Protein AF-0000000083318243 (afdb_homodimer)

Secondary structure (DSSP, 8-state):
--HHHHHHHHHHHHHT-HHHHHHHHTS-HHHHHHHHHHHHHHHTS-SEEEETTEEEE-HHHHHHHHHHHHHHHHHHHHHHHHHHHSTTTSEEEEEEE-HHHHHHTHHHHHHHHHHH-TTEEEEEEE--HHHHHHHHHTTS-SEEEEESSPS-TTEEEEEEEEEEEEEEE-TT-HHHHHHHH-TTT-B-GGGGTTSEEEEEPTT-HHHHHHHHHHHHTT---EEEEEES-HHHHHHHHHTTS-BEEEEHHHHTS---SSPPEEEEBPSSPPEEEEEEEEETTPPPPHHHHHHHHHHHHHHHHHHH-/--HHHHHHHHHHHHHS-HHHHHHHHTS-HHHHHHHHHHHHHHHTS-SEEEETTEEEE-HHHHHHHHHHHHHHHHHHHHHHHHHHHTTSSSEEEEEEE-HHHHHHTHHHHHHHHHHH-TTEEEEEEE--HHHHHHHHHTTS-SEEEEESSPS-TTEEEEEEEEEEEEEEE-TT-HHHHHHHH-TTT-B-GGGGTTSEEEEEPTT-HHHHHHHHHHHHTT---EEEEEES-HHHHHHHHHTTS-BEEEEHHHHT----TTPPEEEEBPSS--EEEEEEEEETTPPPPHHHHHHHHHHHHHHHHHHH-

Solvent-accessible surface area (backbone atoms only — not comparable to full-atom values): 31408 Å² total; per-residue (Å²): 138,51,72,67,49,43,51,50,52,49,37,29,63,74,55,40,29,60,60,61,23,13,57,76,65,71,47,58,42,70,58,50,52,50,47,48,51,51,47,24,60,75,68,72,45,60,39,56,42,76,26,95,44,10,52,30,69,29,74,61,18,51,55,46,47,58,52,40,49,49,49,53,47,48,51,49,45,48,50,37,46,52,35,36,66,49,49,78,56,48,48,74,41,34,38,24,25,27,63,66,47,42,28,52,45,40,33,64,24,51,53,57,38,41,72,76,30,70,37,44,47,70,41,59,46,61,43,47,51,58,56,41,48,52,34,25,59,70,59,74,19,62,35,26,51,41,54,68,81,77,85,54,79,58,45,40,72,45,86,68,46,76,38,41,36,26,35,34,31,18,68,86,32,70,66,48,54,47,35,70,75,39,64,82,63,34,53,58,68,58,78,47,56,84,44,42,27,36,45,50,33,90,69,35,60,68,31,54,54,54,51,50,52,37,44,76,52,70,40,76,72,42,70,71,44,50,34,78,41,71,62,26,46,42,19,29,13,28,50,60,71,26,29,34,76,40,51,41,60,62,61,67,43,47,27,32,79,60,43,37,40,68,40,63,37,20,85,82,50,48,54,49,42,38,24,45,32,29,37,53,93,54,77,76,42,61,62,51,48,50,47,53,52,37,42,49,56,37,48,54,51,57,70,72,97,134,51,72,67,50,42,52,49,52,49,39,29,62,73,55,41,29,61,60,60,23,14,56,74,66,71,46,56,43,69,58,50,51,50,47,49,51,50,46,24,60,75,68,72,46,60,38,56,44,75,26,94,45,12,54,30,68,28,74,60,19,52,56,46,46,56,51,40,49,50,49,54,47,49,50,50,45,48,51,38,48,55,35,33,66,65,52,69,49,47,47,76,42,33,38,25,25,27,62,66,46,42,27,51,45,40,32,63,22,50,53,56,38,41,72,76,30,70,37,44,47,71,42,59,46,60,41,47,51,59,55,43,47,52,34,24,59,70,58,74,20,61,34,26,50,38,55,68,80,76,87,55,79,59,47,41,72,44,86,68,46,74,38,39,37,26,38,33,31,19,67,87,32,69,66,49,53,46,37,68,76,39,64,83,64,34,55,58,69,58,78,47,58,84,45,42,27,35,44,49,34,89,70,37,60,67,33,55,52,54,53,49,53,36,44,75,52,70,39,76,73,44,72,70,42,49,33,78,40,70,61,26,46,42,19,29,14,27,50,61,72,27,28,34,76,40,49,40,61,63,57,64,40,58,30,28,86,62,41,38,41,69,42,64,36,20,84,82,49,48,55,47,41,37,24,45,31,28,36,52,95,54,78,74,41,62,64,51,50,50,46,51,52,35,43,49,55,37,48,56,51,56,71,73,96

Nearest PDB structures (foldseek):
  4x6g-assembly1_D  TM=8.198E-01  e=1.190E-27  Pseudomonas aeruginosa PAO1
  4x6g-assembly1_C  TM=6.383E-01  e=4.454E-29  Pseudomonas aeruginosa PAO1
  6g4r-assembly1_B  TM=6.525E-01  e=3.850E-25  Corynebacterium glutamicum
  1ixc-assembly1_B-2  TM=5.975E-01  e=4.167E-23  Cupriavidus necator
  7d98-assembly1_Q  TM=5.893E-01  e=1.574E-23  Cupriavidus necator

Radius of gyration: 25.89 Å; Cα contacts (8 Å, |Δi|>4): 1177; chains: 2; bounding box: 61×68×72 Å

Structure (mmCIF, N/CA/C/O backbone):
data_AF-0000000083318243-model_v1
#
loop_
_entity.id
_entity.type
_entity.pdbx_description
1 polymer 'LysR family transcriptional regulator'
#
loop_
_atom_site.group_PDB
_atom_site.id
_atom_site.type_symbol
_atom_site.label_atom_id
_atom_site.label_alt_id
_atom_site.label_comp_id
_atom_site.label_asym_id
_atom_site.label_entity_id
_atom_site.label_seq_id
_atom_site.pdbx_PDB_ins_code
_atom_site.Cartn_x
_atom_site.Cartn_y
_atom_site.Cartn_z
_atom_site.occupancy
_atom_site.B_iso_or_equiv
_atom_site.auth_seq_id
_atom_site.auth_comp_id
_atom_site.auth_asym_id
_atom_site.auth_atom_id
_atom_site.pdbx_PDB_model_num
ATOM 1 N N . MET A 1 1 ? 10.234 9.484 40.125 1 66.5 1 MET A N 1
ATOM 2 C CA . MET A 1 1 ? 9.648 9.156 38.812 1 66.5 1 MET A CA 1
ATOM 3 C C . MET A 1 1 ? 10.18 10.094 37.719 1 66.5 1 MET A C 1
ATOM 5 O O . MET A 1 1 ? 10.219 11.312 37.906 1 66.5 1 MET A O 1
ATOM 9 N N . GLU A 1 2 ? 10.836 9.539 36.812 1 73.12 2 GLU A N 1
ATOM 10 C CA . GLU A 1 2 ? 11.453 10.289 35.75 1 73.12 2 GLU A CA 1
ATOM 11 C C . GLU A 1 2 ? 10.703 10.078 34.438 1 73.12 2 GLU A C 1
ATOM 13 O O . GLU A 1 2 ? 10.062 9.039 34.219 1 73.12 2 GLU A O 1
ATOM 18 N N . LEU A 1 3 ? 10.805 11.125 33.594 1 75.12 3 LEU A N 1
ATOM 19 C CA . LEU A 1 3 ? 10.125 11.086 32.312 1 75.12 3 LEU A CA 1
ATOM 20 C C . LEU A 1 3 ? 10.516 9.844 31.531 1 75.12 3 LEU A C 1
ATOM 22 O O . LEU A 1 3 ? 9.68 9.227 30.859 1 75.12 3 LEU A O 1
ATOM 26 N N . ARG A 1 4 ? 11.758 9.555 31.641 1 79.25 4 ARG A N 1
ATOM 27 C CA . ARG A 1 4 ? 12.281 8.391 30.922 1 79.25 4 ARG A CA 1
ATOM 28 C C . ARG A 1 4 ? 11.578 7.109 31.375 1 79.25 4 ARG A C 1
ATOM 30 O O . ARG A 1 4 ? 11.344 6.207 30.578 1 79.25 4 ARG A O 1
ATOM 37 N N . GLN A 1 5 ? 11.266 7.074 32.625 1 81.88 5 GLN A N 1
ATOM 38 C CA . GLN A 1 5 ? 10.586 5.898 33.156 1 81.88 5 GLN A CA 1
ATOM 39 C C . GLN A 1 5 ? 9.172 5.777 32.594 1 81.88 5 GLN A C 1
ATOM 41 O O . GLN A 1 5 ? 8.688 4.672 32.375 1 81.88 5 GLN A O 1
ATOM 46 N N . LEU A 1 6 ? 8.492 6.891 32.406 1 81.38 6 LEU A N 1
ATOM 47 C CA . LEU A 1 6 ? 7.176 6.891 31.797 1 81.38 6 LEU A CA 1
ATOM 48 C C . LEU A 1 6 ? 7.246 6.348 30.375 1 81.38 6 LEU A C 1
ATOM 50 O O . LEU A 1 6 ? 6.422 5.52 29.969 1 81.38 6 LEU A O 1
ATOM 54 N N . GLN A 1 7 ? 8.234 6.789 29.703 1 83.06 7 GLN A N 1
ATOM 55 C CA . GLN A 1 7 ? 8.445 6.34 28.328 1 83.06 7 GLN A CA 1
ATOM 56 C C . GLN A 1 7 ? 8.727 4.844 28.266 1 83.06 7 GLN A C 1
ATOM 58 O O . GLN A 1 7 ? 8.234 4.145 27.391 1 83.06 7 GLN A O 1
ATOM 63 N N . TYR A 1 8 ? 9.547 4.41 29.25 1 86.56 8 TYR A N 1
ATOM 64 C CA . TYR A 1 8 ? 9.867 2.992 29.328 1 86.56 8 TYR A CA 1
ATOM 65 C C . TYR A 1 8 ? 8.609 2.164 29.562 1 86.56 8 TYR A C 1
ATOM 67 O O . TYR A 1 8 ? 8.383 1.159 28.891 1 86.56 8 TYR A O 1
ATOM 75 N N . ALA A 1 9 ? 7.836 2.605 30.484 1 88.69 9 ALA A N 1
ATOM 76 C CA . ALA A 1 9 ? 6.605 1.896 30.812 1 88.69 9 ALA A CA 1
ATOM 77 C C . ALA A 1 9 ? 5.656 1.849 29.625 1 88.69 9 ALA A C 1
ATOM 79 O O . ALA A 1 9 ? 5.066 0.806 29.328 1 88.69 9 ALA A O 1
ATOM 80 N N . LEU A 1 10 ? 5.539 2.973 28.969 1 86.88 10 LEU A N 1
ATOM 81 C CA . LEU A 1 10 ? 4.668 3.057 27.797 1 86.88 10 LEU A CA 1
ATOM 82 C C . LEU A 1 10 ? 5.148 2.119 26.688 1 86.88 10 LEU A C 1
ATOM 84 O O . LEU A 1 10 ? 4.34 1.463 26.031 1 86.88 10 LEU A O 1
ATOM 88 N N . MET A 1 11 ? 6.445 2.062 26.5 1 86.25 11 MET A N 1
ATOM 89 C CA . MET A 1 11 ? 7.023 1.204 25.469 1 86.25 11 MET A CA 1
ATOM 90 C C . MET A 1 11 ? 6.809 -0.269 25.812 1 86.25 11 MET A C 1
ATOM 92 O O . MET A 1 11 ? 6.484 -1.067 24.922 1 86.25 11 MET A O 1
ATOM 96 N N . ILE A 1 12 ? 6.973 -0.584 27.047 1 87.75 12 ILE A N 1
ATOM 97 C CA . ILE A 1 12 ? 6.73 -1.953 27.5 1 87.75 12 ILE A CA 1
ATOM 98 C C . ILE A 1 12 ? 5.27 -2.324 27.266 1 87.75 12 ILE A C 1
ATOM 100 O O . ILE A 1 12 ? 4.969 -3.426 26.797 1 87.75 12 ILE A O 1
ATOM 104 N N . ALA A 1 13 ? 4.438 -1.406 27.516 1 86.44 13 ALA A N 1
ATOM 105 C CA . ALA A 1 13 ? 3.008 -1.643 27.328 1 86.44 13 ALA A CA 1
ATOM 106 C C . ALA A 1 13 ? 2.674 -1.841 25.859 1 86.44 13 ALA A C 1
ATOM 108 O O . ALA A 1 13 ? 1.852 -2.693 25.516 1 86.44 13 ALA A O 1
ATOM 109 N N . ALA A 1 14 ? 3.287 -1.021 25.141 1 81.5 14 ALA A N 1
ATOM 110 C CA . ALA A 1 14 ? 3.041 -1.052 23.688 1 81.5 14 ALA A CA 1
ATOM 111 C C . ALA A 1 14 ? 3.547 -2.354 23.078 1 81.5 14 ALA A C 1
ATOM 113 O O . ALA A 1 14 ? 2.873 -2.953 22.234 1 81.5 14 ALA A O 1
ATOM 114 N N . GLU A 1 15 ? 4.754 -2.809 23.531 1 79.62 15 GLU A N 1
ATOM 115 C CA . GLU A 1 15 ? 5.418 -3.967 22.938 1 79.62 15 GLU A CA 1
ATOM 116 C C . GLU A 1 15 ? 5.004 -5.258 23.641 1 79.62 15 GLU A C 1
ATOM 118 O O . GLU A 1 15 ? 5.188 -6.352 23.109 1 79.62 15 GLU A O 1
ATOM 123 N N . ARG A 1 16 ? 4.543 -5.105 24.797 1 80.81 16 ARG A N 1
ATOM 124 C CA . ARG A 1 16 ? 4.148 -6.211 25.656 1 80.81 16 ARG A CA 1
ATOM 125 C C . ARG A 1 16 ? 5.281 -7.223 25.797 1 80.81 16 ARG A C 1
ATOM 127 O O . ARG A 1 16 ? 5.039 -8.422 25.891 1 80.81 16 ARG A O 1
ATOM 134 N N . ASN A 1 17 ? 6.426 -6.715 25.594 1 82.25 17 ASN A N 1
ATOM 135 C CA . ASN A 1 17 ? 7.656 -7.492 25.703 1 82.25 17 ASN A CA 1
ATOM 136 C C . ASN A 1 17 ? 8.836 -6.617 26.125 1 82.25 17 ASN A C 1
ATOM 138 O O . ASN A 1 17 ? 9.148 -5.629 25.453 1 82.25 17 ASN A O 1
ATOM 142 N N . PHE A 1 18 ? 9.484 -7.09 27.156 1 85.75 18 PHE A N 1
ATOM 143 C CA . PHE A 1 18 ? 10.547 -6.266 27.734 1 85.75 18 PHE A CA 1
ATOM 144 C C . PHE A 1 18 ? 11.742 -6.188 26.797 1 85.75 18 PHE A C 1
ATOM 146 O O . PHE A 1 18 ? 12.328 -5.117 26.625 1 85.75 18 PHE A O 1
ATOM 153 N N . SER A 1 19 ? 11.977 -7.309 26.203 1 85.25 19 SER A N 1
ATOM 154 C CA . SER A 1 19 ? 13.148 -7.332 25.328 1 85.25 19 SER A CA 1
ATOM 155 C C . SER A 1 19 ? 12.914 -6.496 24.062 1 85.25 19 SER A C 1
ATOM 157 O O . SER A 1 19 ? 13.781 -5.715 23.672 1 85.25 19 SER A O 1
ATOM 159 N N . ARG A 1 20 ? 11.789 -6.648 23.562 1 84.12 20 ARG A N 1
ATOM 160 C CA . ARG A 1 20 ? 11.445 -5.867 22.375 1 84.12 20 ARG A CA 1
ATOM 161 C C . ARG A 1 20 ? 11.383 -4.379 22.703 1 84.12 20 ARG A C 1
ATOM 163 O O . ARG A 1 20 ? 11.828 -3.543 21.906 1 84.12 20 ARG A O 1
ATOM 170 N N . ALA A 1 21 ? 10.812 -4.141 23.797 1 85.81 21 ALA A N 1
ATOM 171 C CA . ALA A 1 21 ? 10.734 -2.752 24.25 1 85.81 21 ALA A CA 1
ATOM 172 C C . ALA A 1 21 ? 12.125 -2.154 24.422 1 85.81 21 ALA A C 1
ATOM 174 O O . ALA A 1 21 ? 12.383 -1.028 24 1 85.81 21 ALA A O 1
ATOM 175 N N . ALA A 1 22 ? 12.984 -2.922 24.938 1 87.19 22 ALA A N 1
ATOM 176 C CA . ALA A 1 22 ? 14.344 -2.451 25.156 1 87.19 22 ALA A CA 1
ATOM 177 C C . ALA A 1 22 ? 15.062 -2.191 23.844 1 87.19 22 ALA A C 1
ATOM 179 O O . ALA A 1 22 ? 15.781 -1.195 23.703 1 87.19 22 ALA A O 1
ATOM 180 N N . GLU A 1 23 ? 14.781 -3.029 22.969 1 82.94 23 GLU A N 1
ATOM 181 C CA . GLU A 1 23 ? 15.367 -2.883 21.641 1 82.94 23 GLU A CA 1
ATOM 182 C C . GLU A 1 23 ? 14.898 -1.598 20.969 1 82.94 23 GLU A C 1
ATOM 184 O O . GLU A 1 23 ? 15.703 -0.853 20.406 1 82.94 23 GLU A O 1
ATOM 189 N N . LYS A 1 24 ? 13.711 -1.347 21.156 1 79.44 24 LYS A N 1
ATOM 190 C CA . LYS A 1 24 ? 13.133 -0.159 20.531 1 79.44 24 LYS A CA 1
ATOM 191 C C . LYS A 1 24 ? 13.625 1.113 21.219 1 79.44 24 LYS A C 1
ATOM 193 O O . LYS A 1 24 ? 13.758 2.156 20.578 1 79.44 24 LYS A O 1
ATOM 198 N N . LEU A 1 25 ? 13.953 0.94 22.422 1 79.69 25 LEU A N 1
ATOM 199 C CA . LEU A 1 25 ? 14.406 2.074 23.219 1 79.69 25 LEU A CA 1
ATOM 200 C C . LEU A 1 25 ? 15.922 2.199 23.172 1 79.69 25 LEU A C 1
ATOM 202 O O . LEU A 1 25 ? 16.484 3.146 23.734 1 79.69 25 LEU A O 1
ATOM 206 N N . HIS A 1 26 ? 16.5 1.227 22.5 1 79.31 26 HIS A N 1
ATOM 207 C CA . HIS A 1 26 ? 17.953 1.191 22.359 1 79.31 26 HIS A CA 1
ATOM 208 C C . HIS A 1 26 ? 18.641 1.157 23.719 1 79.31 26 HIS A C 1
ATOM 210 O O . HIS A 1 26 ? 19.609 1.892 23.953 1 79.31 26 HIS A O 1
ATOM 216 N N . ILE A 1 27 ? 18.062 0.354 24.594 1 82.69 27 ILE A N 1
ATOM 217 C CA . ILE A 1 27 ? 18.672 0.145 25.891 1 82.69 27 ILE A CA 1
ATOM 218 C C . ILE A 1 27 ? 18.703 -1.347 26.219 1 82.69 27 ILE A C 1
ATOM 220 O O . ILE A 1 27 ? 18.062 -2.148 25.531 1 82.69 27 ILE A O 1
ATOM 224 N N . ALA A 1 28 ? 19.609 -1.712 27.141 1 86 28 ALA A N 1
ATOM 225 C CA . ALA A 1 28 ? 19.688 -3.105 27.562 1 86 28 ALA A CA 1
ATOM 226 C C . ALA A 1 28 ? 18.438 -3.514 28.344 1 86 28 ALA A C 1
ATOM 228 O O . ALA A 1 28 ? 17.906 -2.727 29.125 1 86 28 ALA A O 1
ATOM 229 N N . GLN A 1 29 ? 17.969 -4.73 28.094 1 86.88 29 GLN A N 1
ATOM 230 C CA . GLN A 1 29 ? 16.766 -5.254 28.703 1 86.88 29 GLN A CA 1
ATOM 231 C C . GLN A 1 29 ? 16.859 -5.246 30.234 1 86.88 29 GLN A C 1
ATOM 233 O O . GLN A 1 29 ? 15.922 -4.828 30.922 1 86.88 29 GLN A O 1
ATOM 238 N N . PRO A 1 30 ? 17.984 -5.656 30.859 1 88 30 PRO A N 1
ATOM 239 C CA . PRO A 1 30 ? 18.047 -5.594 32.312 1 88 30 PRO A CA 1
ATOM 240 C C . PRO A 1 30 ? 17.906 -4.168 32.844 1 88 30 PRO A C 1
ATOM 242 O O . PRO A 1 30 ? 17.297 -3.965 33.906 1 88 30 PRO A O 1
ATOM 245 N N . SER A 1 31 ? 18.422 -3.221 32.125 1 84.69 31 SER A N 1
ATOM 246 C CA . SER A 1 31 ? 18.281 -1.819 32.531 1 84.69 31 SER A CA 1
ATOM 247 C C . SER A 1 31 ? 16.828 -1.375 32.5 1 84.69 31 SER A C 1
ATOM 249 O O . SER A 1 31 ? 16.344 -0.709 33.406 1 84.69 31 SER A O 1
ATOM 251 N N . LEU A 1 32 ? 16.188 -1.747 31.469 1 89.88 32 LEU A N 1
ATOM 252 C CA . LEU A 1 32 ? 14.766 -1.425 31.328 1 89.88 32 LEU A CA 1
ATOM 253 C C . LEU A 1 32 ? 13.953 -2.037 32.469 1 89.88 32 LEU A C 1
ATOM 255 O O . LEU A 1 32 ? 13.109 -1.366 33.062 1 89.88 32 LEU A O 1
ATOM 259 N N . SER A 1 33 ? 14.242 -3.279 32.781 1 89.56 33 SER A N 1
ATOM 260 C CA . SER A 1 33 ? 13.547 -3.99 33.844 1 89.56 33 SER A CA 1
ATOM 261 C C . SER A 1 33 ? 13.797 -3.334 35.219 1 89.56 33 SER A C 1
ATOM 263 O O . SER A 1 33 ? 12.867 -3.18 36 1 89.56 33 SER A O 1
ATOM 265 N N . GLN A 1 34 ? 14.977 -2.984 35.406 1 89 34 GLN A N 1
ATOM 266 C CA . GLN A 1 34 ? 15.359 -2.336 36.656 1 89 34 GLN A CA 1
ATOM 267 C C . GLN A 1 34 ? 14.656 -0.991 36.812 1 89 34 GLN A C 1
ATOM 269 O O . GLN A 1 34 ? 14.18 -0.658 37.906 1 89 34 GLN A O 1
ATOM 274 N N . GLN A 1 35 ? 14.648 -0.274 35.75 1 87.69 35 GLN A N 1
ATOM 275 C CA . GLN A 1 35 ? 14.008 1.033 35.781 1 87.69 35 GLN A CA 1
ATOM 276 C C . GLN A 1 35 ? 12.508 0.901 36.062 1 87.69 35 GLN A C 1
ATOM 278 O O . GLN A 1 35 ? 11.938 1.703 36.812 1 87.69 35 GLN A O 1
ATOM 283 N N . LEU A 1 36 ? 11.953 -0.081 35.469 1 90.19 36 LEU A N 1
ATOM 284 C CA . LEU A 1 36 ? 10.539 -0.318 35.719 1 90.19 36 LEU A CA 1
ATOM 285 C C . LEU A 1 36 ? 10.297 -0.702 37.188 1 90.19 36 LEU A C 1
ATOM 287 O O . LEU A 1 36 ? 9.336 -0.234 37.781 1 90.19 36 LEU A O 1
ATOM 291 N N . SER A 1 37 ? 11.086 -1.608 37.688 1 89.69 37 SER A N 1
ATOM 292 C CA . SER A 1 37 ? 10.977 -2.029 39.062 1 89.69 37 SER A CA 1
ATOM 293 C C . SER A 1 37 ? 11.109 -0.841 40.031 1 89.69 37 SER A C 1
ATOM 295 O O . SER A 1 37 ? 10.383 -0.742 41 1 89.69 37 SER A O 1
ATOM 297 N N . LYS A 1 38 ? 12.039 -0.023 39.719 1 86 38 LYS A N 1
ATOM 298 C CA . LYS A 1 38 ? 12.227 1.187 40.531 1 86 38 LYS A CA 1
ATOM 299 C C . LYS A 1 38 ? 10.984 2.07 40.5 1 86 38 LYS A C 1
ATOM 301 O O . LYS A 1 38 ? 10.555 2.592 41.531 1 86 38 LYS A O 1
ATOM 306 N N . LEU A 1 39 ? 10.461 2.229 39.312 1 86.38 39 LEU A N 1
ATOM 307 C CA . LEU A 1 39 ? 9.25 3.018 39.125 1 86.38 39 LEU A CA 1
ATOM 308 C C . LEU A 1 39 ? 8.086 2.424 39.906 1 86.38 39 LEU A C 1
ATOM 310 O O . LEU A 1 39 ? 7.379 3.143 40.625 1 86.38 39 LEU A O 1
ATOM 314 N N . GLU A 1 40 ? 7.934 1.1 39.844 1 88.69 40 GLU A N 1
ATOM 315 C CA . GLU A 1 40 ? 6.859 0.412 40.562 1 88.69 40 GLU A CA 1
ATOM 316 C C . GLU A 1 40 ? 7.043 0.523 42.094 1 88.69 40 GLU A C 1
ATOM 318 O O . GLU A 1 40 ? 6.07 0.7 42.812 1 88.69 40 GLU A O 1
ATOM 323 N N . LYS A 1 41 ? 8.234 0.422 42.531 1 85.88 41 LYS A N 1
ATOM 324 C CA . LYS A 1 41 ? 8.547 0.569 43.938 1 85.88 41 LYS A CA 1
ATOM 325 C C . LYS A 1 41 ? 8.211 1.973 44.438 1 85.88 41 LYS A C 1
ATOM 327 O O . LYS A 1 41 ? 7.641 2.137 45.531 1 85.88 41 LYS A O 1
ATOM 332 N N . GLU A 1 42 ? 8.602 2.918 43.656 1 82.69 42 GLU A N 1
ATOM 333 C CA . GLU A 1 42 ? 8.312 4.305 44 1 82.69 42 GLU A CA 1
ATOM 334 C C . GLU A 1 42 ? 6.812 4.559 44.094 1 82.69 42 GLU A C 1
ATOM 336 O O . GLU A 1 42 ? 6.34 5.289 44.938 1 82.69 42 GLU A O 1
ATOM 341 N N . LEU A 1 43 ? 6.074 3.928 43.156 1 83 43 LEU A N 1
ATOM 342 C CA . LEU A 1 43 ? 4.629 4.113 43.062 1 83 43 LEU A CA 1
ATOM 343 C C . LEU A 1 43 ? 3.906 3.24 44.094 1 83 43 LEU A C 1
ATOM 345 O O . LEU A 1 43 ? 2.756 3.512 44.438 1 83 43 LEU A O 1
ATOM 349 N N . GLY A 1 44 ? 4.566 2.182 44.531 1 85.56 44 GLY A N 1
ATOM 350 C CA . GLY A 1 44 ? 3.988 1.264 45.5 1 85.56 44 GLY A CA 1
ATOM 351 C C . GLY A 1 44 ? 2.984 0.304 44.875 1 85.56 44 GLY A C 1
ATOM 352 O O . GLY A 1 44 ? 2.174 -0.291 45.594 1 85.56 44 GLY A O 1
ATOM 353 N N . VAL A 1 45 ? 2.871 0.412 43.594 1 84.56 45 VAL A N 1
ATOM 354 C CA . VAL A 1 45 ? 1.972 -0.488 42.875 1 84.56 45 VAL A CA 1
ATOM 355 C C . VAL A 1 45 ? 2.713 -1.142 41.719 1 84.56 45 VAL A C 1
ATOM 357 O O . VAL A 1 45 ? 3.693 -0.592 41.219 1 84.56 45 VAL A O 1
ATOM 360 N N . LEU A 1 46 ? 2.268 -2.322 41.312 1 88 46 LEU A N 1
ATOM 361 C CA . LEU A 1 46 ? 2.779 -2.982 40.094 1 88 46 LEU A CA 1
ATOM 362 C C . LEU A 1 46 ? 2.02 -2.527 38.875 1 88 46 LEU A C 1
ATOM 364 O O . LEU A 1 46 ? 0.787 -2.488 38.875 1 88 46 LEU A O 1
ATOM 368 N N . LEU A 1 47 ? 2.814 -2.082 37.938 1 89.62 47 LEU A N 1
ATOM 369 C CA . LEU A 1 47 ? 2.199 -1.638 36.688 1 89.62 47 LEU A CA 1
ATOM 370 C C . LEU A 1 47 ? 1.978 -2.814 35.75 1 89.62 47 LEU A C 1
ATOM 372 O O . LEU A 1 47 ? 1.044 -2.801 34.938 1 89.62 47 LEU A O 1
ATOM 376 N N . PHE A 1 48 ? 2.875 -3.695 35.844 1 89.62 48 PHE A N 1
ATOM 377 C CA . PHE A 1 48 ? 2.82 -4.863 34.969 1 89.62 48 PHE A CA 1
ATOM 378 C C . PHE A 1 48 ? 2.77 -6.148 35.812 1 89.62 48 PHE A C 1
ATOM 380 O O . PHE A 1 48 ? 3.373 -6.23 36.875 1 89.62 48 PHE A O 1
ATOM 387 N N . GLN A 1 49 ? 1.908 -6.969 35.406 1 82.19 49 GLN A N 1
ATOM 388 C CA . GLN A 1 49 ? 1.934 -8.328 35.938 1 82.19 49 GLN A CA 1
ATOM 389 C C . GLN A 1 49 ? 2.734 -9.258 35 1 82.19 49 GLN A C 1
ATOM 391 O O . GLN A 1 49 ? 2.52 -9.273 33.812 1 82.19 49 GLN A O 1
ATOM 396 N N . ARG A 1 50 ? 3.902 -9.531 35.594 1 72.88 50 ARG A N 1
ATOM 397 C CA . ARG A 1 50 ? 4.801 -10.398 34.812 1 72.88 50 ARG A CA 1
ATOM 398 C C . ARG A 1 50 ? 4.508 -11.867 35.094 1 72.88 50 ARG A C 1
ATOM 400 O O . ARG A 1 50 ? 4.5 -12.305 36.25 1 72.88 50 ARG A O 1
ATOM 407 N N . ASN A 1 51 ? 3.773 -12.414 34.281 1 63.28 51 ASN A N 1
ATOM 408 C CA . ASN A 1 51 ? 3.738 -13.867 34.375 1 63.28 51 ASN A CA 1
ATOM 409 C C . ASN A 1 51 ? 4.754 -14.508 33.406 1 63.28 51 ASN A C 1
ATOM 411 O O . ASN A 1 51 ? 5.332 -13.828 32.562 1 63.28 51 ASN A O 1
ATOM 415 N N . THR A 1 52 ? 5.305 -15.648 33.594 1 55.97 52 THR A N 1
ATOM 416 C CA . THR A 1 52 ? 6.387 -16.344 32.875 1 55.97 52 THR A CA 1
ATOM 417 C C . THR A 1 52 ? 6.328 -16.062 31.391 1 55.97 52 THR A C 1
ATOM 419 O O . THR A 1 52 ? 7.363 -15.977 30.719 1 55.97 52 THR A O 1
ATOM 422 N N . SER A 1 53 ? 5.168 -15.773 30.781 1 57.62 53 SER A N 1
ATOM 423 C CA . SER A 1 53 ? 5.145 -15.742 29.328 1 57.62 53 SER A CA 1
ATOM 424 C C . SER A 1 53 ? 4.516 -14.453 28.812 1 57.62 53 SER A C 1
ATOM 426 O O . SER A 1 53 ? 4.582 -14.156 27.609 1 57.62 53 SER A O 1
ATOM 428 N N . THR A 1 54 ? 3.889 -13.633 29.688 1 69.44 54 THR A N 1
ATOM 429 C CA . THR A 1 54 ? 3.178 -12.484 29.156 1 69.44 54 THR A CA 1
ATOM 430 C C . THR A 1 54 ? 3.365 -11.266 30.047 1 69.44 54 THR A C 1
ATOM 432 O O . THR A 1 54 ? 3.498 -11.398 31.266 1 69.44 54 THR A O 1
ATOM 435 N N . VAL A 1 55 ? 3.59 -10.125 29.422 1 80.62 55 VAL A N 1
ATOM 436 C CA . VAL A 1 55 ? 3.617 -8.836 30.094 1 80.62 55 VAL A CA 1
ATOM 437 C C . VAL A 1 55 ? 2.279 -8.117 29.906 1 80.62 55 VAL A C 1
ATOM 439 O O . VAL A 1 55 ? 1.872 -7.844 28.781 1 80.62 55 VAL A O 1
ATOM 442 N N . GLN A 1 56 ? 1.469 -8.141 31 1 84.44 56 GLN A N 1
ATOM 443 C CA . GLN A 1 56 ? 0.182 -7.457 30.938 1 84.44 56 GLN A CA 1
ATOM 444 C C . GLN A 1 56 ? 0.13 -6.301 31.938 1 84.44 56 GLN A C 1
ATOM 446 O O . GLN A 1 56 ? 0.75 -6.359 33 1 84.44 56 GLN A O 1
ATOM 451 N N . LEU A 1 57 ? -0.678 -5.383 31.578 1 86.25 57 LEU A N 1
ATOM 452 C CA . LEU A 1 57 ? -0.876 -4.234 32.438 1 86.25 57 LEU A CA 1
ATOM 453 C C . LEU A 1 57 ? -1.784 -4.594 33.625 1 86.25 57 LEU A C 1
ATOM 455 O O . LEU A 1 57 ? -2.77 -5.316 33.438 1 86.25 57 LEU A O 1
ATOM 459 N N . THR A 1 58 ? -1.446 -4.234 34.875 1 85.06 58 THR A N 1
ATOM 460 C CA . THR A 1 58 ? -2.365 -4.266 36 1 85.06 58 THR A CA 1
ATOM 461 C C . THR A 1 58 ? -3.412 -3.162 35.875 1 85.06 58 THR A C 1
ATOM 463 O O . THR A 1 58 ? -3.361 -2.35 34.938 1 85.06 58 THR A O 1
ATOM 466 N N . HIS A 1 59 ? -4.457 -3.23 36.75 1 82.94 59 HIS A N 1
ATOM 467 C CA . HIS A 1 59 ? -5.422 -2.137 36.812 1 82.94 59 HIS A CA 1
ATOM 468 C C . HIS A 1 59 ? -4.727 -0.798 37.031 1 82.94 59 HIS A C 1
ATOM 470 O O . HIS A 1 59 ? -5.004 0.174 36.344 1 82.94 59 HIS A O 1
ATOM 476 N N . ALA A 1 60 ? -3.885 -0.848 37.969 1 83.75 60 ALA A N 1
ATOM 477 C CA . ALA A 1 60 ? -3.084 0.344 38.25 1 83.75 60 ALA A CA 1
ATOM 478 C C . ALA A 1 60 ? -2.236 0.719 37.031 1 83.75 60 ALA A C 1
ATOM 480 O O . ALA A 1 60 ? -2.055 1.902 36.719 1 83.75 60 ALA A O 1
ATOM 481 N N . GLY A 1 61 ? -1.775 -0.292 36.312 1 87.81 61 GLY A N 1
ATOM 482 C CA . GLY A 1 61 ? -0.986 -0.069 35.125 1 87.81 61 GLY A CA 1
ATOM 483 C C . GLY A 1 61 ? -1.756 0.641 34.031 1 87.81 61 GLY A C 1
ATOM 484 O O . GLY A 1 61 ? -1.231 1.552 33.375 1 87.81 61 GLY A O 1
ATOM 485 N N . ARG A 1 62 ? -2.957 0.325 33.906 1 83.69 62 ARG A N 1
ATOM 486 C CA . ARG A 1 62 ? -3.803 0.937 32.875 1 83.69 62 ARG A CA 1
ATOM 487 C C . ARG A 1 62 ? -4.031 2.416 33.188 1 83.69 62 ARG A C 1
ATOM 489 O O . ARG A 1 62 ? -3.947 3.252 32.281 1 83.69 62 ARG A O 1
ATOM 496 N N . GLU A 1 63 ? -4.312 2.631 34.469 1 81.25 63 GLU A N 1
ATOM 497 C CA . GLU A 1 63 ? -4.523 4.02 34.875 1 81.25 63 GLU A CA 1
ATOM 498 C C . GLU A 1 63 ? -3.234 4.828 34.75 1 81.25 63 GLU A C 1
ATOM 500 O O . GLU A 1 63 ? -3.256 5.973 34.281 1 81.25 63 GLU A O 1
ATOM 505 N N . PHE A 1 64 ? -2.219 4.234 35.125 1 83.12 64 PHE A N 1
ATOM 506 C CA . PHE A 1 64 ? -0.912 4.875 35.031 1 83.12 64 PHE A CA 1
ATOM 507 C C . PHE A 1 64 ? -0.575 5.188 33.594 1 83.12 64 PHE A C 1
ATOM 509 O O . PHE A 1 64 ? -0.105 6.285 33.281 1 83.12 64 PHE A O 1
ATOM 516 N N . MET A 1 65 ? -0.895 4.207 32.719 1 84.38 65 MET A N 1
ATOM 517 C CA . MET A 1 65 ? -0.562 4.375 31.297 1 84.38 65 MET A CA 1
ATOM 518 C C . MET A 1 65 ? -1.329 5.547 30.688 1 84.38 65 MET A C 1
ATOM 520 O O . MET A 1 65 ? -0.784 6.301 29.891 1 84.38 65 MET A O 1
ATOM 524 N N . LYS A 1 66 ? -2.502 5.691 31.078 1 79.62 66 LYS A N 1
ATOM 525 C CA . LYS A 1 66 ? -3.316 6.809 30.594 1 79.62 66 LYS A CA 1
ATOM 526 C C . LYS A 1 66 ? -2.691 8.148 30.984 1 79.62 66 LYS A C 1
ATOM 528 O O . LYS A 1 66 ? -2.566 9.039 30.141 1 79.62 66 LYS A O 1
ATOM 533 N N . ARG A 1 67 ? -2.312 8.195 32.25 1 76.88 67 ARG A N 1
ATOM 534 C CA . ARG A 1 67 ? -1.754 9.445 32.75 1 76.88 67 ARG A CA 1
ATOM 535 C C . ARG A 1 67 ? -0.342 9.664 32.219 1 76.88 67 ARG A C 1
ATOM 537 O O . ARG A 1 67 ? 0.025 10.789 31.875 1 76.88 67 ARG A O 1
ATOM 544 N N . ALA A 1 68 ? 0.403 8.555 32.188 1 80 68 ALA A N 1
ATOM 545 C CA . ALA A 1 68 ? 1.771 8.641 31.688 1 80 68 ALA A CA 1
ATOM 546 C C . ALA A 1 68 ? 1.791 9.133 30.25 1 80 68 ALA A C 1
ATOM 548 O O . ALA A 1 68 ? 2.605 9.992 29.891 1 80 68 ALA A O 1
ATOM 549 N N . GLN A 1 69 ? 0.865 8.617 29.531 1 78.88 69 GLN A N 1
ATOM 550 C CA . GLN A 1 69 ? 0.762 9.031 28.141 1 78.88 69 GLN A CA 1
ATOM 551 C C . GLN A 1 69 ? 0.448 10.523 28.031 1 78.88 69 GLN A C 1
ATOM 553 O O . GLN A 1 69 ? 1.039 11.227 27.219 1 78.88 69 GLN A O 1
ATOM 558 N N . ARG A 1 70 ? -0.401 10.977 28.828 1 72.94 70 ARG A N 1
ATOM 559 C CA . ARG A 1 70 ? -0.753 12.391 28.844 1 72.94 70 ARG A CA 1
ATOM 560 C C . ARG A 1 70 ? 0.461 13.258 29.172 1 72.94 70 ARG A C 1
ATOM 562 O O . ARG A 1 70 ? 0.664 14.305 28.562 1 72.94 70 ARG A O 1
ATOM 569 N N . ILE A 1 71 ? 1.177 12.781 30.125 1 71.44 71 ILE A N 1
ATOM 570 C CA . ILE A 1 71 ? 2.35 13.531 30.562 1 71.44 71 ILE A CA 1
ATOM 571 C C . ILE A 1 71 ? 3.371 13.586 29.422 1 71.44 71 ILE A C 1
ATOM 573 O O . ILE A 1 71 ? 3.91 14.648 29.109 1 71.44 71 ILE A O 1
ATOM 577 N N . VAL A 1 72 ? 3.576 12.477 28.875 1 72.38 72 VAL A N 1
ATOM 578 C CA . VAL A 1 72 ? 4.543 12.422 27.781 1 72.38 72 VAL A CA 1
ATOM 579 C C . VAL A 1 72 ? 4.059 13.297 26.625 1 72.38 72 VAL A C 1
ATOM 581 O O . VAL A 1 72 ? 4.848 14.008 26 1 72.38 72 VAL A O 1
ATOM 584 N N . ASP A 1 73 ? 2.842 13.305 26.5 1 67.19 73 ASP A N 1
ATOM 585 C CA . ASP A 1 73 ? 2.23 14.148 25.484 1 67.19 73 ASP A CA 1
ATOM 586 C C . ASP A 1 73 ? 2.451 15.625 25.781 1 67.19 73 ASP A C 1
ATOM 588 O O . ASP A 1 73 ? 2.775 16.406 24.875 1 67.19 73 ASP A O 1
ATOM 592 N N . GLU A 1 74 ? 2.23 15.898 26.969 1 65.25 74 GLU A N 1
ATOM 593 C CA . GLU A 1 74 ? 2.418 17.281 27.391 1 65.25 74 GLU A CA 1
ATOM 594 C C . GLU A 1 74 ? 3.875 17.719 27.234 1 65.25 74 GLU A C 1
ATOM 596 O O . GLU A 1 74 ? 4.156 18.859 26.859 1 65.25 74 GLU A O 1
ATOM 601 N N . MET A 1 75 ? 4.688 16.812 27.578 1 64 75 MET A N 1
ATOM 602 C CA . MET A 1 75 ? 6.109 17.109 27.422 1 64 75 MET A CA 1
ATOM 603 C C . MET A 1 75 ? 6.465 17.328 25.953 1 64 75 MET A C 1
ATOM 605 O O . MET A 1 75 ? 7.23 18.234 25.625 1 64 75 MET A O 1
ATOM 609 N N . ASP A 1 76 ? 5.945 16.547 25.219 1 61.25 76 ASP A N 1
ATOM 610 C CA . ASP A 1 76 ? 6.176 16.688 23.781 1 61.25 76 ASP A CA 1
ATOM 611 C C . ASP A 1 76 ? 5.617 18.016 23.25 1 61.25 76 ASP A C 1
ATOM 613 O O . ASP A 1 76 ? 6.262 18.688 22.469 1 61.25 76 ASP A O 1
ATOM 617 N N . LEU A 1 77 ? 4.52 18.266 23.75 1 59.78 77 LEU A N 1
ATOM 618 C CA . LEU A 1 77 ? 3.904 19.547 23.391 1 59.78 77 LEU A CA 1
ATOM 619 C C . LEU A 1 77 ? 4.777 20.719 23.844 1 59.78 77 LEU A C 1
ATOM 621 O O . LEU A 1 77 ? 4.934 21.688 23.109 1 59.78 77 LEU A O 1
ATOM 625 N N . LEU A 1 78 ? 5.238 20.609 25.047 1 58.97 78 LEU A N 1
ATOM 626 C CA . LEU A 1 78 ? 6.129 21.641 25.562 1 58.97 78 LEU A CA 1
ATOM 627 C C . LEU A 1 78 ? 7.355 21.797 24.672 1 58.97 78 LEU A C 1
ATOM 629 O O . LEU A 1 78 ? 7.762 22.922 24.344 1 58.97 78 LEU A O 1
ATOM 633 N N . ARG A 1 79 ? 7.863 20.734 24.359 1 56.44 79 ARG A N 1
ATOM 634 C CA . ARG A 1 79 ? 9.023 20.766 23.484 1 56.44 79 ARG A CA 1
ATOM 635 C C . ARG A 1 79 ? 8.688 21.438 22.156 1 56.44 79 ARG A C 1
ATOM 637 O O . ARG A 1 79 ? 9.445 22.281 21.672 1 56.44 79 ARG A O 1
ATOM 644 N N . VAL A 1 80 ? 7.637 21.062 21.656 1 55.28 80 VAL A N 1
ATOM 645 C CA . VAL A 1 80 ? 7.168 21.641 20.406 1 55.28 80 VAL A CA 1
ATOM 646 C C . VAL A 1 80 ? 6.941 23.141 20.562 1 55.28 80 VAL A C 1
ATOM 648 O O . VAL A 1 80 ? 7.344 23.922 19.703 1 55.28 80 VAL A O 1
ATOM 651 N N . GLU A 1 81 ? 6.309 23.406 21.609 1 54 81 GLU A N 1
ATOM 652 C CA . GLU A 1 81 ? 6.047 24.812 21.891 1 54 81 GLU A CA 1
ATOM 653 C C . GLU A 1 81 ? 7.344 25.594 22.031 1 54 81 GLU A C 1
ATOM 655 O O . GLU A 1 81 ? 7.449 26.719 21.547 1 54 81 GLU A O 1
ATOM 660 N N . MET A 1 82 ? 8.18 24.969 22.781 1 55.19 82 MET A N 1
ATOM 661 C CA . MET A 1 82 ? 9.453 25.672 22.969 1 55.19 82 MET A CA 1
ATOM 662 C C . MET A 1 82 ? 10.211 25.781 21.641 1 55.19 82 MET A C 1
ATOM 664 O O . MET A 1 82 ? 10.859 26.781 21.375 1 55.19 82 MET A O 1
ATOM 668 N N . GLU A 1 83 ? 10.062 24.719 20.891 1 51.38 83 GLU A N 1
ATOM 669 C CA . GLU A 1 83 ? 10.672 24.75 19.578 1 51.38 83 GLU A CA 1
ATOM 670 C C . GLU A 1 83 ? 10 25.781 18.672 1 51.38 83 GLU A C 1
ATOM 672 O O . GLU A 1 83 ? 10.664 26.453 17.891 1 51.38 83 GLU A O 1
ATOM 677 N N . ASP A 1 84 ? 8.727 25.766 18.828 1 50.53 84 ASP A N 1
ATOM 678 C CA . ASP A 1 84 ? 7.938 26.766 18.109 1 50.53 84 ASP A CA 1
ATOM 679 C C . ASP A 1 84 ? 8.375 28.172 18.469 1 50.53 84 ASP A C 1
ATOM 681 O O . ASP A 1 84 ? 8.406 29.062 17.625 1 50.53 84 ASP A O 1
ATOM 685 N N . ILE A 1 85 ? 8.414 28.297 19.781 1 47.84 85 ILE A N 1
ATOM 686 C CA . ILE A 1 85 ? 8.875 29.625 20.172 1 47.84 85 ILE A CA 1
ATOM 687 C C . ILE A 1 85 ? 10.211 29.922 19.5 1 47.84 85 ILE A C 1
ATOM 689 O O . ILE A 1 85 ? 10.492 31.078 19.141 1 47.84 85 ILE A O 1
ATOM 693 N N . SER A 1 86 ? 10.992 28.859 19.516 1 45.72 86 SER A N 1
ATOM 694 C CA . SER A 1 86 ? 12.195 29.188 18.75 1 45.72 86 SER A CA 1
ATOM 695 C C . SER A 1 86 ? 11.906 29.172 17.25 1 45.72 86 SER A C 1
ATOM 697 O O . SER A 1 86 ? 11.523 28.141 16.703 1 45.72 86 SER A O 1
ATOM 699 N N . GLN A 1 87 ? 11.367 30.281 16.688 1 49.41 87 GLN A N 1
ATOM 700 C CA . GLN A 1 87 ? 11 30.672 15.328 1 49.41 87 GLN A CA 1
ATOM 701 C C . GLN A 1 87 ? 10.758 29.453 14.445 1 49.41 87 GLN A C 1
ATOM 703 O O . GLN A 1 87 ? 11.328 28.375 14.68 1 49.41 87 GLN A O 1
ATOM 708 N N . LEU A 1 88 ? 9.406 29.328 13.828 1 53.91 88 LEU A N 1
ATOM 709 C CA . LEU A 1 88 ? 9.008 28.422 12.766 1 53.91 88 LEU A CA 1
ATOM 710 C C . LEU A 1 88 ? 10.211 28 11.93 1 53.91 88 LEU A C 1
ATOM 712 O O . LEU A 1 88 ? 10.055 27.547 10.789 1 53.91 88 LEU A O 1
ATOM 716 N N . ARG A 1 89 ? 11.469 28.359 12.352 1 55.03 89 ARG A N 1
ATOM 717 C CA . ARG A 1 89 ? 12.648 28.172 11.508 1 55.03 89 ARG A CA 1
ATOM 718 C C . ARG A 1 89 ? 13.125 26.719 11.539 1 55.03 89 ARG A C 1
ATOM 720 O O . ARG A 1 89 ? 13.703 26.234 10.562 1 55.03 89 ARG A O 1
ATOM 727 N N . LYS A 1 90 ? 12.875 25.891 12.75 1 67.31 90 LYS A N 1
ATOM 728 C CA . LYS A 1 90 ? 13.344 24.516 12.773 1 67.31 90 LYS A CA 1
ATOM 729 C C . LYS A 1 90 ? 12.383 23.609 13.547 1 67.31 90 LYS A C 1
ATOM 731 O O . LYS A 1 90 ? 11.75 24.062 14.5 1 67.31 90 LYS A O 1
ATOM 736 N N . GLY A 1 91 ? 11.828 22.672 13.102 1 77.12 91 GLY A N 1
ATOM 737 C CA . GLY A 1 91 ? 10.977 21.703 13.789 1 77.12 91 GLY A CA 1
ATOM 738 C C . GLY A 1 91 ? 10.789 20.422 13.023 1 77.12 91 GLY A C 1
ATOM 739 O O . GLY A 1 91 ? 11.461 20.188 12.016 1 77.12 91 GLY A O 1
ATOM 740 N N . ARG A 1 92 ? 10.078 19.516 13.773 1 82.81 92 ARG A N 1
ATOM 741 C CA . ARG A 1 92 ? 9.742 18.219 13.164 1 82.81 92 ARG A CA 1
ATOM 742 C C . ARG A 1 92 ? 8.258 17.922 13.305 1 82.81 92 ARG A C 1
ATOM 744 O O . ARG A 1 92 ? 7.648 18.234 14.336 1 82.81 92 ARG A O 1
ATOM 751 N N . ILE A 1 93 ? 7.641 17.406 12.297 1 84 93 ILE A N 1
ATOM 752 C CA . ILE A 1 93 ? 6.242 17.016 12.359 1 84 93 ILE A CA 1
ATOM 753 C C . ILE A 1 93 ? 6.07 15.633 11.727 1 84 93 ILE A C 1
ATOM 755 O O . ILE A 1 93 ? 6.645 15.352 10.672 1 84 93 ILE A O 1
ATOM 759 N N . THR A 1 94 ? 5.355 14.719 12.375 1 89.5 94 THR A N 1
ATOM 760 C CA . THR A 1 94 ? 4.992 13.414 11.836 1 89.5 94 THR A CA 1
ATOM 761 C C . THR A 1 94 ? 3.555 13.422 11.32 1 89.5 94 THR A C 1
ATOM 763 O O . THR A 1 94 ? 2.615 13.625 12.094 1 89.5 94 THR A O 1
ATOM 766 N N . VAL A 1 95 ? 3.422 13.203 10.039 1 90.12 95 VAL A N 1
ATOM 767 C CA . VAL A 1 95 ? 2.117 13.234 9.383 1 90.12 95 VAL A CA 1
ATOM 768 C C . VAL A 1 95 ? 1.693 11.82 9 1 90.12 95 VAL A C 1
ATOM 770 O O . VAL A 1 95 ? 2.402 11.133 8.266 1 90.12 95 VAL A O 1
ATOM 773 N N . GLY A 1 96 ? 0.565 11.422 9.594 1 93.19 96 GLY A N 1
ATOM 774 C CA . GLY A 1 96 ? -0.045 10.18 9.148 1 93.19 96 GLY A CA 1
ATOM 775 C C . GLY A 1 96 ? -0.894 10.336 7.902 1 93.19 96 GLY A C 1
ATOM 776 O O . GLY A 1 96 ? -1.594 11.344 7.75 1 93.19 96 GLY A O 1
ATOM 777 N N . SER A 1 97 ? -0.767 9.344 7.012 1 91.94 97 SER A N 1
ATOM 778 C CA . SER A 1 97 ? -1.567 9.406 5.793 1 91.94 97 SER A CA 1
ATOM 779 C C . SER A 1 97 ? -1.967 8.016 5.324 1 91.94 97 SER A C 1
ATOM 781 O O . SER A 1 97 ? -1.201 7.059 5.477 1 91.94 97 SER A O 1
ATOM 783 N N . MET A 1 98 ? -3.143 7.984 4.77 1 89.5 98 MET A N 1
ATOM 784 C CA . MET A 1 98 ? -3.52 6.781 4.027 1 89.5 98 MET A CA 1
ATOM 785 C C . MET A 1 98 ? -2.742 6.684 2.721 1 89.5 98 MET A C 1
ATOM 787 O O . MET A 1 98 ? -2.25 7.688 2.207 1 89.5 98 MET A O 1
ATOM 791 N N . PRO A 1 99 ? -2.629 5.484 2.17 1 88.75 99 PRO A N 1
ATOM 792 C CA . PRO A 1 99 ? -1.874 5.332 0.924 1 88.75 99 PRO A CA 1
ATOM 793 C C . PRO A 1 99 ? -2.41 6.215 -0.202 1 88.75 99 PRO A C 1
ATOM 795 O O . PRO A 1 99 ? -1.632 6.832 -0.932 1 88.75 99 PRO A O 1
ATOM 798 N N . THR A 1 100 ? -3.684 6.371 -0.349 1 85.12 100 THR A N 1
ATOM 799 C CA . THR A 1 100 ? -4.301 7.133 -1.43 1 85.12 100 THR A CA 1
ATOM 800 C C . THR A 1 100 ? -3.984 8.617 -1.293 1 85.12 100 THR A C 1
ATOM 802 O O . THR A 1 100 ? -3.621 9.273 -2.271 1 85.12 100 THR A O 1
ATOM 805 N N . THR A 1 101 ? -4.082 9.133 -0.094 1 85 101 THR A N 1
ATOM 806 C CA . THR A 1 101 ? -3.801 10.547 0.094 1 85 101 THR A CA 1
ATOM 807 C C . THR A 1 101 ? -2.297 10.812 0.062 1 85 101 THR A C 1
ATOM 809 O O . THR A 1 101 ? -1.855 11.867 -0.387 1 85 101 THR A O 1
ATOM 812 N N . GLY A 1 102 ? -1.526 9.859 0.582 1 87.81 102 GLY A N 1
ATOM 813 C CA . GLY A 1 102 ? -0.078 9.977 0.506 1 87.81 102 GLY A CA 1
ATOM 814 C C . GLY A 1 102 ? 0.44 10.055 -0.917 1 87.81 102 GLY A C 1
ATOM 815 O O . GLY A 1 102 ? 1.364 10.82 -1.204 1 87.81 102 GLY A O 1
ATOM 816 N N . SER A 1 103 ? -0.216 9.289 -1.781 1 87.81 103 SER A N 1
ATOM 817 C CA . SER A 1 103 ? 0.301 9.18 -3.143 1 87.81 103 SER A CA 1
ATOM 818 C C . SER A 1 103 ? -0.344 10.219 -4.059 1 87.81 103 SER A C 1
ATOM 820 O O . SER A 1 103 ? 0.239 10.602 -5.074 1 87.81 103 SER A O 1
ATOM 822 N N . HIS A 1 104 ? -1.501 10.742 -3.693 1 82.75 104 HIS A N 1
ATOM 823 C CA . HIS A 1 104 ? -2.23 11.516 -4.691 1 82.75 104 HIS A CA 1
ATOM 824 C C . HIS A 1 104 ? -2.523 12.922 -4.184 1 82.75 104 HIS A C 1
ATOM 826 O O . HIS A 1 104 ? -2.879 13.805 -4.969 1 82.75 104 HIS A O 1
ATOM 832 N N . LEU A 1 105 ? -2.35 13.141 -2.947 1 79.19 105 LEU A N 1
ATOM 833 C CA . LEU A 1 105 ? -2.645 14.461 -2.402 1 79.19 105 LEU A CA 1
ATOM 834 C C . LEU A 1 105 ? -1.385 15.109 -1.839 1 79.19 105 LEU A C 1
ATOM 836 O O . LEU A 1 105 ? -1.047 16.234 -2.203 1 79.19 105 LEU A O 1
ATOM 840 N N . LEU A 1 106 ? -0.603 14.43 -1.03 1 83.69 106 LEU A N 1
ATOM 841 C CA . LEU A 1 106 ? 0.52 15 -0.291 1 83.69 106 LEU A CA 1
ATOM 842 C C . LEU A 1 106 ? 1.618 15.461 -1.241 1 83.69 106 LEU A C 1
ATOM 844 O O . LEU A 1 106 ? 2.361 16.391 -0.931 1 83.69 106 LEU A O 1
ATOM 848 N N . PRO A 1 107 ? 1.738 14.844 -2.412 1 84.19 107 PRO A N 1
ATOM 849 C CA . PRO A 1 107 ? 2.748 15.344 -3.35 1 84.19 107 PRO A CA 1
ATOM 850 C C . PRO A 1 107 ? 2.465 16.766 -3.816 1 84.19 107 PRO A C 1
ATOM 852 O O . PRO A 1 107 ? 3.355 17.438 -4.344 1 84.19 107 PRO A O 1
ATOM 855 N N . HIS A 1 108 ? 1.274 17.188 -3.723 1 79.75 108 HIS A N 1
ATOM 856 C CA . HIS A 1 108 ? 0.925 18.562 -4.023 1 79.75 108 HIS A CA 1
ATOM 857 C C . HIS A 1 108 ? 1.167 19.469 -2.818 1 79.75 108 HIS A C 1
ATOM 859 O O . HIS A 1 108 ? 1.318 20.688 -2.969 1 79.75 108 HIS A O 1
ATOM 865 N N . VAL A 1 109 ? 1.229 18.906 -1.642 1 83.38 109 VAL A N 1
ATOM 866 C CA . VAL A 1 109 ? 1.276 19.672 -0.398 1 83.38 109 VAL A CA 1
ATOM 867 C C . VAL A 1 109 ? 2.721 19.781 0.082 1 83.38 109 VAL A C 1
ATOM 869 O O . VAL A 1 109 ? 3.16 20.859 0.496 1 83.38 109 VAL A O 1
ATOM 872 N N . LEU A 1 110 ? 3.457 18.703 0.018 1 87.44 110 LEU A N 1
ATOM 873 C CA . LEU A 1 110 ? 4.77 18.594 0.648 1 87.44 110 LEU A CA 1
ATOM 874 C C . LEU A 1 110 ? 5.758 19.562 -0.004 1 87.44 110 LEU A C 1
ATOM 876 O O . LEU A 1 110 ? 6.516 20.234 0.688 1 87.44 110 LEU A O 1
ATOM 880 N N . PRO A 1 111 ? 5.777 19.656 -1.384 1 82.5 111 PRO A N 1
ATOM 881 C CA . PRO A 1 111 ? 6.688 20.625 -1.985 1 82.5 111 PRO A CA 1
ATOM 882 C C . PRO A 1 111 ? 6.391 22.062 -1.545 1 82.5 111 PRO A C 1
ATOM 884 O O . PRO A 1 111 ? 7.312 22.812 -1.231 1 82.5 111 PRO A O 1
ATOM 887 N N . ALA A 1 112 ? 5.148 22.422 -1.521 1 81.62 112 ALA A N 1
ATOM 888 C CA . ALA A 1 112 ? 4.746 23.75 -1.091 1 81.62 112 ALA A CA 1
ATOM 889 C C . ALA A 1 112 ? 5.137 24 0.362 1 81.62 112 ALA A C 1
ATOM 891 O O . ALA A 1 112 ? 5.578 25.094 0.711 1 81.62 112 ALA A O 1
ATOM 892 N N . PHE A 1 113 ? 4.98 23.047 1.191 1 87.19 113 PHE A N 1
ATOM 893 C CA . PHE A 1 113 ? 5.32 23.172 2.604 1 87.19 113 PHE A CA 1
ATOM 894 C C . PHE A 1 113 ? 6.824 23.328 2.785 1 87.19 113 PHE A C 1
ATOM 896 O O . PHE A 1 113 ? 7.277 24.172 3.57 1 87.19 113 PHE A O 1
ATOM 903 N N . ARG A 1 114 ? 7.531 22.469 2.143 1 84.94 114 ARG A N 1
ATOM 904 C CA . ARG A 1 114 ? 8.984 22.531 2.229 1 84.94 114 ARG A CA 1
ATOM 905 C C . ARG A 1 114 ? 9.5 23.906 1.783 1 84.94 114 ARG A C 1
ATOM 907 O O . ARG A 1 114 ? 10.438 24.438 2.375 1 84.94 114 ARG A O 1
ATOM 914 N N . ASP A 1 115 ? 8.945 24.469 0.73 1 81.75 115 ASP A N 1
ATOM 915 C CA . ASP A 1 115 ? 9.328 25.781 0.224 1 81.75 115 ASP A CA 1
ATOM 916 C C . ASP A 1 115 ? 9.023 26.875 1.247 1 81.75 115 ASP A C 1
ATOM 918 O O . ASP A 1 115 ? 9.82 27.812 1.424 1 81.75 115 ASP A O 1
ATOM 922 N N . GLY A 1 116 ? 7.918 26.797 1.91 1 80.62 116 GLY A N 1
ATOM 923 C CA . GLY A 1 116 ? 7.488 27.797 2.869 1 80.62 116 GLY A CA 1
ATOM 924 C C . GLY A 1 116 ? 8.156 27.656 4.223 1 80.62 116 GLY A C 1
ATOM 925 O O . GLY A 1 116 ? 8.352 28.641 4.934 1 80.62 116 GLY A O 1
ATOM 926 N N . TYR A 1 117 ? 8.461 26.406 4.527 1 82.12 117 TYR A N 1
ATOM 927 C CA . TYR A 1 117 ? 9.023 26.109 5.844 1 82.12 117 TYR A CA 1
ATOM 928 C C . TYR A 1 117 ? 10.211 25.156 5.73 1 82.12 117 TYR A C 1
ATOM 930 O O . TYR A 1 117 ? 10.172 24.047 6.258 1 82.12 117 TYR A O 1
ATOM 938 N N . PRO A 1 118 ? 11.273 25.578 5.195 1 83 118 PRO A N 1
ATOM 939 C CA . PRO A 1 118 ? 12.422 24.703 4.922 1 83 118 PRO A CA 1
ATOM 940 C C . PRO A 1 118 ? 13.078 24.172 6.191 1 83 118 PRO A C 1
ATOM 942 O O . PRO A 1 118 ? 13.812 23.188 6.145 1 83 118 PRO A O 1
ATOM 945 N N . GLY A 1 119 ? 12.82 24.75 7.25 1 80.94 119 GLY A N 1
ATOM 946 C CA . GLY A 1 119 ? 13.422 24.328 8.5 1 80.94 119 GLY A CA 1
ATOM 947 C C . GLY A 1 119 ? 12.641 23.25 9.211 1 80.94 119 GLY A C 1
ATOM 948 O O . GLY A 1 119 ? 13.086 22.719 10.242 1 80.94 119 GLY A O 1
ATOM 949 N N . ILE A 1 120 ? 11.492 22.875 8.727 1 80.56 120 ILE A N 1
ATOM 950 C CA . ILE A 1 120 ? 10.656 21.859 9.359 1 80.56 120 ILE A CA 1
ATOM 951 C C . ILE A 1 120 ? 10.844 20.516 8.656 1 80.56 120 ILE A C 1
ATOM 953 O O . ILE A 1 120 ? 10.617 20.422 7.445 1 80.56 120 ILE A O 1
ATOM 957 N N . ASP A 1 121 ? 11.234 19.516 9.398 1 84.31 121 ASP A N 1
ATOM 958 C CA . ASP A 1 121 ? 11.367 18.156 8.875 1 84.31 121 ASP A CA 1
ATOM 959 C C . ASP A 1 121 ? 10.039 17.406 8.961 1 84.31 121 ASP A C 1
ATOM 961 O O . ASP A 1 121 ? 9.438 17.312 10.039 1 84.31 121 ASP A O 1
ATOM 965 N N . VAL A 1 122 ? 9.57 16.938 7.863 1 86.19 122 VAL A N 1
ATOM 966 C CA . VAL A 1 122 ? 8.305 16.203 7.82 1 86.19 122 VAL A CA 1
ATOM 967 C C . VAL A 1 122 ? 8.578 14.703 7.711 1 86.19 122 VAL A C 1
ATOM 969 O O . VAL A 1 122 ? 9.336 14.266 6.844 1 86.19 122 VAL A O 1
ATOM 972 N N . THR A 1 123 ? 8.016 13.953 8.602 1 89.25 123 THR A N 1
ATOM 973 C CA . THR A 1 123 ? 8.023 12.492 8.539 1 89.25 123 THR A CA 1
ATOM 974 C C . THR A 1 123 ? 6.645 11.961 8.164 1 89.25 123 THR A C 1
ATOM 976 O O . THR A 1 123 ? 5.637 12.359 8.758 1 89.25 123 THR A O 1
ATOM 979 N N . LEU A 1 124 ? 6.68 11.109 7.168 1 89.62 124 LEU A N 1
ATOM 980 C CA . LEU A 1 124 ? 5.426 10.531 6.699 1 89.62 124 LEU A CA 1
ATOM 981 C C . LEU A 1 124 ? 5.266 9.102 7.203 1 89.62 124 LEU A C 1
ATOM 983 O O . LEU A 1 124 ? 6.188 8.289 7.078 1 89.62 124 LEU A O 1
ATOM 987 N N . LEU A 1 125 ? 4.098 8.859 7.773 1 90.31 125 LEU A N 1
ATOM 988 C CA . LEU A 1 125 ? 3.721 7.512 8.188 1 90.31 125 LEU A CA 1
ATOM 989 C C . LEU A 1 125 ? 2.459 7.055 7.457 1 90.31 125 LEU A C 1
ATOM 991 O O . LEU A 1 125 ? 1.356 7.5 7.781 1 90.31 125 LEU A O 1
ATOM 995 N N . GLU A 1 126 ? 2.676 6.121 6.555 1 90.94 126 GLU A N 1
ATOM 996 C CA . GLU A 1 126 ? 1.543 5.609 5.785 1 90.94 126 GLU A CA 1
ATOM 997 C C . GLU A 1 126 ? 1.03 4.297 6.371 1 90.94 126 GLU A C 1
ATOM 999 O O . GLU A 1 126 ? 1.819 3.41 6.707 1 90.94 126 GLU A O 1
ATOM 1004 N N . ASP A 1 127 ? -0.255 4.238 6.523 1 91.5 127 ASP A N 1
ATOM 1005 C CA . ASP A 1 127 ? -0.881 3.035 7.062 1 91.5 127 ASP A CA 1
ATOM 1006 C C . ASP A 1 127 ? -2.379 3.016 6.762 1 91.5 127 ASP A C 1
ATOM 1008 O O . ASP A 1 127 ? -2.895 3.91 6.09 1 91.5 127 ASP A O 1
ATOM 1012 N N . THR A 1 128 ? -3.025 1.954 7.18 1 89.81 128 THR A N 1
ATOM 1013 C CA . THR A 1 128 ? -4.48 1.878 7.07 1 89.81 128 THR A CA 1
ATOM 1014 C C . THR A 1 128 ? -5.145 2.938 7.945 1 89.81 128 THR A C 1
ATOM 1016 O O . THR A 1 128 ? -4.555 3.402 8.922 1 89.81 128 THR A O 1
ATOM 1019 N N . SER A 1 129 ? -6.371 3.289 7.539 1 87.62 129 SER A N 1
ATOM 1020 C CA . SER A 1 129 ? -7.109 4.297 8.297 1 87.62 129 SER A CA 1
ATOM 1021 C C . SER A 1 129 ? -7.238 3.898 9.766 1 87.62 129 SER A C 1
ATOM 1023 O O . SER A 1 129 ? -7.039 4.727 10.656 1 87.62 129 SER A O 1
ATOM 1025 N N . GLN A 1 130 ? -7.508 2.672 10.016 1 88.81 130 GLN A N 1
ATOM 1026 C CA . GLN A 1 130 ? -7.707 2.188 11.383 1 88.81 130 GLN A CA 1
ATOM 1027 C C . GLN A 1 130 ? -6.426 2.311 12.195 1 88.81 130 GLN A C 1
ATOM 1029 O O . GLN A 1 130 ? -6.453 2.775 13.336 1 88.81 130 GLN A O 1
ATOM 1034 N N . ASN A 1 131 ? -5.371 1.886 11.656 1 91.56 131 ASN A N 1
ATOM 1035 C CA . ASN A 1 131 ? -4.102 1.952 12.375 1 91.56 131 ASN A CA 1
ATOM 1036 C C . ASN A 1 131 ? -3.654 3.395 12.594 1 91.56 131 ASN A C 1
ATOM 1038 O O . ASN A 1 131 ? -3.086 3.725 13.633 1 91.56 131 ASN A O 1
ATOM 1042 N N . LEU A 1 132 ? -3.906 4.199 11.633 1 91.69 132 LEU A N 1
ATOM 1043 C CA . LEU A 1 132 ? -3.533 5.605 11.742 1 91.69 132 LEU A CA 1
ATOM 1044 C C . LEU A 1 132 ? -4.289 6.277 12.883 1 91.69 132 LEU A C 1
ATOM 1046 O O . LEU A 1 132 ? -3.74 7.137 13.578 1 91.69 132 LEU A O 1
ATOM 1050 N N . GLU A 1 133 ? -5.539 5.895 13.023 1 90.44 133 GLU A N 1
ATOM 1051 C CA . GLU A 1 133 ? -6.289 6.434 14.148 1 90.44 133 GLU A CA 1
ATOM 1052 C C . GLU A 1 133 ? -5.621 6.078 15.477 1 90.44 133 GLU A C 1
ATOM 1054 O O . GLU A 1 133 ? -5.469 6.934 16.359 1 90.44 133 GLU A O 1
ATOM 1059 N N . ARG A 1 134 ? -5.223 4.84 15.594 1 89.38 134 ARG A N 1
ATOM 1060 C CA . ARG A 1 134 ? -4.574 4.359 16.812 1 89.38 134 ARG A CA 1
ATOM 1061 C C . ARG A 1 134 ? -3.238 5.062 17.031 1 89.38 134 ARG A C 1
ATOM 1063 O O . ARG A 1 134 ? -2.922 5.469 18.141 1 89.38 134 ARG A O 1
ATOM 1070 N N . LEU A 1 135 ? -2.488 5.184 15.969 1 89.88 135 LEU A N 1
ATOM 1071 C CA . LEU A 1 135 ? -1.175 5.812 16.047 1 89.88 135 LEU A CA 1
ATOM 1072 C C . LEU A 1 135 ? -1.298 7.285 16.438 1 89.88 135 LEU A C 1
ATOM 1074 O O . LEU A 1 135 ? -0.485 7.801 17.203 1 89.88 135 LEU A O 1
ATOM 1078 N N . THR A 1 136 ? -2.281 7.887 15.875 1 89.31 136 THR A N 1
ATOM 1079 C CA . THR A 1 136 ? -2.516 9.297 16.172 1 89.31 136 THR A CA 1
ATOM 1080 C C . THR A 1 136 ? -2.965 9.469 17.625 1 89.31 136 THR A C 1
ATOM 1082 O O . THR A 1 136 ? -2.49 10.367 18.328 1 89.31 136 THR A O 1
ATOM 1085 N N . ALA A 1 137 ? -3.834 8.562 18.016 1 86.38 137 ALA A N 1
ATOM 1086 C CA . ALA A 1 137 ? -4.309 8.594 19.406 1 86.38 137 ALA A CA 1
ATOM 1087 C C . ALA A 1 137 ? -3.164 8.352 20.375 1 86.38 137 ALA A C 1
ATOM 1089 O O . ALA A 1 137 ? -3.123 8.945 21.453 1 86.38 137 ALA A O 1
ATOM 1090 N N . GLY A 1 138 ? -2.295 7.504 20 1 81.62 138 GLY A N 1
ATOM 1091 C CA . GLY A 1 138 ? -1.168 7.141 20.844 1 81.62 138 GLY A CA 1
ATOM 1092 C C . GLY A 1 138 ? -0.016 8.125 20.766 1 81.62 138 GLY A C 1
ATOM 1093 O O . GLY A 1 138 ? 0.99 7.977 21.453 1 81.62 138 GLY A O 1
ATOM 1094 N N . GLY A 1 139 ? -0.071 9.055 19.859 1 82.75 139 GLY A N 1
ATOM 1095 C CA . GLY A 1 139 ? 0.928 10.102 19.766 1 82.75 139 GLY A CA 1
ATOM 1096 C C . GLY A 1 139 ? 2.074 9.758 18.828 1 82.75 139 GLY A C 1
ATOM 1097 O O . GLY A 1 139 ? 3.084 10.461 18.781 1 82.75 139 GLY A O 1
ATOM 1098 N N . LYS A 1 140 ? 1.978 8.742 18.156 1 86.31 140 LYS A N 1
ATOM 1099 C CA . LYS A 1 140 ? 3.023 8.352 17.219 1 86.31 140 LYS A CA 1
ATOM 1100 C C . LYS A 1 140 ? 2.99 9.219 15.961 1 86.31 140 LYS A C 1
ATOM 1102 O O . LYS A 1 140 ? 3.99 9.328 15.25 1 86.31 140 LYS A O 1
ATOM 1107 N N . THR A 1 141 ? 1.868 9.797 15.656 1 89.62 141 THR A N 1
ATOM 1108 C CA . THR A 1 141 ? 1.746 10.852 14.656 1 89.62 141 THR A CA 1
ATOM 1109 C C . THR A 1 141 ? 1.211 12.133 15.297 1 89.62 141 THR A C 1
ATOM 1111 O O . THR A 1 141 ? 0.425 12.078 16.25 1 89.62 141 THR A O 1
ATOM 1114 N N . ASP A 1 142 ? 1.698 13.25 14.781 1 84.25 142 ASP A N 1
ATOM 1115 C CA . ASP A 1 142 ? 1.188 14.531 15.258 1 84.25 142 ASP A CA 1
ATOM 1116 C C . ASP A 1 142 ? -0.192 14.828 14.672 1 84.25 142 ASP A C 1
ATOM 1118 O O . ASP A 1 142 ? -1.075 15.328 15.367 1 84.25 142 ASP A O 1
ATOM 1122 N N . ILE A 1 143 ? -0.331 14.625 13.414 1 88.25 143 ILE A N 1
ATOM 1123 C CA . ILE A 1 143 ? -1.587 14.758 12.688 1 88.25 143 ILE A CA 1
ATOM 1124 C C . ILE A 1 143 ? -1.706 13.641 11.656 1 88.25 143 ILE A C 1
ATOM 1126 O O . ILE A 1 143 ? -0.696 13.102 11.195 1 88.25 143 ILE A O 1
ATOM 1130 N N . SER A 1 144 ? -2.918 13.258 11.367 1 90.88 144 SER A N 1
ATOM 1131 C CA . SER A 1 144 ? -3.15 12.25 10.344 1 90.88 144 SER A CA 1
ATOM 1132 C C . SER A 1 144 ? -4.266 12.672 9.391 1 90.88 144 SER A C 1
ATOM 1134 O O . SER A 1 144 ? -5.301 13.172 9.828 1 90.88 144 SER A O 1
ATOM 1136 N N . LEU A 1 145 ? -3.939 12.57 8.094 1 87.88 145 LEU A N 1
ATOM 1137 C CA . LEU A 1 145 ? -4.957 12.766 7.066 1 87.88 145 LEU A CA 1
ATOM 1138 C C . LEU A 1 145 ? -5.852 11.531 6.953 1 87.88 145 LEU A C 1
ATOM 1140 O O . LEU A 1 145 ? -5.418 10.484 6.469 1 87.88 145 LEU A O 1
ATOM 1144 N N . LEU A 1 146 ? -7.098 11.656 7.438 1 89.88 146 LEU A N 1
ATOM 1145 C CA . LEU A 1 146 ? -8.031 10.547 7.531 1 89.88 146 LEU A CA 1
ATOM 1146 C C . LEU A 1 146 ? -9.367 10.898 6.875 1 89.88 146 LEU A C 1
ATOM 1148 O O . LEU A 1 146 ? -9.523 11.992 6.328 1 89.88 146 LEU A O 1
ATOM 1152 N N . SER A 1 147 ? -10.211 9.961 6.809 1 87.06 147 SER A N 1
ATOM 1153 C CA . SER A 1 147 ? -11.578 10.148 6.324 1 87.06 147 SER A CA 1
ATOM 1154 C C . SER A 1 147 ? -12.602 9.859 7.414 1 87.06 147 SER A C 1
ATOM 1156 O O . SER A 1 147 ? -12.344 9.039 8.305 1 87.06 147 SER A O 1
ATOM 1158 N N . LEU A 1 148 ? -13.734 10.539 7.395 1 85.06 148 LEU A N 1
ATOM 1159 C CA . LEU A 1 148 ? -14.82 10.281 8.336 1 85.06 148 LEU A CA 1
ATOM 1160 C C . LEU A 1 148 ? -15.609 9.039 7.93 1 85.06 148 LEU A C 1
ATOM 1162 O O . LEU A 1 148 ? -15.68 8.703 6.746 1 85.06 148 LEU A O 1
ATOM 1166 N N . PRO A 1 149 ? -16.203 8.453 8.93 1 82.56 149 PRO A N 1
ATOM 1167 C CA . PRO A 1 149 ? -16.172 8.734 10.367 1 82.56 149 PRO A CA 1
ATOM 1168 C C . PRO A 1 149 ? -14.906 8.203 11.039 1 82.56 149 PRO A C 1
ATOM 1170 O O . PRO A 1 149 ? -14.297 7.254 10.555 1 82.56 149 PRO A O 1
ATOM 1173 N N . LEU A 1 150 ? -14.57 8.82 12.141 1 83.56 150 LEU A N 1
ATOM 1174 C CA . LEU A 1 150 ? -13.461 8.352 12.969 1 83.56 150 LEU A CA 1
ATOM 1175 C C . LEU A 1 150 ? -13.961 7.41 14.062 1 83.56 150 LEU A C 1
ATOM 1177 O O . LEU A 1 150 ? -14.969 7.688 14.711 1 83.56 150 LEU A O 1
ATOM 1181 N N . GLY A 1 151 ? -13.281 6.312 14.219 1 84.19 151 GLY A N 1
ATOM 1182 C CA . GLY A 1 151 ? -13.664 5.355 15.242 1 84.19 151 GLY A CA 1
ATOM 1183 C C . GLY A 1 151 ? -13.078 5.668 16.609 1 84.19 151 GLY A C 1
ATOM 1184 O O . GLY A 1 151 ? -13.617 5.242 17.625 1 84.19 151 GLY A O 1
ATOM 1185 N N . GLU A 1 152 ? -12 6.352 16.656 1 83.38 152 GLU A N 1
ATOM 1186 C CA . GLU A 1 152 ? -11.305 6.664 17.891 1 83.38 152 GLU A CA 1
ATOM 1187 C C . GLU A 1 152 ? -11.836 7.949 18.516 1 83.38 152 GLU A C 1
ATOM 1189 O O . GLU A 1 152 ? -11.578 9.047 18.016 1 83.38 152 GLU A O 1
ATOM 1194 N N . PRO A 1 153 ? -12.43 7.871 19.625 1 83.81 153 PRO A N 1
ATOM 1195 C CA . PRO A 1 153 ? -13.062 9.047 20.219 1 83.81 153 PRO A CA 1
ATOM 1196 C C . PRO A 1 153 ? -12.047 10.055 20.766 1 83.81 153 PRO A C 1
ATOM 1198 O O . PRO A 1 153 ? -12.398 11.211 21.016 1 83.81 153 PRO A O 1
ATOM 1201 N N . THR A 1 154 ? -10.891 9.617 21.016 1 85.19 154 THR A N 1
ATOM 1202 C CA . THR A 1 154 ? -9.875 10.484 21.594 1 85.19 154 THR A CA 1
ATOM 1203 C C . THR A 1 154 ? -9.273 11.406 20.531 1 85.19 154 THR A C 1
ATOM 1205 O O . THR A 1 154 ? -8.344 12.164 20.812 1 85.19 154 THR A O 1
ATOM 1208 N N . LEU A 1 155 ? -9.859 11.32 19.406 1 85.94 155 LEU A N 1
ATOM 1209 C CA . LEU A 1 155 ? -9.352 12.156 18.328 1 85.94 155 LEU A CA 1
ATOM 1210 C C . LEU A 1 155 ? -10.312 13.297 18.031 1 85.94 155 LEU A C 1
ATOM 1212 O O . LEU A 1 155 ? -11.531 13.133 18.109 1 85.94 155 LEU A O 1
ATOM 1216 N N . ASP A 1 156 ? -9.797 14.5 17.75 1 84.06 156 ASP A N 1
ATOM 1217 C CA . ASP A 1 156 ? -10.492 15.617 17.125 1 84.06 156 ASP A CA 1
ATOM 1218 C C . ASP A 1 156 ? -10.07 15.773 15.664 1 84.06 156 ASP A C 1
ATOM 1220 O O . ASP A 1 156 ? -9.109 15.141 15.219 1 84.06 156 ASP A O 1
ATOM 1224 N N . TYR A 1 157 ? -10.836 16.469 14.961 1 83.88 157 TYR A N 1
ATOM 1225 C CA . TYR A 1 157 ? -10.461 16.594 13.562 1 83.88 157 TYR A CA 1
ATOM 1226 C C . TYR A 1 157 ? -10.875 17.953 13 1 83.88 157 TYR A C 1
ATOM 1228 O O . TYR A 1 157 ? -11.719 18.641 13.578 1 83.88 157 TYR A O 1
ATOM 1236 N N . GLU A 1 158 ? -10.188 18.422 11.938 1 77.12 158 GLU A N 1
ATOM 1237 C CA . GLU A 1 158 ? -10.547 19.562 11.109 1 77.12 158 GLU A CA 1
ATOM 1238 C C . GLU A 1 158 ? -10.93 19.125 9.695 1 77.12 158 GLU A C 1
ATOM 1240 O O . GLU A 1 158 ? -10.227 18.312 9.086 1 77.12 158 GLU A O 1
ATOM 1245 N N . TRP A 1 159 ? -11.984 19.672 9.281 1 79.12 159 TRP A N 1
ATOM 1246 C CA . TRP A 1 159 ? -12.453 19.375 7.934 1 79.12 159 TRP A CA 1
ATOM 1247 C C . TRP A 1 159 ? -11.484 19.906 6.887 1 79.12 159 TRP A C 1
ATOM 1249 O O . TRP A 1 159 ? -10.977 21.031 7.023 1 79.12 159 TRP A O 1
ATOM 1259 N N . ILE A 1 160 ? -11.117 19.094 5.918 1 76.5 160 ILE A N 1
ATOM 1260 C CA . ILE A 1 160 ? -10.258 19.516 4.82 1 76.5 160 ILE A CA 1
ATOM 1261 C C . ILE A 1 160 ? -11.07 19.625 3.531 1 76.5 160 ILE A C 1
ATOM 1263 O O . ILE A 1 160 ? -11.133 20.688 2.91 1 76.5 160 ILE A O 1
ATOM 1267 N N . ALA A 1 161 ? -11.734 18.531 3.059 1 70 161 ALA A N 1
ATOM 1268 C CA . ALA A 1 161 ? -12.484 18.516 1.807 1 70 161 ALA A CA 1
ATOM 1269 C C . ALA A 1 161 ? -13.398 17.297 1.721 1 70 161 ALA A C 1
ATOM 1271 O O . ALA A 1 161 ? -13.172 16.312 2.416 1 70 161 ALA A O 1
ATOM 1272 N N . ASP A 1 162 ? -14.469 17.484 0.935 1 75.38 162 ASP A N 1
ATOM 1273 C CA . ASP A 1 162 ? -15.273 16.344 0.496 1 75.38 162 ASP A CA 1
ATOM 1274 C C . ASP A 1 162 ? -14.812 15.844 -0.871 1 75.38 162 ASP A C 1
ATOM 1276 O O . ASP A 1 162 ? -14.805 16.594 -1.845 1 75.38 162 ASP A O 1
ATOM 1280 N N . GLU A 1 163 ? -14.289 14.648 -0.862 1 75.69 163 GLU A N 1
ATOM 1281 C CA . GLU A 1 163 ? -13.773 14.062 -2.096 1 75.69 163 GLU A CA 1
ATOM 1282 C C . GLU A 1 163 ? -14.805 13.148 -2.748 1 75.69 163 GLU A C 1
ATOM 1284 O O . GLU A 1 163 ? -15.164 12.117 -2.184 1 75.69 163 GLU A O 1
ATOM 1289 N N . PRO A 1 164 ? -15.336 13.445 -3.977 1 78.38 164 PRO A N 1
ATOM 1290 C CA . PRO A 1 164 ? -16.266 12.562 -4.691 1 78.38 164 PRO A CA 1
ATOM 1291 C C . PRO A 1 164 ? -15.68 11.18 -4.949 1 78.38 164 PRO A C 1
ATOM 1293 O O . PRO A 1 164 ? -14.461 11.016 -5.004 1 78.38 164 PRO A O 1
ATOM 1296 N N . ILE A 1 165 ? -16.516 10.203 -4.988 1 82.31 165 ILE A N 1
ATOM 1297 C CA . ILE A 1 165 ? -16.172 8.836 -5.344 1 82.31 165 ILE A CA 1
ATOM 1298 C C . ILE A 1 165 ? -16.547 8.562 -6.797 1 82.31 165 ILE A C 1
ATOM 1300 O O . ILE A 1 165 ? -17.641 8.938 -7.234 1 82.31 165 ILE A O 1
ATOM 1304 N N . ASP A 1 166 ? -15.664 8.016 -7.57 1 82.44 166 ASP A N 1
ATOM 1305 C CA . ASP A 1 166 ? -15.891 7.676 -8.969 1 82.44 166 ASP A CA 1
ATOM 1306 C C . ASP A 1 166 ? -16 6.164 -9.156 1 82.44 166 ASP A C 1
ATOM 1308 O O . ASP A 1 166 ? -15.539 5.395 -8.312 1 82.44 166 ASP A O 1
ATOM 1312 N N . LEU A 1 167 ? -16.625 5.773 -10.211 1 87 167 LEU A N 1
ATOM 1313 C CA . LEU A 1 167 ? -16.703 4.379 -10.633 1 87 167 LEU A CA 1
ATOM 1314 C C . LEU A 1 167 ? -15.586 4.051 -11.625 1 87 167 LEU A C 1
ATOM 1316 O O . LEU A 1 167 ? -15.359 4.797 -12.578 1 87 167 LEU A O 1
ATOM 1320 N N . ALA A 1 168 ? -14.789 3.115 -11.273 1 87.94 168 ALA A N 1
ATOM 1321 C CA . ALA A 1 168 ? -13.781 2.605 -12.203 1 87.94 168 ALA A CA 1
ATOM 1322 C C . ALA A 1 168 ? -14.289 1.359 -12.922 1 87.94 168 ALA A C 1
ATOM 1324 O O . ALA A 1 168 ? -14.672 0.378 -12.281 1 87.94 168 ALA A O 1
ATOM 1325 N N . VAL A 1 169 ? -14.344 1.354 -14.234 1 88.62 169 VAL A N 1
ATOM 1326 C CA . VAL A 1 169 ? -14.773 0.231 -15.055 1 88.62 169 VAL A CA 1
ATOM 1327 C C . VAL A 1 169 ? -13.719 -0.076 -16.109 1 88.62 169 VAL A C 1
ATOM 1329 O O . VAL A 1 169 ? -12.867 0.764 -16.406 1 88.62 169 VAL A O 1
ATOM 1332 N N . PRO A 1 170 ? -13.734 -1.304 -16.625 1 85.56 170 PRO A N 1
ATOM 1333 C CA . PRO A 1 170 ? -12.812 -1.6 -17.734 1 85.56 170 PRO A CA 1
ATOM 1334 C C . PRO A 1 170 ? -13.023 -0.68 -18.938 1 85.56 170 PRO A C 1
ATOM 1336 O O . PRO A 1 170 ? -14.109 -0.131 -19.125 1 85.56 170 PRO A O 1
ATOM 1339 N N . PRO A 1 171 ? -12 -0.379 -19.812 1 80.38 171 PRO A N 1
ATOM 1340 C CA . PRO A 1 171 ? -12.086 0.53 -20.953 1 80.38 171 PRO A CA 1
ATOM 1341 C C . PRO A 1 171 ? -13.234 0.175 -21.906 1 80.38 171 PRO A C 1
ATOM 1343 O O . PRO A 1 171 ? -13.898 1.067 -22.438 1 80.38 171 PRO A O 1
ATOM 1346 N N . ASN A 1 172 ? -13.602 -1.11 -22.125 1 79.5 172 ASN A N 1
ATOM 1347 C CA . ASN A 1 172 ? -14.641 -1.502 -23.078 1 79.5 172 ASN A CA 1
ATOM 1348 C C . ASN A 1 172 ? -15.93 -1.905 -22.359 1 79.5 172 ASN A C 1
ATOM 1350 O O . ASN A 1 172 ? -16.797 -2.553 -22.953 1 79.5 172 ASN A O 1
ATOM 1354 N N . HIS A 1 173 ? -16.078 -1.411 -21.188 1 85.38 173 HIS A N 1
ATOM 1355 C CA . HIS A 1 173 ? -17.266 -1.729 -20.406 1 85.38 173 HIS A CA 1
ATOM 1356 C C . HIS A 1 173 ? -18.469 -0.942 -20.906 1 85.38 173 HIS A C 1
ATOM 1358 O O . HIS A 1 173 ? -18.359 0.237 -21.234 1 85.38 173 HIS A O 1
ATOM 1364 N N . PRO A 1 174 ? -19.656 -1.471 -20.984 1 85.94 174 PRO A N 1
ATOM 1365 C CA . PRO A 1 174 ? -20.859 -0.779 -21.438 1 85.94 174 PRO A CA 1
ATOM 1366 C C . PRO A 1 174 ? -21.109 0.536 -20.703 1 85.94 174 PRO A C 1
ATOM 1368 O O . PRO A 1 174 ? -21.531 1.521 -21.312 1 85.94 174 PRO A O 1
ATOM 1371 N N . LEU A 1 175 ? -20.812 0.532 -19.5 1 83.38 175 LEU A N 1
ATOM 1372 C CA . LEU A 1 175 ? -21.047 1.737 -18.703 1 83.38 175 LEU A CA 1
ATOM 1373 C C . LEU A 1 175 ? -20.062 2.838 -19.109 1 83.38 175 LEU A C 1
ATOM 1375 O O . LEU A 1 175 ? -20.375 4.023 -18.953 1 83.38 175 LEU A O 1
ATOM 1379 N N . ALA A 1 176 ? -18.859 2.439 -19.453 1 81.62 176 ALA A N 1
ATOM 1380 C CA . ALA A 1 176 ? -17.906 3.418 -19.969 1 81.62 176 ALA A CA 1
ATOM 1381 C C . ALA A 1 176 ? -18.422 4.07 -21.25 1 81.62 176 ALA A C 1
ATOM 1383 O O . ALA A 1 176 ? -18.344 5.293 -21.406 1 81.62 176 ALA A O 1
ATOM 1384 N N . LEU A 1 177 ? -18.922 3.268 -22.109 1 79.5 177 LEU A N 1
ATOM 1385 C CA . LEU A 1 177 ? -19.469 3.748 -23.375 1 79.5 177 LEU A CA 1
ATOM 1386 C C . LEU A 1 177 ? -20.672 4.66 -23.141 1 79.5 177 LEU A C 1
ATOM 1388 O O . LEU A 1 177 ? -20.797 5.703 -23.797 1 79.5 177 LEU A O 1
ATOM 1392 N N . ARG A 1 178 ? -21.484 4.27 -22.266 1 77.19 178 ARG A N 1
ATOM 1393 C CA . ARG A 1 178 ? -22.672 5.062 -21.922 1 77.19 178 ARG A CA 1
ATOM 1394 C C . ARG A 1 178 ? -22.266 6.422 -21.375 1 77.19 178 ARG A C 1
ATOM 1396 O O . ARG A 1 178 ? -22.875 7.441 -21.703 1 77.19 178 ARG A O 1
ATOM 1403 N N . SER A 1 179 ? -21.312 6.383 -20.469 1 76.5 179 SER A N 1
ATOM 1404 C CA . SER A 1 179 ? -20.859 7.621 -19.844 1 76.5 179 SER A CA 1
ATOM 1405 C C . SER A 1 179 ? -20.25 8.562 -20.875 1 76.5 179 SER A C 1
ATOM 1407 O O . SER A 1 179 ? -20.375 9.781 -20.766 1 76.5 179 SER A O 1
ATOM 1409 N N . GLU A 1 180 ? -19.531 8.016 -21.797 1 75.56 180 GLU A N 1
ATOM 1410 C CA . GLU A 1 180 ? -18.953 8.82 -22.875 1 75.56 180 GLU A CA 1
ATOM 1411 C C . GLU A 1 180 ? -20.047 9.461 -23.734 1 75.56 180 GLU A C 1
ATOM 1413 O O . GLU A 1 180 ? -19.922 10.609 -24.141 1 75.56 180 GLU A O 1
ATOM 1418 N N . ALA A 1 181 ? -21.062 8.703 -24 1 72.75 181 ALA A N 1
ATOM 1419 C CA . ALA A 1 181 ? -22.172 9.172 -24.844 1 72.75 181 ALA A CA 1
ATOM 1420 C C . ALA A 1 181 ? -23.047 10.172 -24.094 1 72.75 181 ALA A C 1
ATOM 1422 O O . ALA A 1 181 ? -23.562 11.125 -24.688 1 72.75 181 ALA A O 1
ATOM 1423 N N . PHE A 1 182 ? -23.203 9.875 -22.828 1 72.25 182 PHE A N 1
ATOM 1424 C CA . PHE A 1 182 ? -24.047 10.734 -22 1 72.25 182 PHE A CA 1
ATOM 1425 C C . PHE A 1 182 ? -23.328 11.133 -20.719 1 72.25 182 PHE A C 1
ATOM 1427 O O . PHE A 1 182 ? -23.703 10.695 -19.625 1 72.25 182 PHE A O 1
ATOM 1434 N N . PRO A 1 183 ? -22.344 11.961 -20.766 1 65.94 183 PRO A N 1
ATOM 1435 C CA . PRO A 1 183 ? -21.469 12.281 -19.625 1 65.94 183 PRO A CA 1
ATOM 1436 C C . PRO A 1 183 ? -22.219 12.945 -18.469 1 65.94 183 PRO A C 1
ATOM 1438 O O . PRO A 1 183 ? -21.828 12.797 -17.312 1 65.94 183 PRO A O 1
ATOM 1441 N N . ALA A 1 184 ? -23.328 13.523 -18.812 1 64.75 184 ALA A N 1
ATOM 1442 C CA . ALA A 1 184 ? -24.047 14.297 -17.797 1 64.75 184 ALA A CA 1
ATOM 1443 C C . ALA A 1 184 ? -24.922 13.398 -16.922 1 64.75 184 ALA A C 1
ATOM 1445 O O . ALA A 1 184 ? -25.266 13.758 -15.797 1 64.75 184 ALA A O 1
ATOM 1446 N N . ALA A 1 185 ? -25.344 12.312 -17.312 1 66.88 185 ALA A N 1
ATOM 1447 C CA . ALA A 1 185 ? -26.328 11.484 -16.609 1 66.88 185 ALA A CA 1
ATOM 1448 C C . ALA A 1 185 ? -25.688 10.711 -15.469 1 66.88 185 ALA A C 1
ATOM 1450 O O . ALA A 1 185 ? -26.359 10.398 -14.477 1 66.88 185 ALA A O 1
ATOM 1451 N N . GLY A 1 186 ? -24.359 10.477 -15.43 1 75.81 186 GLY A N 1
ATOM 1452 C CA . GLY A 1 186 ? -23.688 9.672 -14.422 1 75.81 186 GLY A CA 1
ATOM 1453 C C . GLY A 1 186 ? -24.25 8.266 -14.312 1 75.81 186 GLY A C 1
ATOM 1454 O O . GLY A 1 186 ? -25.266 7.945 -14.93 1 75.81 186 GLY A O 1
ATOM 1455 N N . ILE A 1 187 ? -23.672 7.324 -13.555 1 81.25 187 ILE A N 1
ATOM 1456 C CA . ILE A 1 187 ? -24.094 5.945 -13.328 1 81.25 187 ILE A CA 1
ATOM 1457 C C . ILE A 1 187 ? -24.656 5.805 -11.914 1 81.25 187 ILE A C 1
ATOM 1459 O O . ILE A 1 187 ? -24.016 6.223 -10.945 1 81.25 187 ILE A O 1
ATOM 1463 N N . THR A 1 188 ? -25.922 5.367 -11.773 1 85.12 188 THR A N 1
ATOM 1464 C CA . THR A 1 188 ? -26.484 5.156 -10.445 1 85.12 188 THR A CA 1
ATOM 1465 C C . THR A 1 188 ? -25.922 3.885 -9.812 1 85.12 188 THR A C 1
ATOM 1467 O O . THR A 1 188 ? -25.594 2.928 -10.516 1 85.12 188 THR A O 1
ATOM 1470 N N . MET A 1 189 ? -25.875 3.932 -8.477 1 87.94 189 MET A N 1
ATOM 1471 C CA . MET A 1 189 ? -25.391 2.76 -7.754 1 87.94 189 MET A CA 1
ATOM 1472 C C . MET A 1 189 ? -26.25 1.538 -8.062 1 87.94 189 MET A C 1
ATOM 1474 O O . MET A 1 189 ? -25.75 0.414 -8.102 1 87.94 189 MET A O 1
ATOM 1478 N N . ARG A 1 190 ? -27.5 1.725 -8.281 1 89.94 190 ARG A N 1
ATOM 1479 C CA . ARG A 1 190 ? -28.422 0.632 -8.562 1 89.94 190 ARG A CA 1
ATOM 1480 C C . ARG A 1 190 ? -28.031 -0.103 -9.836 1 89.94 190 ARG A C 1
ATOM 1482 O O . ARG A 1 190 ? -28.203 -1.318 -9.945 1 89.94 190 ARG A O 1
ATOM 1489 N N . GLU A 1 191 ? -27.5 0.512 -10.789 1 88.94 191 GLU A N 1
ATOM 1490 C CA . GLU A 1 191 ? -27.078 -0.065 -12.062 1 88.94 191 GLU A CA 1
ATOM 1491 C C . GLU A 1 191 ? -25.922 -1.047 -11.875 1 88.94 191 GLU A C 1
ATOM 1493 O O . GLU A 1 191 ? -25.625 -1.833 -12.773 1 88.94 191 GLU A O 1
ATOM 1498 N N . LEU A 1 192 ? -25.312 -1.027 -10.703 1 91.44 192 LEU A N 1
ATOM 1499 C CA . LEU A 1 192 ? -24.109 -1.827 -10.469 1 91.44 192 LEU A CA 1
ATOM 1500 C C . LEU A 1 192 ? -24.453 -3.121 -9.742 1 91.44 192 LEU A C 1
ATOM 1502 O O . LEU A 1 192 ? -23.562 -3.904 -9.406 1 91.44 192 LEU A O 1
ATOM 1506 N N . GLU A 1 193 ? -25.656 -3.379 -9.539 1 93.56 193 GLU A N 1
ATOM 1507 C CA . GLU A 1 193 ? -26.125 -4.473 -8.703 1 93.56 193 GLU A CA 1
ATOM 1508 C C . GLU A 1 193 ? -25.562 -5.812 -9.164 1 93.56 193 GLU A C 1
ATOM 1510 O O . GLU A 1 193 ? -25.25 -6.676 -8.344 1 93.56 193 GLU A O 1
ATOM 1515 N N . HIS A 1 194 ? -25.359 -5.977 -10.422 1 93.12 194 HIS A N 1
ATOM 1516 C CA . HIS A 1 194 ? -24.953 -7.281 -10.938 1 93.12 194 HIS A CA 1
ATOM 1517 C C . HIS A 1 194 ? -23.5 -7.266 -11.414 1 93.12 194 HIS A C 1
ATOM 1519 O O . HIS A 1 194 ? -23.031 -8.234 -12.016 1 93.12 194 HIS A O 1
ATOM 1525 N N . GLU A 1 195 ? -22.844 -6.207 -11.164 1 91.88 195 GLU A N 1
ATOM 1526 C CA . GLU A 1 195 ? -21.438 -6.102 -11.555 1 91.88 195 GLU A CA 1
ATOM 1527 C C . GLU A 1 195 ? -20.531 -6.801 -10.555 1 91.88 195 GLU A C 1
ATOM 1529 O O . GLU A 1 195 ? -20.781 -6.762 -9.344 1 91.88 195 GLU A O 1
ATOM 1534 N N . PRO A 1 196 ? -19.469 -7.488 -11.031 1 92.94 196 PRO A N 1
ATOM 1535 C CA . PRO A 1 196 ? -18.469 -8.031 -10.117 1 92.94 196 PRO A CA 1
ATOM 1536 C C . PRO A 1 196 ? -17.578 -6.945 -9.508 1 92.94 196 PRO A C 1
ATOM 1538 O O . PRO A 1 196 ? -16.906 -6.207 -10.234 1 92.94 196 PRO A O 1
ATOM 1541 N N . PHE A 1 197 ? -17.562 -6.918 -8.18 1 93.5 197 PHE A N 1
ATOM 1542 C CA . PHE A 1 197 ? -16.828 -5.855 -7.5 1 93.5 197 PHE A CA 1
ATOM 1543 C C . PHE A 1 197 ? -15.453 -6.336 -7.066 1 93.5 197 PHE A C 1
ATOM 1545 O O . PHE A 1 197 ? -15.297 -7.469 -6.609 1 93.5 197 PHE A O 1
ATOM 1552 N N . ILE A 1 198 ? -14.5 -5.562 -7.312 1 92 198 ILE A N 1
ATOM 1553 C CA . ILE A 1 198 ? -13.172 -5.668 -6.715 1 92 198 ILE A CA 1
ATOM 1554 C C . ILE A 1 198 ? -13.016 -4.613 -5.621 1 92 198 ILE A C 1
ATOM 1556 O O . ILE A 1 198 ? -13.133 -3.414 -5.883 1 92 198 ILE A O 1
ATOM 1560 N N . ILE A 1 199 ? -12.766 -4.992 -4.395 1 93.12 199 ILE A N 1
ATOM 1561 C CA . ILE A 1 199 ? -12.773 -4.012 -3.314 1 93.12 199 ILE A CA 1
ATOM 1562 C C . ILE A 1 199 ? -11.57 -4.242 -2.404 1 93.12 199 ILE A C 1
ATOM 1564 O O . ILE A 1 199 ? -10.836 -5.219 -2.57 1 93.12 199 ILE A O 1
ATOM 1568 N N . LEU A 1 200 ? -11.297 -3.328 -1.54 1 92.62 200 LEU A N 1
ATOM 1569 C CA . LEU A 1 200 ? -10.195 -3.434 -0.59 1 92.62 200 LEU A CA 1
ATOM 1570 C C . LEU A 1 200 ? -10.508 -4.465 0.49 1 92.62 200 LEU A C 1
ATOM 1572 O O . LEU A 1 200 ? -11.672 -4.781 0.735 1 92.62 200 LEU A O 1
ATOM 1576 N N . LYS A 1 201 ? -9.438 -4.973 1.068 1 90.88 201 LYS A N 1
ATOM 1577 C CA . LYS A 1 201 ? -9.57 -5.965 2.131 1 90.88 201 LYS A CA 1
ATOM 1578 C C . LYS A 1 201 ? -10.125 -5.336 3.404 1 90.88 201 LYS A C 1
ATOM 1580 O O . LYS A 1 201 ? -10.148 -4.109 3.537 1 90.88 201 LYS A O 1
ATOM 1585 N N . GLN A 1 202 ? -10.492 -6.172 4.301 1 84.69 202 GLN A N 1
ATOM 1586 C CA . GLN A 1 202 ? -11.008 -5.727 5.59 1 84.69 202 GLN A CA 1
ATOM 1587 C C . GLN A 1 202 ? -9.977 -4.891 6.34 1 84.69 202 GLN A C 1
ATOM 1589 O O . GLN A 1 202 ? -8.781 -5.18 6.293 1 84.69 202 GLN A O 1
ATOM 1594 N N . GLY A 1 203 ? -10.469 -3.91 7.039 1 76.56 203 GLY A N 1
ATOM 1595 C CA . GLY A 1 203 ? -9.578 -3.031 7.785 1 76.56 203 GLY A CA 1
ATOM 1596 C C . GLY A 1 203 ? -9.281 -1.733 7.062 1 76.56 203 GLY A C 1
ATOM 1597 O O . GLY A 1 203 ? -8.766 -0.787 7.664 1 76.56 203 GLY A O 1
ATOM 1598 N N . GLN A 1 204 ? -9.688 -1.757 5.879 1 79.81 204 GLN A N 1
ATOM 1599 C CA . GLN A 1 204 ? -9.516 -0.54 5.094 1 79.81 204 GLN A CA 1
ATOM 1600 C C . GLN A 1 204 ? -10.766 0.327 5.137 1 79.81 204 GLN A C 1
ATOM 1602 O O . GLN A 1 204 ? -11.875 -0.161 4.898 1 79.81 204 GLN A O 1
ATOM 1607 N N . GLY A 1 205 ? -10.688 1.591 5.391 1 78.69 205 GLY A N 1
ATOM 1608 C CA . GLY A 1 205 ? -11.82 2.494 5.535 1 78.69 205 GLY A CA 1
ATOM 1609 C C . GLY A 1 205 ? -12.672 2.588 4.281 1 78.69 205 GLY A C 1
ATOM 1610 O O . GLY A 1 205 ? -13.898 2.568 4.359 1 78.69 205 GLY A O 1
ATOM 1611 N N . PHE A 1 206 ? -12.008 2.611 3.131 1 87.62 206 PHE A N 1
ATOM 1612 C CA . PHE A 1 206 ? -12.734 2.814 1.884 1 87.62 206 PHE A CA 1
ATOM 1613 C C . PHE A 1 206 ? -13.562 1.585 1.533 1 87.62 206 PHE A C 1
ATOM 1615 O O . PHE A 1 206 ? -14.547 1.681 0.791 1 87.62 206 PHE A O 1
ATOM 1622 N N . ARG A 1 207 ? -13.109 0.372 2.023 1 91.75 207 ARG A N 1
ATOM 1623 C CA . ARG A 1 207 ? -13.914 -0.833 1.829 1 91.75 207 ARG A CA 1
ATOM 1624 C C . ARG A 1 207 ? -15.312 -0.658 2.404 1 91.75 207 ARG A C 1
ATOM 1626 O O . ARG A 1 207 ? -16.312 -0.949 1.732 1 91.75 207 ARG A O 1
ATOM 1633 N N . LYS A 1 208 ? -15.383 -0.228 3.674 1 89.12 208 LYS A N 1
ATOM 1634 C CA . LYS A 1 208 ? -16.672 -0.036 4.336 1 89.12 208 LYS A CA 1
ATOM 1635 C C . LYS A 1 208 ? -17.547 0.932 3.555 1 89.12 208 LYS A C 1
ATOM 1637 O O . LYS A 1 208 ? -18.75 0.709 3.418 1 89.12 208 LYS A O 1
ATOM 1642 N N . MET A 1 209 ? -17 1.924 3.115 1 86.19 209 MET A N 1
ATOM 1643 C CA . MET A 1 209 ? -17.734 2.924 2.346 1 86.19 209 MET A CA 1
ATOM 1644 C C . MET A 1 209 ? -18.344 2.305 1.096 1 86.19 209 MET A C 1
ATOM 1646 O O . MET A 1 209 ? -19.5 2.576 0.768 1 86.19 209 MET A O 1
ATOM 1650 N N . VAL A 1 210 ? -17.594 1.504 0.375 1 91.12 210 VAL A N 1
ATOM 1651 C CA . VAL A 1 210 ? -18.062 0.841 -0.834 1 91.12 210 VAL A CA 1
ATOM 1652 C C . VAL A 1 210 ? -19.25 -0.068 -0.493 1 91.12 210 VAL A C 1
ATOM 1654 O O . VAL A 1 210 ? -20.281 -0.03 -1.162 1 91.12 210 VAL A O 1
ATOM 1657 N N . LEU A 1 211 ? -19.094 -0.832 0.541 1 94.19 211 LEU A N 1
ATOM 1658 C CA . LEU A 1 211 ? -20.156 -1.757 0.95 1 94.19 211 LEU A CA 1
ATOM 1659 C C . LEU A 1 211 ? -21.406 -1.001 1.369 1 94.19 211 LEU A C 1
ATOM 1661 O O . LEU A 1 211 ? -22.516 -1.385 1 1 94.19 211 LEU A O 1
ATOM 1665 N N . ASP A 1 212 ? -21.234 0.036 2.133 1 90.69 212 ASP A N 1
ATOM 1666 C CA . ASP A 1 212 ? -22.359 0.836 2.586 1 90.69 212 ASP A CA 1
ATOM 1667 C C . ASP A 1 212 ? -23.109 1.441 1.401 1 90.69 212 ASP A C 1
ATOM 1669 O O . ASP A 1 212 ? -24.344 1.464 1.389 1 90.69 212 ASP A O 1
ATOM 1673 N N . LEU A 1 213 ? -22.406 1.924 0.414 1 87.88 213 LEU A N 1
ATOM 1674 C CA . LEU A 1 213 ? -23.016 2.516 -0.77 1 87.88 213 LEU A CA 1
ATOM 1675 C C . LEU A 1 213 ? -23.828 1.481 -1.532 1 87.88 213 LEU A C 1
ATOM 1677 O O . LEU A 1 213 ? -24.938 1.782 -2.006 1 87.88 213 LEU A O 1
ATOM 1681 N N . CYS A 1 214 ? -23.266 0.275 -1.662 1 93.38 214 CYS A N 1
ATOM 1682 C CA . CYS A 1 214 ? -24 -0.799 -2.326 1 93.38 214 CYS A CA 1
ATOM 1683 C C . CYS A 1 214 ? -25.25 -1.162 -1.553 1 93.38 214 CYS A C 1
ATOM 1685 O O . CYS A 1 214 ? -26.328 -1.294 -2.137 1 93.38 214 CYS A O 1
ATOM 1687 N N . ARG A 1 215 ? -25.141 -1.26 -0.264 1 93.62 215 ARG A N 1
ATOM 1688 C CA . ARG A 1 215 ? -26.281 -1.613 0.582 1 93.62 215 ARG A CA 1
ATOM 1689 C C . ARG A 1 215 ? -27.375 -0.544 0.516 1 93.62 215 ARG A C 1
ATOM 1691 O O . ARG A 1 215 ? -28.562 -0.863 0.481 1 93.62 215 ARG A O 1
ATOM 1698 N N . GLU A 1 216 ? -27 0.651 0.604 1 89.94 216 GLU A N 1
ATOM 1699 C CA . GLU A 1 216 ? -27.938 1.764 0.5 1 89.94 216 GLU A CA 1
ATOM 1700 C C . GLU A 1 216 ? -28.719 1.709 -0.812 1 89.94 216 GLU A C 1
ATOM 1702 O O . GLU A 1 216 ? -29.859 2.156 -0.878 1 89.94 216 GLU A O 1
ATOM 1707 N N . ALA A 1 217 ? -28.078 1.189 -1.87 1 90.12 217 ALA A N 1
ATOM 1708 C CA . ALA A 1 217 ? -28.719 1.062 -3.18 1 90.12 217 ALA A CA 1
ATOM 1709 C C . ALA A 1 217 ? -29.594 -0.185 -3.246 1 90.12 217 ALA A C 1
ATOM 1711 O O . ALA A 1 217 ? -30.266 -0.423 -4.25 1 90.12 217 ALA A O 1
ATOM 1712 N N . GLY A 1 218 ? -29.484 -1.111 -2.234 1 94.19 218 GLY A N 1
ATOM 1713 C CA . GLY A 1 218 ? -30.438 -2.193 -2.113 1 94.19 218 GLY A CA 1
ATOM 1714 C C . GLY A 1 218 ? -29.844 -3.559 -2.406 1 94.19 218 GLY A C 1
ATOM 1715 O O . GLY A 1 218 ? -30.578 -4.516 -2.668 1 94.19 218 GLY A O 1
ATOM 1716 N N . TYR A 1 219 ? -28.531 -3.66 -2.451 1 94.25 219 TYR A N 1
ATOM 1717 C CA . TYR A 1 219 ? -27.953 -4.965 -2.758 1 94.25 219 TYR A CA 1
ATOM 1718 C C . TYR A 1 219 ? -26.625 -5.152 -2.031 1 94.25 219 TYR A C 1
ATOM 1720 O O . TYR A 1 219 ? -26.031 -4.188 -1.553 1 94.25 219 TYR A O 1
ATOM 1728 N N . GLU A 1 220 ? -26.172 -6.43 -1.93 1 96.12 220 GLU A N 1
ATOM 1729 C CA . GLU A 1 220 ? -24.812 -6.797 -1.529 1 96.12 220 GLU A CA 1
ATOM 1730 C C . GLU A 1 220 ? -23.922 -7.035 -2.746 1 96.12 220 GLU A C 1
ATOM 1732 O O . GLU A 1 220 ? -24.266 -7.816 -3.631 1 96.12 220 GLU A O 1
ATOM 1737 N N . PRO A 1 221 ? -22.828 -6.375 -2.783 1 94.12 221 PRO A N 1
ATOM 1738 C CA . PRO A 1 221 ? -22 -6.527 -3.984 1 94.12 221 PRO A CA 1
ATOM 1739 C C . PRO A 1 221 ? -21.422 -7.93 -4.129 1 94.12 221 PRO A C 1
ATOM 1741 O O . PRO A 1 221 ? -21.062 -8.562 -3.131 1 94.12 221 PRO A O 1
ATOM 1744 N N . GLN A 1 222 ? -21.297 -8.383 -5.273 1 92.94 222 GLN A N 1
ATOM 1745 C CA . GLN A 1 222 ? -20.547 -9.586 -5.59 1 92.94 222 GLN A CA 1
ATOM 1746 C C . GLN A 1 222 ? -19.047 -9.305 -5.66 1 92.94 222 GLN A C 1
ATOM 1748 O O . GLN A 1 222 ? -18.562 -8.773 -6.66 1 92.94 222 GLN A O 1
ATOM 1753 N N . VAL A 1 223 ? -18.406 -9.719 -4.645 1 91.94 223 VAL A N 1
ATOM 1754 C CA . VAL A 1 223 ? -16.969 -9.438 -4.582 1 91.94 223 VAL A CA 1
ATOM 1755 C C . VAL A 1 223 ? -16.188 -10.586 -5.227 1 91.94 223 VAL A C 1
ATOM 1757 O O . VAL A 1 223 ? -16.281 -11.727 -4.777 1 91.94 223 VAL A O 1
ATOM 1760 N N . VAL A 1 224 ? -15.43 -10.266 -6.234 1 88.38 224 VAL A N 1
ATOM 1761 C CA . VAL A 1 224 ? -14.727 -11.312 -6.965 1 88.38 224 VAL A CA 1
ATOM 1762 C C . VAL A 1 224 ? -13.242 -11.297 -6.605 1 88.38 224 VAL A C 1
ATOM 1764 O O . VAL A 1 224 ? -12.531 -12.273 -6.836 1 88.3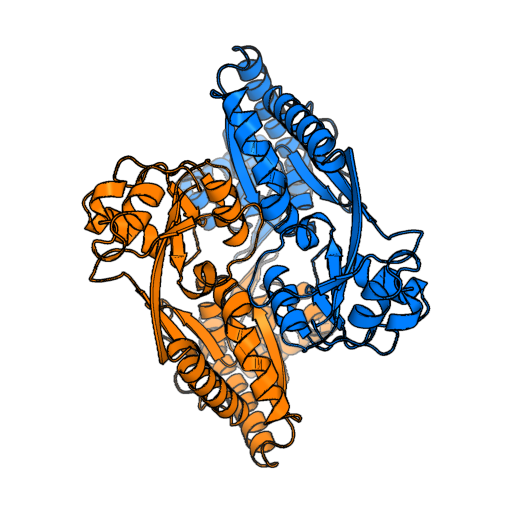8 224 VAL A O 1
ATOM 1767 N N . PHE A 1 225 ? -12.812 -10.109 -6.164 1 88 225 PHE A N 1
ATOM 1768 C CA . PHE A 1 225 ? -11.414 -9.984 -5.77 1 88 225 PHE A CA 1
ATOM 1769 C C . PHE A 1 225 ? -11.258 -8.961 -4.652 1 88 225 PHE A C 1
ATOM 1771 O O . PHE A 1 225 ? -11.984 -7.965 -4.609 1 88 225 PHE A O 1
ATOM 1778 N N . GLU A 1 226 ? -10.305 -9.281 -3.764 1 91.75 226 GLU A N 1
ATOM 1779 C CA . GLU A 1 226 ? -9.953 -8.359 -2.688 1 91.75 226 GLU A CA 1
ATOM 1780 C C . GLU A 1 226 ? -8.453 -8.102 -2.641 1 91.75 226 GLU A C 1
ATOM 1782 O O . GLU A 1 226 ? -7.656 -9.016 -2.865 1 91.75 226 GLU A O 1
ATOM 1787 N N . SER A 1 227 ? -8.133 -6.887 -2.463 1 90.25 227 SER A N 1
ATOM 1788 C CA . SER A 1 227 ? -6.734 -6.492 -2.35 1 90.25 227 SER A CA 1
ATOM 1789 C C . SER A 1 227 ? -6.551 -5.398 -1.303 1 90.25 227 SER A C 1
ATOM 1791 O O . SER A 1 227 ? -7.496 -4.668 -0.988 1 90.25 227 SER A O 1
ATOM 1793 N N . SER A 1 228 ? -5.371 -5.289 -0.774 1 90.25 228 SER A N 1
ATOM 1794 C CA . SER A 1 228 ? -5.078 -4.227 0.183 1 90.25 228 SER A CA 1
ATOM 1795 C C . SER A 1 228 ? -4.508 -2.994 -0.513 1 90.25 228 SER A C 1
ATOM 1797 O O . SER A 1 228 ? -4.203 -1.992 0.137 1 90.25 228 SER A O 1
ATOM 1799 N N . ASN A 1 229 ? -4.371 -3.043 -1.739 1 90.12 229 ASN A N 1
ATOM 1800 C CA . ASN A 1 229 ? -3.695 -2.012 -2.518 1 90.12 229 ASN A CA 1
ATOM 1801 C C . ASN A 1 229 ? -4.621 -1.4 -3.564 1 90.12 229 ASN A C 1
ATOM 1803 O O . ASN A 1 229 ? -5.082 -2.094 -4.473 1 90.12 229 ASN A O 1
ATOM 1807 N N . MET A 1 230 ? -4.816 -0.113 -3.439 1 87.69 230 MET A N 1
ATOM 1808 C CA . MET A 1 230 ? -5.711 0.602 -4.344 1 87.69 230 MET A CA 1
ATOM 1809 C C . MET A 1 230 ? -5.207 0.524 -5.781 1 87.69 230 MET A C 1
ATOM 1811 O O . MET A 1 230 ? -6 0.403 -6.719 1 87.69 230 MET A O 1
ATOM 1815 N N . GLU A 1 231 ? -3.947 0.593 -5.98 1 87.06 231 GLU A N 1
ATOM 1816 C CA . GLU A 1 231 ? -3.371 0.488 -7.32 1 87.06 231 GLU A CA 1
ATOM 1817 C C . GLU A 1 231 ? -3.676 -0.87 -7.945 1 87.06 231 GLU A C 1
ATOM 1819 O O . GLU A 1 231 ? -3.947 -0.958 -9.148 1 87.06 231 GLU A O 1
ATOM 1824 N N . THR A 1 232 ? -3.598 -1.908 -7.172 1 87 232 THR A N 1
ATOM 1825 C CA . THR A 1 232 ? -3.936 -3.244 -7.652 1 87 232 THR A CA 1
ATOM 1826 C C . THR A 1 232 ? -5.398 -3.307 -8.086 1 87 232 THR A C 1
ATOM 1828 O O . THR A 1 232 ? -5.711 -3.873 -9.133 1 87 232 THR A O 1
ATOM 1831 N N . LEU A 1 233 ? -6.32 -2.711 -7.27 1 89.56 233 LEU A N 1
ATOM 1832 C CA . LEU A 1 233 ? -7.73 -2.668 -7.645 1 89.56 233 LEU A CA 1
ATOM 1833 C C . LEU A 1 233 ? -7.902 -2.061 -9.031 1 89.56 233 LEU A C 1
ATOM 1835 O O . LEU A 1 233 ? -8.562 -2.648 -9.898 1 89.56 233 LEU A O 1
ATOM 1839 N N . GLN A 1 234 ? -7.242 -0.937 -9.18 1 86.75 234 GLN A N 1
ATOM 1840 C CA . GLN A 1 234 ? -7.398 -0.207 -10.43 1 86.75 234 GLN A CA 1
ATOM 1841 C C . GLN A 1 234 ? -6.887 -1.029 -11.609 1 86.75 234 GLN A C 1
ATOM 1843 O O . GLN A 1 234 ? -7.527 -1.078 -12.664 1 86.75 234 GLN A O 1
ATOM 1848 N N . SER A 1 235 ? -5.77 -1.646 -11.445 1 84.81 235 SER A N 1
ATOM 1849 C CA . SER A 1 235 ? -5.164 -2.424 -12.523 1 84.81 235 SER A CA 1
ATOM 1850 C C . SER A 1 235 ? -6.02 -3.635 -12.875 1 84.81 235 SER A C 1
ATOM 1852 O O . SER A 1 235 ? -6.148 -3.986 -14.055 1 84.81 235 SER A O 1
ATOM 1854 N N . LEU A 1 236 ? -6.547 -4.312 -11.867 1 85.94 236 LEU A N 1
ATOM 1855 C CA . LEU A 1 236 ? -7.398 -5.473 -12.109 1 85.94 236 LEU A CA 1
ATOM 1856 C C . LEU A 1 236 ? -8.68 -5.062 -12.82 1 85.94 236 LEU A C 1
ATOM 1858 O O . LEU A 1 236 ? -9.172 -5.789 -13.688 1 85.94 236 LEU A O 1
ATOM 1862 N N . VAL A 1 237 ? -9.273 -3.912 -12.438 1 88.25 237 VAL A N 1
ATOM 1863 C CA . VAL A 1 237 ? -10.445 -3.385 -13.133 1 88.25 237 VAL A CA 1
ATOM 1864 C C . VAL A 1 237 ? -10.102 -3.131 -14.602 1 88.25 237 VAL A C 1
ATOM 1866 O O . VAL A 1 237 ? -10.844 -3.541 -15.492 1 88.25 237 VAL A O 1
ATOM 1869 N N . ALA A 1 238 ? -8.992 -2.486 -14.805 1 85.31 238 ALA A N 1
ATOM 1870 C CA . ALA A 1 238 ? -8.555 -2.184 -16.156 1 85.31 238 ALA A CA 1
ATOM 1871 C C . ALA A 1 238 ? -8.406 -3.457 -16.984 1 85.31 238 ALA A C 1
ATOM 1873 O O . ALA A 1 238 ? -8.641 -3.453 -18.203 1 85.31 238 ALA A O 1
ATOM 1874 N N . ALA A 1 239 ? -8.016 -4.496 -16.312 1 81.25 239 ALA A N 1
ATOM 1875 C CA . ALA A 1 239 ? -7.785 -5.781 -16.969 1 81.25 239 ALA A CA 1
ATOM 1876 C C . ALA A 1 239 ? -9.102 -6.516 -17.219 1 81.25 239 ALA A C 1
ATOM 1878 O O . ALA A 1 239 ? -9.109 -7.637 -17.719 1 81.25 239 ALA A O 1
ATOM 1879 N N . GLY A 1 240 ? -10.164 -5.961 -16.75 1 84.5 240 GLY A N 1
ATOM 1880 C CA . GLY A 1 240 ? -11.477 -6.516 -17.078 1 84.5 240 GLY A CA 1
ATOM 1881 C C . GLY A 1 240 ? -11.977 -7.496 -16.031 1 84.5 240 GLY A C 1
ATOM 1882 O O . GLY A 1 240 ? -12.883 -8.289 -16.312 1 84.5 240 GLY A O 1
ATOM 1883 N N . MET A 1 241 ? -11.391 -7.41 -14.844 1 86.44 241 MET A N 1
ATOM 1884 C CA . MET A 1 241 ? -11.711 -8.406 -13.828 1 86.44 241 MET A CA 1
ATOM 1885 C C . MET A 1 241 ? -12.953 -8 -13.031 1 86.44 241 MET A C 1
ATOM 1887 O O . MET A 1 241 ? -13.516 -8.805 -12.297 1 86.44 241 MET A O 1
ATOM 1891 N N . GLY A 1 242 ? -13.406 -6.766 -13.203 1 91.75 242 GLY A N 1
ATOM 1892 C CA . GLY A 1 242 ? -14.547 -6.246 -12.477 1 91.75 242 GLY A CA 1
ATOM 1893 C C . GLY A 1 242 ? -14.602 -4.73 -12.453 1 91.75 242 GLY A C 1
ATOM 1894 O O . GLY A 1 242 ? -14.039 -4.07 -13.328 1 91.75 242 GLY A O 1
ATOM 1895 N N . VAL A 1 243 ? -15.406 -4.234 -11.508 1 91.12 243 VAL A N 1
ATOM 1896 C CA . VAL A 1 243 ? -15.539 -2.793 -11.32 1 91.12 243 VAL A CA 1
ATOM 1897 C C . VAL A 1 243 ? -15.227 -2.428 -9.867 1 91.12 243 VAL A C 1
ATOM 1899 O O . VAL A 1 243 ? -15.18 -3.301 -9 1 91.12 243 VAL A O 1
ATOM 1902 N N . THR A 1 244 ? -14.938 -1.218 -9.648 1 92.81 244 THR A N 1
ATOM 1903 C CA . THR A 1 244 ? -14.727 -0.757 -8.281 1 92.81 244 THR A CA 1
ATOM 1904 C C . THR A 1 244 ? -15.047 0.729 -8.156 1 92.81 244 THR A C 1
ATOM 1906 O O . THR A 1 244 ? -15.32 1.396 -9.156 1 92.81 244 THR A O 1
ATOM 1909 N N . LEU A 1 245 ? -15.188 1.199 -6.938 1 89.5 245 LEU A N 1
ATOM 1910 C CA . LEU A 1 245 ? -15.273 2.623 -6.629 1 89.5 245 LEU A CA 1
ATOM 1911 C C . LEU A 1 245 ? -13.93 3.156 -6.148 1 89.5 245 LEU A C 1
ATOM 1913 O O . LEU A 1 245 ? -13.18 2.445 -5.477 1 89.5 245 LEU A O 1
ATOM 1917 N N . VAL A 1 246 ? -13.586 4.355 -6.559 1 88.31 246 VAL A N 1
ATOM 1918 C CA . VAL A 1 246 ? -12.32 4.957 -6.145 1 88.31 246 VAL A CA 1
ATOM 1919 C C . VAL A 1 246 ? -12.539 6.414 -5.746 1 88.31 246 VAL A C 1
ATOM 1921 O O . VAL A 1 246 ? -13.414 7.086 -6.297 1 88.31 246 VAL A O 1
ATOM 1924 N N . PRO A 1 247 ? -11.703 6.926 -4.793 1 81.69 247 PRO A N 1
ATOM 1925 C CA . PRO A 1 247 ? -11.727 8.367 -4.535 1 81.69 247 PRO A CA 1
ATOM 1926 C C . PRO A 1 247 ? -11.258 9.188 -5.734 1 81.69 247 PRO A C 1
ATOM 1928 O O . PRO A 1 247 ? -10.398 8.742 -6.496 1 81.69 247 PRO A O 1
ATOM 1931 N N . ARG A 1 248 ? -11.773 10.391 -5.883 1 75 248 ARG A N 1
ATOM 1932 C CA . ARG A 1 248 ? -11.508 11.234 -7.043 1 75 248 ARG A CA 1
ATOM 1933 C C . ARG A 1 248 ? -10.016 11.523 -7.176 1 75 248 ARG A C 1
ATOM 1935 O O . ARG A 1 248 ? -9.492 11.609 -8.289 1 75 248 ARG A O 1
ATOM 1942 N N . PHE A 1 249 ? -9.281 11.703 -6.082 1 70.38 249 PHE A N 1
ATOM 1943 C CA . PHE A 1 249 ? -7.855 11.977 -6.176 1 70.38 249 PHE A CA 1
ATOM 1944 C C . PHE A 1 249 ? -7.117 10.82 -6.84 1 70.38 249 PHE A C 1
ATOM 1946 O O . PHE A 1 249 ? -6.086 11.023 -7.484 1 70.38 249 PHE A O 1
ATOM 1953 N N . VAL A 1 250 ? -7.617 9.594 -6.691 1 77 250 VAL A N 1
ATOM 1954 C CA . VAL A 1 250 ? -7.027 8.43 -7.332 1 77 250 VAL A CA 1
ATOM 1955 C C . VAL A 1 250 ? -7.355 8.43 -8.82 1 77 250 VAL A C 1
ATOM 1957 O O . VAL A 1 250 ? -6.484 8.18 -9.656 1 77 250 VAL A O 1
ATOM 1960 N N . SER A 1 251 ? -8.617 8.727 -9.234 1 74.5 251 SER A N 1
ATOM 1961 C CA . SER A 1 251 ? -9.062 8.664 -10.617 1 74.5 251 SER A CA 1
ATOM 1962 C C . SER A 1 251 ? -8.461 9.797 -11.445 1 74.5 251 SER A C 1
ATOM 1964 O O . SER A 1 251 ? -8.344 9.68 -12.672 1 74.5 251 SER A O 1
ATOM 1966 N N . ARG A 1 252 ? -8.148 10.883 -10.82 1 63.56 252 ARG A N 1
ATOM 1967 C CA . ARG A 1 252 ? -7.582 12.016 -11.547 1 63.56 252 ARG A CA 1
ATOM 1968 C C . ARG A 1 252 ? -6.145 11.734 -11.961 1 63.56 252 ARG A C 1
ATOM 1970 O O . ARG A 1 252 ? -5.613 12.391 -12.859 1 63.56 252 ARG A O 1
ATOM 1977 N N . SER A 1 253 ? -5.551 10.75 -11.266 1 58.56 253 SER A N 1
ATOM 1978 C CA . SER A 1 253 ? -4.176 10.414 -11.609 1 58.56 253 SER A CA 1
ATOM 1979 C C . SER A 1 253 ? -4.113 9.555 -12.859 1 58.56 253 SER A C 1
ATOM 1981 O O . SER A 1 253 ? -4.836 8.555 -12.969 1 58.56 253 SER A O 1
ATOM 1983 N N . ARG A 1 254 ? -4.32 10.055 -14.164 1 46.81 254 ARG A N 1
ATOM 1984 C CA . ARG A 1 254 ? -4.352 9.336 -15.43 1 46.81 254 ARG A CA 1
ATOM 1985 C C . ARG A 1 254 ? -3.148 8.406 -15.562 1 46.81 254 ARG A C 1
ATOM 1987 O O . ARG A 1 254 ? -2.029 8.867 -15.797 1 46.81 254 ARG A O 1
ATOM 1994 N N . ARG A 1 255 ? -3.082 7.652 -14.773 1 41.12 255 ARG A N 1
ATOM 1995 C CA . ARG A 1 255 ? -1.772 7.008 -14.758 1 41.12 255 ARG A CA 1
ATOM 1996 C C . ARG A 1 255 ? -1.558 6.16 -16 1 41.12 255 ARG A C 1
ATOM 1998 O O . ARG A 1 255 ? -0.584 6.359 -16.734 1 41.12 255 ARG A O 1
ATOM 2005 N N . SER A 1 256 ? -1.75 4.637 -15.867 1 39.59 256 SER A N 1
ATOM 2006 C CA . SER A 1 256 ? -1.09 3.49 -16.484 1 39.59 256 SER A CA 1
ATOM 2007 C C . SER A 1 256 ? -1.735 3.131 -17.812 1 39.59 256 SER A C 1
ATOM 2009 O O . SER A 1 256 ? -2.859 3.547 -18.094 1 39.59 256 SER A O 1
ATOM 2011 N N . GLU A 1 257 ? -0.868 2.746 -18.75 1 41.91 257 GLU A N 1
ATOM 2012 C CA . GLU A 1 257 ? -1.353 2.035 -19.922 1 41.91 257 GLU A CA 1
ATOM 2013 C C . GLU A 1 257 ? -2.525 1.124 -19.578 1 41.91 257 GLU A C 1
ATOM 2015 O O . GLU A 1 257 ? -3.436 0.938 -20.391 1 41.91 257 GLU A O 1
ATOM 2020 N N . LEU A 1 258 ? -2.422 0.583 -18.594 1 43.09 258 LEU A N 1
ATOM 2021 C CA . LEU A 1 258 ? -3.566 -0.21 -18.156 1 43.09 258 LEU A CA 1
ATOM 2022 C C . LEU A 1 258 ? -4.348 0.517 -17.062 1 43.09 258 LEU A C 1
ATOM 2024 O O . LEU A 1 258 ? -4.098 0.313 -15.875 1 43.09 258 LEU A O 1
ATOM 2028 N N . LEU A 1 259 ? -4.898 1.722 -17.391 1 55.31 259 LEU A N 1
ATOM 2029 C CA . LEU A 1 259 ? -5.766 2.438 -16.469 1 55.31 259 LEU A CA 1
ATOM 2030 C C . LEU A 1 259 ? -7.234 2.195 -16.797 1 55.31 259 LEU A C 1
ATOM 2032 O O . LEU A 1 259 ? -7.602 2.104 -17.969 1 55.31 259 LEU A O 1
ATOM 2036 N N . PRO A 1 260 ? -7.938 1.928 -15.727 1 45.94 260 PRO A N 1
ATOM 2037 C CA . PRO A 1 260 ? -9.383 1.896 -15.992 1 45.94 260 PRO A CA 1
ATOM 2038 C C . PRO A 1 260 ? -9.922 3.238 -16.469 1 45.94 260 PRO A C 1
ATOM 2040 O O . PRO A 1 260 ? -9.18 4.223 -16.531 1 45.94 260 PRO A O 1
ATOM 2043 N N . VAL A 1 261 ? -11.016 3.188 -17.188 1 50.97 261 VAL A N 1
ATOM 2044 C CA . VAL A 1 261 ? -11.781 4.398 -17.469 1 50.97 261 VAL A CA 1
ATOM 2045 C C . VAL A 1 261 ? -12.531 4.832 -16.219 1 50.97 261 VAL A C 1
ATOM 2047 O O . VAL A 1 261 ? -13.234 4.035 -15.594 1 50.97 261 VAL A O 1
ATOM 2050 N N . TYR A 1 262 ? -12.148 5.957 -15.836 1 42.97 262 TYR A N 1
ATOM 2051 C CA . TYR A 1 262 ? -12.828 6.5 -14.672 1 42.97 262 TYR A CA 1
ATOM 2052 C C . TYR A 1 262 ? -14.086 7.27 -15.078 1 42.97 262 TYR A C 1
ATOM 2054 O O . TYR A 1 262 ? -14.016 8.188 -15.898 1 42.97 262 TYR A O 1
ATOM 2062 N N . VAL A 1 263 ? -15.289 6.836 -14.602 1 48.34 263 VAL A N 1
ATOM 2063 C CA . VAL A 1 263 ? -16.578 7.414 -14.961 1 48.34 263 VAL A CA 1
ATOM 2064 C C . VAL A 1 263 ? -17.219 8.047 -13.727 1 48.34 263 VAL A C 1
ATOM 2066 O O . VAL A 1 263 ? -17.281 7.43 -12.664 1 48.34 263 VAL A O 1
ATOM 2069 N N . PRO A 1 264 ? -17.625 9.414 -13.898 1 43.97 264 PRO A N 1
ATOM 2070 C CA . PRO A 1 264 ? -18.266 10.055 -12.758 1 43.97 264 PRO A CA 1
ATOM 2071 C C . PRO A 1 264 ? -19.594 9.391 -12.383 1 43.97 264 PRO A C 1
ATOM 2073 O O . PRO A 1 264 ? -20.328 8.938 -13.258 1 43.97 264 PRO A O 1
ATOM 2076 N N . LEU A 1 265 ? -19.656 9.258 -11.102 1 41.56 265 LEU A N 1
ATOM 2077 C CA . LEU A 1 265 ? -20.938 8.789 -10.594 1 41.56 265 LEU A CA 1
ATOM 2078 C C . LEU A 1 265 ? -22 9.883 -10.688 1 41.56 265 LEU A C 1
ATOM 2080 O O . LEU A 1 265 ? -21.672 11.07 -10.711 1 41.56 265 LEU A O 1
ATOM 2084 N N . ALA A 1 266 ? -23.359 9.469 -10.852 1 45.16 266 ALA A N 1
ATOM 2085 C CA . ALA A 1 266 ? -24.469 10.422 -10.992 1 45.16 266 ALA A CA 1
ATOM 2086 C C . ALA A 1 266 ? -24.688 11.203 -9.695 1 45.16 266 ALA A C 1
ATOM 2088 O O . ALA A 1 266 ? -24.312 10.734 -8.617 1 45.16 266 ALA A O 1
ATOM 2089 N N . ASP A 1 267 ? -25.344 12.398 -9.844 1 50.28 267 ASP A N 1
ATOM 2090 C CA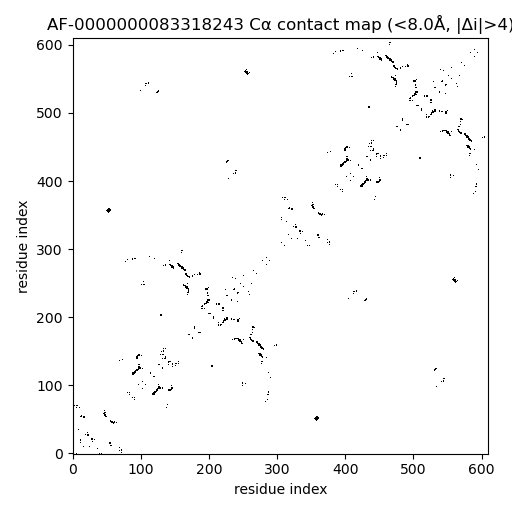 . ASP A 1 267 ? -25.688 13.219 -8.688 1 50.28 267 ASP A CA 1
ATOM 2091 C C . ASP A 1 267 ? -26.734 12.523 -7.82 1 50.28 267 ASP A C 1
ATOM 2093 O O . ASP A 1 267 ? -27.641 11.875 -8.344 1 50.28 267 ASP A O 1
ATOM 2097 N N . PRO A 1 268 ? -26.703 12.633 -6.566 1 57.03 268 PRO A N 1
ATOM 2098 C CA . PRO A 1 268 ? -25.609 13.281 -5.863 1 57.03 268 PRO A CA 1
ATOM 2099 C C . PRO A 1 268 ? -24.328 12.43 -5.836 1 57.03 268 PRO A C 1
ATOM 2101 O O . PRO A 1 268 ? -24.375 11.266 -5.449 1 57.03 268 PRO A O 1
ATOM 2104 N N . VAL A 1 269 ? -23.156 12.805 -6.371 1 45.5 269 VAL A N 1
ATOM 2105 C CA . VAL A 1 269 ? -21.875 12.117 -6.48 1 45.5 269 VAL A CA 1
ATOM 2106 C C . VAL A 1 269 ? -21.391 11.711 -5.094 1 45.5 269 VAL A C 1
ATOM 2108 O O . VAL A 1 269 ? -21.234 12.562 -4.211 1 45.5 269 VAL A O 1
ATOM 2111 N N . PRO A 1 270 ? -21.266 10.453 -4.832 1 45.16 270 PRO A N 1
ATOM 2112 C CA . PRO A 1 270 ? -20.688 10.055 -3.551 1 45.16 270 PRO A CA 1
ATOM 2113 C C . PRO A 1 270 ? -19.297 10.641 -3.33 1 45.16 270 PRO A C 1
ATOM 2115 O O . PRO A 1 270 ? -18.547 10.844 -4.289 1 45.16 270 PRO A O 1
ATOM 2118 N N . TYR A 1 271 ? -19.094 11.047 -2.039 1 49.53 271 TYR A N 1
ATOM 2119 C CA . TYR A 1 271 ? -17.781 11.602 -1.706 1 49.53 271 TYR A CA 1
ATOM 2120 C C . TYR A 1 271 ? -17.312 11.102 -0.345 1 49.53 271 TYR A C 1
ATOM 2122 O O . TYR A 1 271 ? -18.109 10.586 0.443 1 49.53 271 TYR A O 1
ATOM 2130 N N . ARG A 1 272 ? -16.078 10.969 -0.119 1 50.12 272 ARG A N 1
ATOM 2131 C CA . ARG A 1 272 ? -15.523 10.828 1.222 1 50.12 272 ARG A CA 1
ATOM 2132 C C . ARG A 1 272 ? -14.984 12.164 1.734 1 50.12 272 ARG A C 1
ATOM 2134 O O . ARG A 1 272 ? -14.508 12.992 0.953 1 50.12 272 ARG A O 1
ATOM 2141 N N . THR A 1 273 ? -15.211 12.406 3.053 1 53.22 273 THR A N 1
ATOM 2142 C CA . THR A 1 273 ? -14.719 13.625 3.697 1 53.22 273 THR A CA 1
ATOM 2143 C C . THR A 1 273 ? -13.32 13.398 4.273 1 53.22 273 THR A C 1
ATOM 2145 O O . THR A 1 273 ? -13.148 12.586 5.184 1 53.22 273 THR A O 1
ATOM 2148 N N . LEU A 1 274 ? -12.312 13.992 3.703 1 53.75 274 LEU A N 1
ATOM 2149 C CA . LEU A 1 274 ? -10.938 13.953 4.184 1 53.75 274 LEU A CA 1
ATOM 2150 C C . LEU A 1 274 ? -10.727 14.938 5.324 1 53.75 274 LEU A C 1
ATOM 2152 O O . LEU A 1 274 ? -11.219 16.062 5.27 1 53.75 274 LEU A O 1
ATOM 2156 N N . VAL A 1 275 ? -10.133 14.539 6.422 1 68.5 275 VAL A N 1
ATOM 2157 C CA . VAL A 1 275 ? -9.875 15.383 7.582 1 68.5 275 VAL A CA 1
ATOM 2158 C C . VAL A 1 275 ? -8.43 15.203 8.039 1 68.5 275 VAL A C 1
ATOM 2160 O O . VAL A 1 275 ? -7.785 14.203 7.707 1 68.5 275 VAL A O 1
ATOM 2163 N N . ILE A 1 276 ? -7.902 16.188 8.648 1 75.75 276 ILE A N 1
ATOM 2164 C CA . ILE A 1 276 ? -6.691 16.047 9.445 1 75.75 276 ILE A CA 1
ATOM 2165 C C . ILE A 1 276 ? -7.062 15.758 10.898 1 75.75 276 ILE A C 1
ATOM 2167 O O . ILE A 1 276 ? -7.727 16.562 11.555 1 75.75 276 ILE A O 1
ATOM 2171 N N . ALA A 1 277 ? -6.77 14.633 11.344 1 78.06 277 ALA A N 1
ATOM 2172 C CA . ALA A 1 277 ? -7.07 14.219 12.719 1 78.06 277 ALA A CA 1
ATOM 2173 C C . ALA A 1 277 ? -5.863 14.422 13.625 1 78.06 277 ALA A C 1
ATOM 2175 O O . ALA A 1 277 ? -4.719 14.289 13.195 1 78.06 277 ALA A O 1
ATOM 2176 N N . TYR A 1 278 ? -6.098 14.781 14.812 1 79.5 278 TYR A N 1
ATOM 2177 C CA . TYR A 1 278 ? -5.086 14.945 15.852 1 79.5 278 TYR A CA 1
ATOM 2178 C C . TYR A 1 278 ? -5.66 14.625 17.219 1 79.5 278 TYR A C 1
ATOM 2180 O O . TYR A 1 278 ? -6.879 14.492 17.375 1 79.5 278 TYR A O 1
ATOM 2188 N N . ARG A 1 279 ? -4.797 14.398 18.188 1 78.44 279 ARG A N 1
ATOM 2189 C CA . ARG A 1 279 ? -5.219 14.008 19.531 1 78.44 279 ARG A CA 1
ATOM 2190 C C . ARG A 1 279 ? -6.012 15.125 20.203 1 78.44 279 ARG A C 1
ATOM 2192 O O . ARG A 1 279 ? -5.613 16.297 20.156 1 78.44 279 ARG A O 1
ATOM 2199 N N . LYS A 1 280 ? -7.098 14.688 20.781 1 78.38 280 LYS A N 1
ATOM 2200 C CA . LYS A 1 280 ? -7.938 15.633 21.516 1 78.38 280 LYS A CA 1
ATOM 2201 C C . LYS A 1 280 ? -7.188 16.234 22.703 1 78.38 280 LYS A C 1
ATOM 2203 O O . LYS A 1 280 ? -6.469 15.523 23.406 1 78.38 280 LYS A O 1
ATOM 2208 N N . GLY A 1 281 ? -7.453 17.5 22.906 1 67.81 281 GLY A N 1
ATOM 2209 C CA . GLY A 1 281 ? -6.895 18.172 24.078 1 67.81 281 GLY A CA 1
ATOM 2210 C C . GLY A 1 281 ? -5.457 18.609 23.891 1 67.81 281 GLY A C 1
ATOM 2211 O O . GLY A 1 281 ? -4.895 19.312 24.734 1 67.81 281 GLY A O 1
ATOM 2212 N N . ARG A 1 282 ? -4.902 18.141 22.812 1 63.91 282 ARG A N 1
ATOM 2213 C CA . ARG A 1 282 ? -3.533 18.562 22.547 1 63.91 282 ARG A CA 1
ATOM 2214 C C . ARG A 1 282 ? -3.512 19.719 21.547 1 63.91 282 ARG A C 1
ATOM 2216 O O . ARG A 1 282 ? -4.246 19.719 20.562 1 63.91 282 ARG A O 1
ATOM 2223 N N . SER A 1 283 ? -2.836 20.75 22.016 1 69.25 283 SER A N 1
ATOM 2224 C CA . SER A 1 283 ? -2.666 21.844 21.062 1 69.25 283 SER A CA 1
ATOM 2225 C C . SER A 1 283 ? -1.769 21.438 19.906 1 69.25 283 SER A C 1
ATOM 2227 O O . SER A 1 283 ? -0.796 20.703 20.094 1 69.25 283 SER A O 1
ATOM 2229 N N . LEU A 1 284 ? -2.15 21.875 18.75 1 73.88 284 LEU A N 1
ATOM 2230 C CA . LEU A 1 284 ? -1.341 21.641 17.562 1 73.88 284 LEU A CA 1
ATOM 2231 C C . LEU A 1 284 ? -0.054 22.469 17.625 1 73.88 284 LEU A C 1
ATOM 2233 O O . LEU A 1 284 ? -0.067 23.625 18.047 1 73.88 284 LEU A O 1
ATOM 2237 N N . SER A 1 285 ? 1.076 21.812 17.328 1 75.12 285 SER A N 1
ATOM 2238 C CA . SER A 1 285 ? 2.322 22.562 17.172 1 75.12 285 SER A CA 1
ATOM 2239 C C . SER A 1 285 ? 2.238 23.562 16.031 1 75.12 285 SER A C 1
ATOM 2241 O O . SER A 1 285 ? 1.363 23.438 15.164 1 75.12 285 SER A O 1
ATOM 2243 N N . LYS A 1 286 ? 3.084 24.547 15.992 1 76.25 286 LYS A N 1
ATOM 2244 C CA . LYS A 1 286 ? 3.139 25.5 14.891 1 76.25 286 LYS A CA 1
ATOM 2245 C C . LYS A 1 286 ? 3.447 24.812 13.57 1 76.25 286 LYS A C 1
ATOM 2247 O O . LYS A 1 286 ? 2.926 25.203 12.516 1 76.25 286 LYS A O 1
ATOM 2252 N N . ALA A 1 287 ? 4.25 23.828 13.641 1 78.25 287 ALA A N 1
ATOM 2253 C CA . ALA A 1 287 ? 4.57 23.062 12.445 1 78.25 287 ALA A CA 1
ATOM 2254 C C . ALA A 1 287 ? 3.33 22.359 11.906 1 78.25 287 ALA A C 1
ATOM 2256 O O . ALA A 1 287 ? 3.1 22.344 10.688 1 78.25 287 ALA A O 1
ATOM 2257 N N . ALA A 1 288 ? 2.527 21.797 12.797 1 79.25 288 ALA A N 1
ATOM 2258 C CA . ALA A 1 288 ? 1.296 21.125 12.391 1 79.25 288 ALA A CA 1
ATOM 2259 C C . ALA A 1 288 ? 0.299 22.109 11.789 1 79.25 288 ALA A C 1
ATOM 2261 O O . ALA A 1 288 ? -0.338 21.812 10.781 1 79.25 288 ALA A O 1
ATOM 2262 N N . GLU A 1 289 ? 0.22 23.25 12.438 1 81 289 GLU A N 1
ATOM 2263 C CA . GLU A 1 289 ? -0.672 24.281 11.922 1 81 289 GLU A CA 1
ATOM 2264 C C . GLU A 1 289 ? -0.241 24.75 10.539 1 81 289 GLU A C 1
ATOM 2266 O O . GLU A 1 289 ? -1.079 24.938 9.648 1 81 289 GLU A O 1
ATOM 2271 N N . ALA A 1 290 ? 1.045 24.906 10.445 1 80 290 ALA A N 1
ATOM 2272 C CA . ALA A 1 290 ? 1.585 25.312 9.156 1 80 290 ALA A CA 1
ATOM 2273 C C . ALA A 1 290 ? 1.305 24.266 8.086 1 80 290 ALA A C 1
ATOM 2275 O O . ALA A 1 290 ? 0.962 24.609 6.945 1 80 290 ALA A O 1
ATOM 2276 N N . PHE A 1 291 ? 1.429 23.047 8.414 1 87.06 291 PHE A N 1
ATOM 2277 C CA . PHE A 1 291 ? 1.164 21.969 7.477 1 87.06 291 PHE A CA 1
ATOM 2278 C C . PHE A 1 291 ? -0.302 21.953 7.059 1 87.06 291 PHE A C 1
ATOM 2280 O O . PHE A 1 291 ? -0.617 21.844 5.875 1 87.06 291 PHE A O 1
ATOM 2287 N N . ILE A 1 292 ? -1.164 22.016 8.047 1 81.94 292 ILE A N 1
ATOM 2288 C CA . ILE A 1 292 ? -2.6 22.016 7.789 1 81.94 292 ILE A CA 1
ATOM 2289 C C . ILE A 1 292 ? -2.953 23.203 6.887 1 81.94 292 ILE A C 1
ATOM 2291 O O . ILE A 1 292 ? -3.748 23.062 5.953 1 81.94 292 ILE A O 1
ATOM 2295 N N . GLY A 1 293 ? -2.393 24.359 7.211 1 83.75 293 GLY A N 1
ATOM 2296 C CA . GLY A 1 293 ? -2.6 25.516 6.355 1 83.75 293 GLY A CA 1
ATOM 2297 C C . GLY A 1 293 ? -2.156 25.297 4.922 1 83.75 293 GLY A C 1
ATOM 2298 O O . GLY A 1 293 ? -2.869 25.641 3.98 1 83.75 293 GLY A O 1
ATOM 2299 N N . THR A 1 294 ? -0.999 24.719 4.746 1 84.56 294 THR A N 1
ATOM 2300 C CA . THR A 1 294 ? -0.482 24.422 3.416 1 84.56 294 THR A CA 1
ATOM 2301 C C . THR A 1 294 ? -1.392 23.422 2.695 1 84.56 294 THR A C 1
ATOM 2303 O O . THR A 1 294 ? -1.649 23.562 1.499 1 84.56 294 THR A O 1
ATOM 2306 N N . LEU A 1 295 ? -1.812 22.344 3.389 1 81.31 295 LEU A N 1
ATOM 2307 C CA . LEU A 1 295 ? -2.717 21.359 2.828 1 81.31 295 LEU A CA 1
ATOM 2308 C C . LEU A 1 295 ? -4.004 22 2.336 1 81.31 295 LEU A C 1
ATOM 2310 O O . LEU A 1 295 ? -4.461 21.719 1.226 1 81.31 295 LEU A O 1
ATOM 2314 N N . ARG A 1 296 ? -4.582 22.906 3.123 1 79.81 296 ARG A N 1
ATOM 2315 C CA . ARG A 1 296 ? -5.824 23.578 2.756 1 79.81 296 ARG A CA 1
ATOM 2316 C C . ARG A 1 296 ? -5.633 24.438 1.516 1 79.81 296 ARG A C 1
ATOM 2318 O O . ARG A 1 296 ? -6.473 24.438 0.614 1 79.81 296 ARG A O 1
ATOM 2325 N N . SER A 1 297 ? -4.57 25.172 1.556 1 80.5 297 SER A N 1
ATOM 2326 C CA . SER A 1 297 ? -4.277 26.016 0.407 1 80.5 297 SER A CA 1
ATOM 2327 C C . SER A 1 297 ? -4.102 25.188 -0.863 1 80.5 297 SER A C 1
ATOM 2329 O O . SER A 1 297 ? -4.57 25.578 -1.934 1 80.5 297 SER A O 1
ATOM 2331 N N . THR A 1 298 ? -3.428 24.078 -0.733 1 76.5 298 THR A N 1
ATOM 2332 C CA . THR A 1 298 ? -3.195 23.188 -1.874 1 76.5 298 THR A CA 1
ATOM 2333 C C . THR A 1 298 ? -4.512 22.609 -2.383 1 76.5 298 THR A C 1
ATOM 2335 O O . THR A 1 298 ? -4.73 22.531 -3.594 1 76.5 298 THR A O 1
ATOM 2338 N N . MET A 1 299 ? -5.336 22.172 -1.479 1 69.94 299 MET A N 1
ATOM 2339 C CA . MET A 1 299 ? -6.629 21.609 -1.851 1 69.94 299 MET A CA 1
ATOM 2340 C C . MET A 1 299 ? -7.473 22.625 -2.607 1 69.94 299 MET A C 1
ATOM 2342 O O . MET A 1 299 ? -8.172 22.281 -3.559 1 69.94 299 MET A O 1
ATOM 2346 N N . GLN A 1 300 ? -7.461 23.844 -2.133 1 70.12 300 GLN A N 1
ATOM 2347 C CA . GLN A 1 300 ? -8.188 24.922 -2.814 1 70.12 300 GLN A CA 1
ATOM 2348 C C . GLN A 1 300 ? -7.703 25.078 -4.25 1 70.12 300 GLN A C 1
ATOM 2350 O O . GLN A 1 300 ? -8.508 25.281 -5.164 1 70.12 300 GLN A O 1
ATOM 2355 N N . ARG A 1 301 ? -6.457 24.938 -4.43 1 68.44 301 ARG A N 1
ATOM 2356 C CA . ARG A 1 301 ? -5.879 25.078 -5.766 1 68.44 301 ARG A CA 1
ATOM 2357 C C . ARG A 1 301 ? -6.27 23.891 -6.648 1 68.44 301 ARG A C 1
ATOM 2359 O O . ARG A 1 301 ? -6.559 24.078 -7.836 1 68.44 301 ARG A O 1
ATOM 2366 N N . LEU A 1 302 ? -6.219 22.672 -6.027 1 65.19 302 LEU A N 1
ATOM 2367 C CA . LEU A 1 302 ? -6.531 21.469 -6.789 1 65.19 302 LEU A CA 1
ATOM 2368 C C . LEU A 1 302 ? -8 21.438 -7.184 1 65.19 302 LEU A C 1
ATOM 2370 O O . LEU A 1 302 ? -8.359 20.891 -8.234 1 65.19 302 LEU A O 1
ATOM 2374 N N . GLU A 1 303 ? -8.875 21.922 -6.285 1 60.19 303 GLU A N 1
ATOM 2375 C CA . GLU A 1 303 ? -10.297 21.969 -6.578 1 60.19 303 GLU A CA 1
ATOM 2376 C C . GLU A 1 303 ? -10.602 22.984 -7.676 1 60.19 303 GLU A C 1
ATOM 2378 O O . GLU A 1 303 ? -11.555 22.812 -8.438 1 60.19 303 GLU A O 1
ATOM 2383 N N . ARG A 1 304 ? -9.773 24.031 -7.77 1 51.5 304 ARG A N 1
ATOM 2384 C CA . ARG A 1 304 ? -9.984 25.078 -8.773 1 51.5 304 ARG A CA 1
ATOM 2385 C C . ARG A 1 304 ? -9.43 24.641 -10.125 1 51.5 304 ARG A C 1
ATOM 2387 O O . ARG A 1 304 ? -9.836 25.172 -11.164 1 51.5 304 ARG A O 1
ATOM 2394 N N . SER A 1 305 ? -8.539 23.672 -10.195 1 49.97 305 SER A N 1
ATOM 2395 C CA . SER A 1 305 ? -7.953 23.219 -11.453 1 49.97 305 SER A CA 1
ATOM 2396 C C . SER A 1 305 ? -8.781 22.094 -12.07 1 49.97 305 SER A C 1
ATOM 2398 O O . SER A 1 305 ? -9.398 21.312 -11.359 1 49.97 305 SER A O 1
ATOM 2400 N N . MET B 1 1 ? -5.516 -37.5 19.375 1 67.19 1 MET B N 1
ATOM 2401 C CA . MET B 1 1 ? -5.078 -36.281 18.719 1 67.19 1 MET B CA 1
ATOM 2402 C C . MET B 1 1 ? -5.777 -36.094 17.375 1 67.19 1 MET B C 1
ATOM 2404 O O . MET B 1 1 ? -5.855 -37.031 16.578 1 67.19 1 MET B O 1
ATOM 2408 N N . GLU B 1 2 ? -6.512 -35.094 17.328 1 73.06 2 GLU B N 1
ATOM 2409 C CA . GLU B 1 2 ? -7.293 -34.781 16.125 1 73.06 2 GLU B CA 1
ATOM 2410 C C . GLU B 1 2 ? -6.695 -33.594 15.367 1 73.06 2 GLU B C 1
ATOM 2412 O O . GLU B 1 2 ? -6.027 -32.75 15.953 1 73.06 2 GLU B O 1
ATOM 2417 N N . LEU B 1 3 ? -6.953 -33.656 14.055 1 74.75 3 LEU B N 1
ATOM 2418 C CA . LEU B 1 3 ? -6.43 -32.625 13.18 1 74.75 3 LEU B CA 1
ATOM 2419 C C . LEU B 1 3 ? -6.852 -31.234 13.664 1 74.75 3 LEU B C 1
ATOM 2421 O O . LEU B 1 3 ? -6.066 -30.281 13.617 1 74.75 3 LEU B O 1
ATOM 2425 N N . ARG B 1 4 ? -8.055 -31.219 14.109 1 79.19 4 ARG B N 1
ATOM 2426 C CA . ARG B 1 4 ? -8.594 -29.953 14.594 1 79.19 4 ARG B CA 1
ATOM 2427 C C . ARG B 1 4 ? -7.777 -29.422 15.773 1 79.19 4 ARG B C 1
ATOM 2429 O O . ARG B 1 4 ? -7.594 -28.219 15.922 1 79.19 4 ARG B O 1
ATOM 2436 N N . GLN B 1 5 ? -7.312 -30.328 16.562 1 81.62 5 GLN B N 1
ATOM 2437 C CA . GLN B 1 5 ? -6.52 -29.922 17.719 1 81.62 5 GLN B CA 1
ATOM 2438 C C . GLN B 1 5 ? -5.176 -29.344 17.297 1 81.62 5 GLN B C 1
ATOM 2440 O O . GLN B 1 5 ? -4.66 -28.422 17.938 1 81.62 5 GLN B O 1
ATOM 2445 N N . LEU B 1 6 ? -4.59 -29.891 16.25 1 81.44 6 LEU B N 1
ATOM 2446 C CA . LEU B 1 6 ? -3.357 -29.344 15.703 1 81.44 6 LEU B CA 1
ATOM 2447 C C . LEU B 1 6 ? -3.57 -27.906 15.211 1 81.44 6 LEU B C 1
ATOM 2449 O O . LEU B 1 6 ? -2.76 -27.031 15.5 1 81.44 6 LEU B O 1
ATOM 2453 N N . GLN B 1 7 ? -4.652 -27.734 14.562 1 83.06 7 GLN B N 1
ATOM 2454 C CA . GLN B 1 7 ? -5 -26.422 14.055 1 83.06 7 GLN B CA 1
ATOM 2455 C C . GLN B 1 7 ? -5.207 -25.422 15.195 1 83.06 7 GLN B C 1
ATOM 2457 O O . GLN B 1 7 ? -4.789 -24.266 15.109 1 83.06 7 GLN B O 1
ATOM 2462 N N . TYR B 1 8 ? -5.879 -25.938 16.25 1 86.12 8 TYR B N 1
ATOM 2463 C CA . TYR B 1 8 ? -6.113 -25.109 17.422 1 86.12 8 TYR B CA 1
ATOM 2464 C C . TYR B 1 8 ? -4.793 -24.672 18.047 1 86.12 8 TYR B C 1
ATOM 2466 O O . TYR B 1 8 ? -4.602 -23.5 18.359 1 86.12 8 TYR B O 1
ATOM 2474 N N . ALA B 1 9 ? -3.949 -25.625 18.203 1 88.56 9 ALA B N 1
ATOM 2475 C CA . ALA B 1 9 ? -2.652 -25.344 18.812 1 88.56 9 ALA B CA 1
ATOM 2476 C C . ALA B 1 9 ? -1.854 -24.344 17.984 1 88.56 9 ALA B C 1
ATOM 2478 O O . ALA B 1 9 ? -1.25 -23.422 18.516 1 88.56 9 ALA B O 1
ATOM 2479 N N . LEU B 1 10 ? -1.859 -24.547 16.688 1 86.81 10 LEU B N 1
ATOM 2480 C CA . LEU B 1 10 ? -1.144 -23.672 15.773 1 86.81 10 LEU B CA 1
ATOM 2481 C C . LEU B 1 10 ? -1.706 -22.25 15.844 1 86.81 10 LEU B C 1
ATOM 2483 O O . LEU B 1 10 ? -0.949 -21.281 15.828 1 86.81 10 LEU B O 1
ATOM 2487 N N . MET B 1 11 ? -3.01 -22.156 15.922 1 86 11 MET B N 1
ATOM 2488 C CA . MET B 1 11 ? -3.668 -20.844 15.984 1 86 11 MET B CA 1
ATOM 2489 C C . MET B 1 11 ? -3.34 -20.141 17.297 1 86 11 MET B C 1
ATOM 2491 O O . MET B 1 11 ? -3.084 -18.938 17.297 1 86 11 MET B O 1
ATOM 2495 N N . ILE B 1 12 ? -3.326 -20.891 18.344 1 87.69 12 ILE B N 1
ATOM 2496 C CA . ILE B 1 12 ? -2.965 -20.328 19.641 1 87.69 12 ILE B CA 1
ATOM 2497 C C . ILE B 1 12 ? -1.525 -19.812 19.594 1 87.69 12 ILE B C 1
ATOM 2499 O O . ILE B 1 12 ? -1.227 -18.734 20.109 1 87.69 12 ILE B O 1
ATOM 2503 N N . ALA B 1 13 ? -0.728 -20.562 18.969 1 86.31 13 ALA B N 1
ATOM 2504 C CA . ALA B 1 13 ? 0.68 -20.172 18.875 1 86.31 13 ALA B CA 1
ATOM 2505 C C . ALA B 1 13 ? 0.847 -18.906 18.047 1 86.31 13 ALA B C 1
ATOM 2507 O O . ALA B 1 13 ? 1.668 -18.047 18.375 1 86.31 13 ALA B O 1
ATOM 2508 N N . ALA B 1 14 ? 0.111 -18.922 17.031 1 81.44 14 ALA B N 1
ATOM 2509 C CA . ALA B 1 14 ? 0.184 -17.781 16.109 1 81.44 14 ALA B CA 1
ATOM 2510 C C . ALA B 1 14 ? -0.329 -16.516 16.766 1 81.44 14 ALA B C 1
ATOM 2512 O O . ALA B 1 14 ? 0.268 -15.445 16.609 1 81.44 14 ALA B O 1
ATOM 2513 N N . GLU B 1 15 ? -1.433 -16.641 17.531 1 79.5 15 GLU B N 1
ATOM 2514 C CA . GLU B 1 15 ? -2.105 -15.477 18.109 1 79.5 15 GLU B CA 1
ATOM 2515 C C . GLU B 1 15 ? -1.55 -15.148 19.484 1 79.5 15 GLU B C 1
ATOM 2517 O O . GLU B 1 15 ? -1.739 -14.039 20 1 79.5 15 GLU B O 1
ATOM 2522 N N . ARG B 1 16 ? -0.963 -16.078 20.047 1 80.62 16 ARG B N 1
ATOM 2523 C CA . ARG B 1 16 ? -0.416 -16 21.391 1 80.62 16 ARG B CA 1
ATOM 2524 C C . ARG B 1 16 ? -1.471 -15.516 22.375 1 80.62 16 ARG B C 1
ATOM 2526 O O . ARG B 1 16 ? -1.153 -14.797 23.328 1 80.62 16 ARG B O 1
ATOM 2533 N N . ASN B 1 17 ? -2.639 -15.75 22 1 82.06 17 ASN B N 1
ATOM 2534 C CA . ASN B 1 17 ? -3.809 -15.398 22.797 1 82.06 17 ASN B CA 1
ATOM 2535 C C . ASN B 1 17 ? -4.973 -16.344 22.547 1 82.06 17 ASN B C 1
ATOM 2537 O O . ASN B 1 17 ? -5.418 -16.5 21.406 1 82.06 17 ASN B O 1
ATOM 2541 N N . PHE B 1 18 ? -5.484 -16.875 23.641 1 85.69 18 PHE B N 1
ATOM 2542 C CA . PHE B 1 18 ? -6.504 -17.906 23.516 1 85.69 18 PHE B CA 1
ATOM 2543 C C . PHE B 1 18 ? -7.809 -17.312 23 1 85.69 18 PHE B C 1
ATOM 2545 O O . PHE B 1 18 ? -8.469 -17.906 22.141 1 85.69 18 PHE B O 1
ATOM 2552 N N . SER B 1 19 ? -8.055 -16.156 23.484 1 85 19 SER B N 1
ATOM 2553 C CA . SER B 1 19 ? -9.32 -15.539 23.078 1 85 19 SER B CA 1
ATOM 2554 C C . SER B 1 19 ? -9.281 -15.117 21.609 1 85 19 SER B C 1
ATOM 2556 O O . SER B 1 19 ? -10.227 -15.375 20.859 1 85 19 SER B O 1
ATOM 2558 N N . ARG B 1 20 ? -8.219 -14.555 21.266 1 84.38 20 ARG B N 1
ATOM 2559 C CA . ARG B 1 20 ? -8.062 -14.148 19.875 1 84.38 20 ARG B CA 1
ATOM 2560 C C . ARG B 1 20 ? -8.031 -15.359 18.953 1 84.38 20 ARG B C 1
ATOM 2562 O O . ARG B 1 20 ? -8.617 -15.32 17.859 1 84.38 20 ARG B O 1
ATOM 2569 N N . ALA B 1 21 ? -7.348 -16.312 19.406 1 85.81 21 ALA B N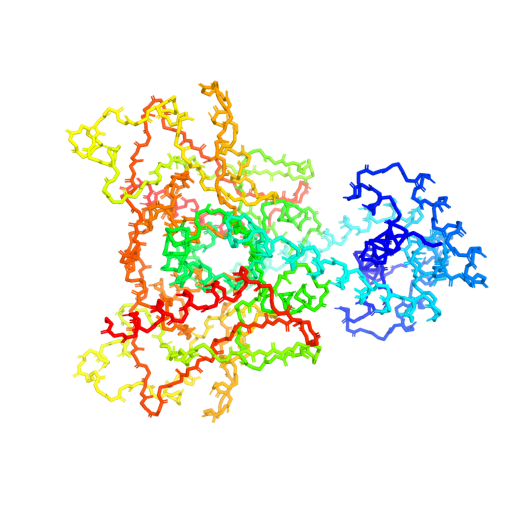 1
ATOM 2570 C CA . ALA B 1 21 ? -7.289 -17.547 18.625 1 85.81 21 ALA B CA 1
ATOM 2571 C C . ALA B 1 21 ? -8.68 -18.156 18.453 1 85.81 21 ALA B C 1
ATOM 2573 O O . ALA B 1 21 ? -9.047 -18.562 17.344 1 85.81 21 ALA B O 1
ATOM 2574 N N . ALA B 1 22 ? -9.438 -18.109 19.453 1 87.31 22 ALA B N 1
ATOM 2575 C CA . ALA B 1 22 ? -10.789 -18.656 19.406 1 87.31 22 ALA B CA 1
ATOM 2576 C C . ALA B 1 22 ? -11.672 -17.859 18.453 1 87.31 22 ALA B C 1
ATOM 2578 O O . ALA B 1 22 ? -12.445 -18.453 17.688 1 87.31 22 ALA B O 1
ATOM 2579 N N . GLU B 1 23 ? -11.445 -16.641 18.5 1 82.88 23 GLU B N 1
ATOM 2580 C CA . GLU B 1 23 ? -12.195 -15.766 17.609 1 82.88 23 GLU B CA 1
ATOM 2581 C C . GLU B 1 23 ? -11.875 -16.047 16.156 1 82.88 23 GLU B C 1
ATOM 2583 O O . GLU B 1 23 ? -12.781 -16.156 15.32 1 82.88 23 GLU B O 1
ATOM 2588 N N . LYS B 1 24 ? -10.68 -16.297 15.945 1 79.38 24 LYS B N 1
ATOM 2589 C CA . LYS B 1 24 ? -10.242 -16.562 14.578 1 79.38 24 LYS B CA 1
ATOM 2590 C C . LYS B 1 24 ? -10.711 -17.938 14.102 1 79.38 24 LYS B C 1
ATOM 2592 O O . LYS B 1 24 ? -10.984 -18.125 12.914 1 79.38 24 LYS B O 1
ATOM 2597 N N . LEU B 1 25 ? -10.891 -18.75 15.031 1 79.81 25 LEU B N 1
ATOM 2598 C CA . LEU B 1 25 ? -11.305 -20.125 14.734 1 79.81 25 LEU B CA 1
ATOM 2599 C C . LEU B 1 25 ? -12.82 -20.25 14.789 1 79.81 25 LEU B C 1
ATOM 2601 O O . LEU B 1 25 ? -13.367 -21.312 14.484 1 79.81 25 LEU B O 1
ATOM 2605 N N . HIS B 1 26 ? -13.422 -19.156 15.172 1 79.5 26 HIS B N 1
ATOM 2606 C CA . HIS B 1 26 ? -14.883 -19.109 15.281 1 79.5 26 HIS B CA 1
ATOM 2607 C C . HIS B 1 26 ? -15.391 -20.156 16.25 1 79.5 26 HIS B C 1
ATOM 2609 O O . HIS B 1 26 ? -16.359 -20.875 15.953 1 79.5 26 HIS B O 1
ATOM 2615 N N . ILE B 1 27 ? -14.695 -20.266 17.375 1 82.25 27 ILE B N 1
ATOM 2616 C CA . ILE B 1 27 ? -15.141 -21.156 18.438 1 82.25 27 ILE B CA 1
ATOM 2617 C C . ILE B 1 27 ? -15.047 -20.438 19.781 1 82.25 27 ILE B C 1
ATOM 2619 O O . ILE B 1 27 ? -14.453 -19.359 19.891 1 82.25 27 ILE B O 1
ATOM 2623 N N . ALA B 1 28 ? -15.773 -20.969 20.797 1 85.5 28 ALA B N 1
ATOM 2624 C CA . ALA B 1 28 ? -15.727 -20.391 22.141 1 85.5 28 ALA B CA 1
ATOM 2625 C C . ALA B 1 28 ? -14.375 -20.641 22.797 1 85.5 28 ALA B C 1
ATOM 2627 O O . ALA B 1 28 ? -13.789 -21.719 22.625 1 85.5 28 ALA B O 1
ATOM 2628 N N . GLN B 1 29 ? -13.906 -19.641 23.469 1 87.88 29 GLN B N 1
ATOM 2629 C CA . GLN B 1 29 ? -12.594 -19.703 24.109 1 87.88 29 GLN B CA 1
ATOM 2630 C C . GLN B 1 29 ? -12.516 -20.875 25.094 1 87.88 29 GLN B C 1
ATOM 2632 O O . GLN B 1 29 ? -11.523 -21.609 25.094 1 87.88 29 GLN B O 1
ATOM 2637 N N . PRO B 1 30 ? -13.539 -21.141 25.906 1 88.12 30 PRO B N 1
ATOM 2638 C CA . PRO B 1 30 ? -13.43 -22.297 26.797 1 88.12 30 PRO B CA 1
ATOM 2639 C C . PRO B 1 30 ? -13.281 -23.609 26.031 1 88.12 30 PRO B C 1
ATOM 2641 O O . PRO B 1 30 ? -12.562 -24.516 26.484 1 88.12 30 PRO B O 1
ATOM 2644 N N . SER B 1 31 ? -13.938 -23.719 24.922 1 84.62 31 SER B N 1
ATOM 2645 C CA . SER B 1 31 ? -13.82 -24.906 24.078 1 84.62 31 SER B CA 1
ATOM 2646 C C . SER B 1 31 ? -12.398 -25.078 23.562 1 84.62 31 SER B C 1
ATOM 2648 O O . SER B 1 31 ? -11.852 -26.188 23.578 1 84.62 31 SER B O 1
ATOM 2650 N N . LEU B 1 32 ? -11.875 -24.016 23.125 1 90.06 32 LEU B N 1
ATOM 2651 C CA . LEU B 1 32 ? -10.5 -24.047 22.625 1 90.06 32 LEU B CA 1
ATOM 2652 C C . LEU B 1 32 ? -9.531 -24.469 23.719 1 90.06 32 LEU B C 1
ATOM 2654 O O . LEU B 1 32 ? -8.656 -25.312 23.5 1 90.06 32 LEU B O 1
ATOM 2658 N N . SER B 1 33 ? -9.719 -23.906 24.891 1 89.56 33 SER B N 1
ATOM 2659 C CA . SER B 1 33 ? -8.859 -24.219 26.031 1 89.56 33 SER B CA 1
ATOM 2660 C C . SER B 1 33 ? -8.977 -25.688 26.438 1 89.56 33 SER B C 1
ATOM 2662 O O . SER B 1 33 ? -7.969 -26.344 26.719 1 89.56 33 SER B O 1
ATOM 2664 N N . GLN B 1 34 ? -10.141 -26.141 26.438 1 89 34 GLN B N 1
ATOM 2665 C CA . GLN B 1 34 ? -10.398 -27.531 26.797 1 89 34 GLN B CA 1
ATOM 2666 C C . GLN B 1 34 ? -9.75 -28.484 25.781 1 89 34 GLN B C 1
ATOM 2668 O O . GLN B 1 34 ? -9.164 -29.5 26.172 1 89 34 GLN B O 1
ATOM 2673 N N . GLN B 1 35 ? -9.906 -28.141 24.562 1 87.69 35 GLN B N 1
ATOM 2674 C CA . GLN B 1 35 ? -9.336 -28.969 23.516 1 87.69 35 GLN B CA 1
ATOM 2675 C C . GLN B 1 35 ? -7.812 -29.016 23.625 1 87.69 35 GLN B C 1
ATOM 2677 O O . GLN B 1 35 ? -7.195 -30.062 23.422 1 87.69 35 GLN B O 1
ATOM 2682 N N . LEU B 1 36 ? -7.277 -27.891 23.922 1 90.19 36 LEU B N 1
ATOM 2683 C CA . LEU B 1 36 ? -5.828 -27.844 24.094 1 90.19 36 LEU B CA 1
ATOM 2684 C C . LEU B 1 36 ? -5.395 -28.688 25.281 1 90.19 36 LEU B C 1
ATOM 2686 O O . LEU B 1 36 ? -4.395 -29.406 25.203 1 90.19 36 LEU B O 1
ATOM 2690 N N . SER B 1 37 ? -6.078 -28.531 26.391 1 89.75 37 SER B N 1
ATOM 2691 C CA . SER B 1 37 ? -5.777 -29.312 27.578 1 89.75 37 SER B CA 1
ATOM 2692 C C . SER B 1 37 ? -5.859 -30.797 27.297 1 89.75 37 SER B C 1
ATOM 2694 O O . SER B 1 37 ? -5.023 -31.578 27.766 1 89.75 37 SER B O 1
ATOM 2696 N N . LYS B 1 38 ? -6.863 -31.172 26.594 1 85.88 38 LYS B N 1
ATOM 2697 C CA . LYS B 1 38 ? -7.02 -32.562 26.203 1 85.88 38 LYS B CA 1
ATOM 2698 C C . LYS B 1 38 ? -5.836 -33.031 25.359 1 85.88 38 LYS B C 1
ATOM 2700 O O . LYS B 1 38 ? -5.316 -34.125 25.578 1 85.88 38 LYS B O 1
ATOM 2705 N N . LEU B 1 39 ? -5.457 -32.219 24.438 1 86.38 39 LEU B N 1
ATOM 2706 C CA . LEU B 1 39 ? -4.316 -32.531 23.578 1 86.38 39 LEU B CA 1
ATOM 2707 C C . LEU B 1 39 ? -3.041 -32.688 24.391 1 86.38 39 LEU B C 1
ATOM 2709 O O . LEU B 1 39 ? -2.291 -33.625 24.219 1 86.38 39 LEU B O 1
ATOM 2713 N N . GLU B 1 40 ? -2.83 -31.766 25.344 1 88.81 40 GLU B N 1
ATOM 2714 C CA . GLU B 1 40 ? -1.647 -31.797 26.203 1 88.81 40 GLU B CA 1
ATOM 2715 C C . GLU B 1 40 ? -1.654 -33.031 27.109 1 88.81 40 GLU B C 1
ATOM 2717 O O . GLU B 1 40 ? -0.611 -33.656 27.328 1 88.81 40 GLU B O 1
ATOM 2722 N N . LYS B 1 41 ? -2.777 -33.344 27.594 1 86.19 41 LYS B N 1
ATOM 2723 C CA . LYS B 1 41 ? -2.928 -34.562 28.422 1 86.19 41 LYS B CA 1
ATOM 2724 C C . LYS B 1 41 ? -2.604 -35.812 27.625 1 86.19 41 LYS B C 1
ATOM 2726 O O . LYS B 1 41 ? -1.92 -36.719 28.125 1 86.19 41 LYS B O 1
ATOM 2731 N N . GLU B 1 42 ? -3.131 -35.844 26.453 1 82.75 42 GLU B N 1
ATOM 2732 C CA . GLU B 1 42 ? -2.875 -37 25.594 1 82.75 42 GLU B CA 1
ATOM 2733 C C . GLU B 1 42 ? -1.389 -37.156 25.281 1 82.75 42 GLU B C 1
ATOM 2735 O O . GLU B 1 42 ? -0.854 -38.25 25.234 1 82.75 42 GLU B O 1
ATOM 2740 N N . LEU B 1 43 ? -0.738 -36 25.078 1 83.06 43 LEU B N 1
ATOM 2741 C CA . LEU B 1 43 ? 0.674 -35.969 24.703 1 83.06 43 LEU B CA 1
ATOM 2742 C C . LEU B 1 43 ? 1.559 -36.125 25.938 1 83.06 43 LEU B C 1
ATOM 2744 O O . LEU B 1 43 ? 2.729 -36.5 25.828 1 83.06 43 LEU B O 1
ATOM 2748 N N . GLY B 1 44 ? 1.007 -35.844 27.109 1 85.69 44 GLY B N 1
ATOM 2749 C CA . GLY B 1 44 ? 1.743 -35.938 28.344 1 85.69 44 GLY B CA 1
ATOM 2750 C C . GLY B 1 44 ? 2.713 -34.812 28.578 1 85.69 44 GLY B C 1
ATOM 2751 O O . GLY B 1 44 ? 3.635 -34.906 29.391 1 85.69 44 GLY B O 1
ATOM 2752 N N . VAL B 1 45 ? 2.662 -33.875 27.672 1 84.56 45 VAL B N 1
ATOM 2753 C CA . VAL B 1 45 ? 3.512 -32.688 27.797 1 84.56 45 VAL B CA 1
ATOM 2754 C C . VAL B 1 45 ? 2.668 -31.438 27.641 1 84.56 45 VAL B C 1
ATOM 2756 O O . VAL B 1 45 ? 1.605 -31.469 27.016 1 84.56 45 VAL B O 1
ATOM 2759 N N . LEU B 1 46 ? 3.125 -30.328 28.203 1 88.19 46 LEU B N 1
ATOM 2760 C CA . LEU B 1 46 ? 2.506 -29.031 28 1 88.19 46 LEU B CA 1
ATOM 2761 C C . LEU B 1 46 ? 3.088 -28.328 26.781 1 88.19 46 LEU B C 1
ATOM 2763 O O . LEU B 1 46 ? 4.309 -28.281 26.609 1 88.19 46 LEU B O 1
ATOM 2767 N N . LEU B 1 47 ? 2.174 -27.969 25.953 1 89.5 47 LEU B N 1
ATOM 2768 C CA . LEU B 1 47 ? 2.611 -27.266 24.75 1 89.5 47 LEU B CA 1
ATOM 2769 C C . LEU B 1 47 ? 2.777 -25.766 25.016 1 89.5 47 LEU B C 1
ATOM 2771 O O . LEU B 1 47 ? 3.605 -25.109 24.391 1 89.5 47 LEU B O 1
ATOM 2775 N N . PHE B 1 48 ? 1.947 -25.328 25.859 1 89.44 48 PHE B N 1
ATOM 2776 C CA . PHE B 1 48 ? 1.956 -23.906 26.188 1 89.44 48 PHE B CA 1
ATOM 2777 C C . PHE B 1 48 ? 2.168 -23.703 27.672 1 89.44 48 PHE B C 1
ATOM 2779 O O . PHE B 1 48 ? 1.7 -24.5 28.484 1 89.44 48 PHE B O 1
ATOM 2786 N N . GLN B 1 49 ? 3.021 -22.812 27.953 1 82.19 49 GLN B N 1
ATOM 2787 C CA . GLN B 1 49 ? 3.125 -22.328 29.328 1 82.19 49 GLN B CA 1
ATOM 2788 C C . GLN B 1 49 ? 2.266 -21.078 29.547 1 82.19 49 GLN B C 1
ATOM 2790 O O . GLN B 1 49 ? 2.332 -20.141 28.766 1 82.19 49 GLN B O 1
ATOM 2795 N N . ARG B 1 50 ? 1.188 -21.406 30.25 1 73.12 50 ARG B N 1
ATOM 2796 C CA . ARG B 1 50 ? 0.245 -20.328 30.516 1 73.12 50 ARG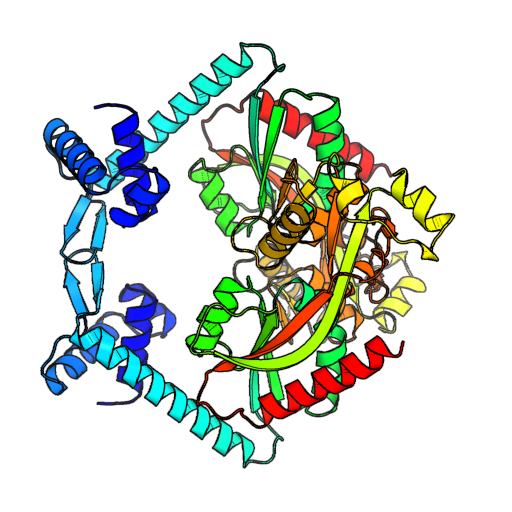 B CA 1
ATOM 2797 C C . ARG B 1 50 ? 0.63 -19.562 31.781 1 73.12 50 ARG B C 1
ATOM 2799 O O . ARG B 1 50 ? 0.787 -20.156 32.844 1 73.12 50 ARG B O 1
ATOM 2806 N N . ASN B 1 51 ? 1.278 -18.547 31.609 1 63.28 51 ASN B N 1
ATOM 2807 C CA . ASN B 1 51 ? 1.383 -17.656 32.75 1 63.28 51 ASN B CA 1
ATOM 2808 C C . ASN B 1 51 ? 0.294 -16.594 32.75 1 63.28 51 ASN B C 1
ATOM 2810 O O . ASN B 1 51 ? -0.405 -16.422 31.75 1 63.28 51 ASN B O 1
ATOM 2814 N N . THR B 1 52 ? -0.185 -16 33.75 1 55.69 52 THR B N 1
ATOM 2815 C CA . THR B 1 52 ? -1.309 -15.094 33.969 1 55.69 52 THR B CA 1
ATOM 2816 C C . THR B 1 52 ? -1.43 -14.125 32.781 1 55.69 52 THR B C 1
ATOM 2818 O O . THR B 1 52 ? -2.537 -13.734 32.406 1 55.69 52 THR B O 1
ATOM 2821 N N . SER B 1 53 ? -0.353 -13.789 32.062 1 57.84 53 SER B N 1
ATOM 2822 C CA . SER B 1 53 ? -0.498 -12.695 31.109 1 57.84 53 SER B CA 1
ATOM 2823 C C . SER B 1 53 ? 0.009 -13.102 29.719 1 57.84 53 SER B C 1
ATOM 2825 O O . SER B 1 53 ? -0.212 -12.391 28.75 1 57.84 53 SER B O 1
ATOM 2827 N N . THR B 1 54 ? 0.696 -14.258 29.594 1 69.19 54 THR B N 1
ATOM 2828 C CA . THR B 1 54 ? 1.283 -14.547 28.297 1 69.19 54 THR B CA 1
ATOM 2829 C C . THR B 1 54 ? 1.147 -16.031 27.953 1 69.19 54 THR B C 1
ATOM 2831 O O . THR B 1 54 ? 1.163 -16.875 28.859 1 69.19 54 THR B O 1
ATOM 2834 N N . VAL B 1 55 ? 0.784 -16.312 26.719 1 80.44 55 VAL B N 1
ATOM 2835 C CA . VAL B 1 55 ? 0.771 -17.656 26.172 1 80.44 55 VAL B CA 1
ATOM 2836 C C . VAL B 1 55 ? 2.039 -17.906 25.359 1 80.44 55 VAL B C 1
ATOM 2838 O O . VAL B 1 55 ? 2.295 -17.203 24.375 1 80.44 55 VAL B O 1
ATOM 2841 N N . GLN B 1 56 ? 2.984 -18.672 25.969 1 84.5 56 GLN B N 1
ATOM 2842 C CA . GLN B 1 56 ? 4.223 -19 25.266 1 84.5 56 GLN B CA 1
ATOM 2843 C C . GLN B 1 56 ? 4.336 -20.5 25.016 1 84.5 56 GLN B C 1
ATOM 2845 O O . GLN B 1 56 ? 3.85 -21.297 25.812 1 84.5 56 GLN B O 1
ATOM 2850 N N . LEU B 1 57 ? 5.039 -20.766 24 1 86.12 57 LEU B N 1
ATOM 2851 C CA . LEU B 1 57 ? 5.281 -22.172 23.656 1 86.12 57 LEU B CA 1
ATOM 2852 C C . LEU B 1 57 ? 6.34 -22.766 24.578 1 86.12 57 LEU B C 1
ATOM 2854 O O . LEU B 1 57 ? 7.332 -22.109 24.906 1 86.12 57 LEU B O 1
ATOM 2858 N N . THR B 1 58 ? 6.133 -23.969 25.125 1 85.12 58 THR B N 1
ATOM 2859 C CA . THR B 1 58 ? 7.18 -24.75 25.766 1 85.12 58 THR B CA 1
ATOM 2860 C C . THR B 1 58 ? 8.148 -25.312 24.734 1 85.12 58 THR B C 1
ATOM 2862 O O . THR B 1 58 ? 7.949 -25.141 23.531 1 85.12 58 THR B O 1
ATOM 2865 N N . HIS B 1 59 ? 9.297 -25.875 25.234 1 83.06 59 HIS B N 1
ATOM 2866 C CA . HIS B 1 59 ? 10.203 -26.562 24.328 1 83.06 59 HIS B CA 1
ATOM 2867 C C . HIS B 1 59 ? 9.469 -27.641 23.531 1 83.06 59 HIS B C 1
ATOM 2869 O O . HIS B 1 59 ? 9.625 -27.719 22.297 1 83.06 59 HIS B O 1
ATOM 2875 N N . ALA B 1 60 ? 8.758 -28.375 24.266 1 83.88 60 ALA B N 1
ATOM 2876 C CA . ALA B 1 60 ? 7.938 -29.391 23.609 1 83.88 60 ALA B CA 1
ATOM 2877 C C . ALA B 1 60 ? 6.934 -28.766 22.656 1 83.88 60 ALA B C 1
ATOM 2879 O O . ALA B 1 60 ? 6.66 -29.312 21.578 1 83.88 60 ALA B O 1
ATOM 2880 N N . GLY B 1 61 ? 6.434 -27.609 23.031 1 87.81 61 GLY B N 1
ATOM 2881 C CA . GLY B 1 61 ? 5.492 -26.891 22.188 1 87.81 61 GLY B CA 1
ATOM 2882 C C . GLY B 1 61 ? 6.09 -26.469 20.859 1 87.81 61 GLY B C 1
ATOM 2883 O O . GLY B 1 61 ? 5.445 -26.594 19.812 1 87.81 61 GLY B O 1
ATOM 2884 N N . ARG B 1 62 ? 7.281 -26.094 20.875 1 83.88 62 ARG B N 1
ATOM 2885 C CA . ARG B 1 62 ? 7.965 -25.656 19.672 1 83.88 62 ARG B CA 1
ATOM 2886 C C . ARG B 1 62 ? 8.148 -26.828 18.703 1 83.88 62 ARG B C 1
ATOM 2888 O O . ARG B 1 62 ? 7.918 -26.688 17.5 1 83.88 62 ARG B O 1
ATOM 2895 N N . GLU B 1 63 ? 8.578 -27.938 19.328 1 81.31 63 GLU B N 1
ATOM 2896 C CA . GLU B 1 63 ? 8.766 -29.125 18.484 1 81.31 63 GLU B CA 1
ATOM 2897 C C . GLU B 1 63 ? 7.43 -29.625 17.938 1 81.31 63 GLU B C 1
ATOM 2899 O O . GLU B 1 63 ? 7.336 -30.016 16.781 1 81.31 63 GLU B O 1
ATOM 2904 N N . PHE B 1 64 ? 6.504 -29.609 18.75 1 82.81 64 PHE B N 1
ATOM 2905 C CA . PHE B 1 64 ? 5.16 -30.016 18.359 1 82.81 64 PHE B CA 1
ATOM 2906 C C . PHE B 1 64 ? 4.637 -29.141 17.234 1 82.81 64 PHE B C 1
ATOM 2908 O O . PHE B 1 64 ? 4.078 -29.625 16.25 1 82.81 64 PHE B O 1
ATOM 2915 N N . MET B 1 65 ? 4.91 -27.828 17.391 1 84 65 MET B N 1
ATOM 2916 C CA . MET B 1 65 ? 4.402 -26.875 16.406 1 84 65 MET B CA 1
ATOM 2917 C C . MET B 1 65 ? 5.031 -27.125 15.031 1 84 65 MET B C 1
ATOM 2919 O O . MET B 1 65 ? 4.355 -27.031 14.008 1 84 65 MET B O 1
ATOM 2923 N N . LYS B 1 66 ? 6.227 -27.422 15.031 1 79.62 66 LYS B N 1
ATOM 2924 C CA . LYS B 1 66 ? 6.918 -27.734 13.781 1 79.62 66 LYS B CA 1
ATOM 2925 C C . LYS B 1 66 ? 6.281 -28.922 13.078 1 79.62 66 LYS B C 1
ATOM 2927 O O . LYS B 1 66 ? 6.008 -28.875 11.875 1 79.62 66 LYS B O 1
ATOM 2932 N N . ARG B 1 67 ? 6.043 -29.938 13.875 1 76.88 67 ARG B N 1
ATOM 2933 C CA . ARG B 1 67 ? 5.488 -31.156 13.312 1 76.88 67 ARG B CA 1
ATOM 2934 C C . ARG B 1 67 ? 4.016 -30.984 12.969 1 76.88 67 ARG B C 1
ATOM 2936 O O . ARG B 1 67 ? 3.555 -31.469 11.93 1 76.88 67 ARG B O 1
ATOM 2943 N N . ALA B 1 68 ? 3.332 -30.312 13.883 1 79.75 68 ALA B N 1
ATOM 2944 C CA . ALA B 1 68 ? 1.912 -30.062 13.656 1 79.75 68 ALA B CA 1
ATOM 2945 C C . ALA B 1 68 ? 1.694 -29.281 12.359 1 79.75 68 ALA B C 1
ATOM 2947 O O . ALA B 1 68 ? 0.802 -29.609 11.578 1 79.75 68 ALA B O 1
ATOM 2948 N N . GLN B 1 69 ? 2.557 -28.359 12.211 1 78.94 69 GLN B N 1
ATOM 2949 C CA . GLN B 1 69 ? 2.471 -27.547 10.992 1 78.94 69 GLN B CA 1
ATOM 2950 C C . GLN B 1 69 ? 2.693 -28.422 9.75 1 78.94 69 GLN B C 1
ATOM 2952 O O . GLN B 1 69 ? 1.973 -28.281 8.758 1 78.94 69 GLN B O 1
ATOM 2957 N N . ARG B 1 70 ? 3.605 -29.266 9.82 1 72.94 70 ARG B N 1
ATOM 2958 C CA . ARG B 1 70 ? 3.885 -30.156 8.711 1 72.94 70 ARG B CA 1
ATOM 2959 C C . ARG B 1 70 ? 2.676 -31.047 8.398 1 72.94 70 ARG B C 1
ATOM 2961 O O . ARG B 1 70 ? 2.354 -31.266 7.23 1 72.94 70 ARG B O 1
ATOM 2968 N N . ILE B 1 71 ? 2.1 -31.5 9.438 1 71.06 71 ILE B N 1
ATOM 2969 C CA . ILE B 1 71 ? 0.949 -32.375 9.266 1 71.06 71 ILE B CA 1
ATOM 2970 C C . ILE B 1 71 ? -0.2 -31.609 8.625 1 71.06 71 ILE B C 1
ATOM 2972 O O . ILE B 1 71 ? -0.827 -32.094 7.676 1 71.06 71 ILE B O 1
ATOM 2976 N N . VAL B 1 72 ? -0.412 -30.5 9.148 1 72.19 72 VAL B N 1
ATOM 2977 C CA . VAL B 1 72 ? -1.495 -29.688 8.602 1 72.19 72 VAL B CA 1
ATOM 2978 C C . VAL B 1 72 ? -1.196 -29.328 7.145 1 72.19 72 VAL B C 1
ATOM 2980 O O . VAL B 1 72 ? -2.092 -29.359 6.297 1 72.19 72 VAL B O 1
ATOM 2983 N N . ASP B 1 73 ? 0.005 -29.172 6.926 1 67.31 73 ASP B N 1
ATOM 2984 C CA . ASP B 1 73 ? 0.446 -28.906 5.562 1 67.31 73 ASP B CA 1
ATOM 2985 C C . ASP B 1 73 ? 0.184 -30.094 4.652 1 67.31 73 ASP B C 1
ATOM 2987 O O . ASP B 1 73 ? -0.285 -29.938 3.521 1 67.31 73 ASP B O 1
ATOM 2991 N N . GLU B 1 74 ? 0.514 -31.172 5.168 1 65.19 74 GLU B N 1
ATOM 2992 C CA . GLU B 1 74 ? 0.304 -32.375 4.398 1 65.19 74 GLU B CA 1
ATOM 2993 C C . GLU B 1 74 ? -1.181 -32.625 4.145 1 65.19 74 GLU B C 1
ATOM 2995 O O . GLU B 1 74 ? -1.564 -33.094 3.068 1 65.19 74 GLU B O 1
ATOM 3000 N N . MET B 1 75 ? -1.895 -32.344 5.125 1 63.72 75 MET B N 1
ATOM 3001 C CA . MET B 1 75 ? -3.338 -32.5 4.969 1 63.72 75 MET B CA 1
ATOM 3002 C C . MET B 1 75 ? -3.875 -31.547 3.914 1 63.72 75 MET B C 1
ATOM 3004 O O . MET B 1 75 ? -4.719 -31.906 3.096 1 63.72 75 MET B O 1
ATOM 3008 N N . ASP B 1 76 ? -3.404 -30.453 3.979 1 61.41 76 ASP B N 1
ATOM 3009 C CA . ASP B 1 76 ? -3.807 -29.453 2.988 1 61.41 76 ASP B CA 1
ATOM 3010 C C . ASP B 1 76 ? -3.379 -29.875 1.584 1 61.41 76 ASP B C 1
ATOM 3012 O O . ASP B 1 76 ? -4.152 -29.75 0.63 1 61.41 76 ASP B O 1
ATOM 3016 N N . LEU B 1 77 ? -2.258 -30.359 1.562 1 59.75 77 LEU B N 1
ATOM 3017 C CA . LEU B 1 77 ? -1.752 -30.875 0.293 1 59.75 77 LEU B CA 1
ATOM 3018 C C . LEU B 1 77 ? -2.623 -32.031 -0.216 1 59.75 77 LEU B C 1
ATOM 3020 O O . LEU B 1 77 ? -2.914 -32.094 -1.411 1 59.75 77 LEU B O 1
ATOM 3024 N N . LEU B 1 78 ? -2.949 -32.906 0.674 1 58.78 78 LEU B N 1
ATOM 3025 C CA . LEU B 1 78 ? -3.824 -34 0.305 1 58.78 78 LEU B CA 1
ATOM 3026 C C . LEU B 1 78 ? -5.152 -33.5 -0.237 1 58.78 78 LEU B C 1
ATOM 3028 O O . LEU B 1 78 ? -5.648 -34 -1.253 1 58.78 78 LEU B O 1
ATOM 3032 N N . ARG B 1 79 ? -5.652 -32.594 0.438 1 56.56 79 ARG B N 1
ATOM 3033 C CA . ARG B 1 79 ? -6.906 -32 -0.012 1 56.56 79 ARG B CA 1
ATOM 3034 C C . ARG B 1 79 ? -6.766 -31.422 -1.41 1 56.56 79 ARG B C 1
ATOM 3036 O O . ARG B 1 79 ? -7.613 -31.641 -2.275 1 56.56 79 ARG B O 1
ATOM 3043 N N . VAL B 1 80 ? -5.754 -30.766 -1.56 1 55.62 80 VAL B N 1
ATOM 3044 C CA . VAL B 1 80 ? -5.465 -30.141 -2.848 1 55.62 80 VAL B CA 1
ATOM 3045 C C . VAL B 1 80 ? -5.293 -31.219 -3.916 1 55.62 80 VAL B C 1
ATOM 3047 O O . VAL B 1 80 ? -5.836 -31.094 -5.02 1 55.62 80 VAL B O 1
ATOM 3050 N N . GLU B 1 81 ? -4.562 -32.156 -3.529 1 54.12 81 GLU B N 1
ATOM 3051 C CA . GLU B 1 81 ? -4.34 -33.25 -4.453 1 54.12 81 GLU B CA 1
ATOM 3052 C C . GLU B 1 81 ? -5.652 -33.938 -4.824 1 54.12 81 GLU B C 1
ATOM 3054 O O . GLU B 1 81 ? -5.867 -34.281 -5.984 1 54.12 81 GLU B O 1
ATOM 3059 N N . MET B 1 82 ? -6.367 -34.125 -3.803 1 55.34 82 MET B N 1
ATOM 3060 C CA . MET B 1 82 ? -7.641 -34.781 -4.07 1 55.34 82 MET B CA 1
ATOM 3061 C C . MET B 1 82 ? -8.547 -33.906 -4.91 1 55.34 82 MET B C 1
ATOM 3063 O O . MET B 1 82 ? -9.273 -34.406 -5.781 1 55.34 82 MET B O 1
ATOM 3067 N N . GLU B 1 83 ? -8.422 -32.656 -4.613 1 51.62 83 GLU B N 1
ATOM 3068 C CA . GLU B 1 83 ? -9.18 -31.703 -5.41 1 51.62 83 GLU B CA 1
ATOM 3069 C C . GLU B 1 83 ? -8.664 -31.641 -6.844 1 51.62 83 GLU B C 1
ATOM 3071 O O . GLU B 1 83 ? -9.453 -31.531 -7.789 1 51.62 83 GLU B O 1
ATOM 3076 N N . ASP B 1 84 ? -7.383 -31.656 -6.887 1 50.81 84 ASP B N 1
ATOM 3077 C CA . ASP B 1 84 ? -6.727 -31.688 -8.188 1 50.81 84 ASP B CA 1
ATOM 3078 C C . ASP B 1 84 ?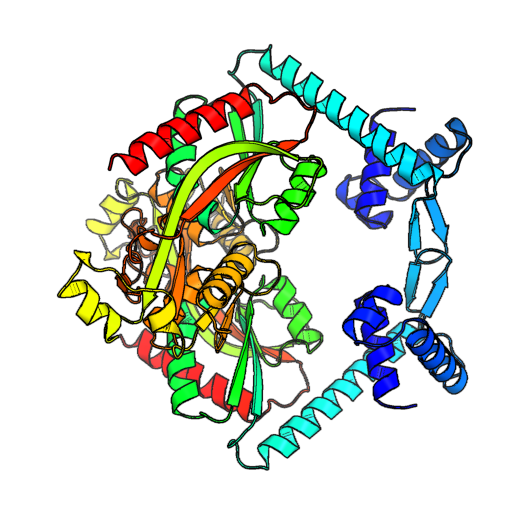 -7.184 -32.906 -9 1 50.81 84 ASP B C 1
ATOM 3080 O O . ASP B 1 84 ? -7.367 -32.812 -10.211 1 50.81 84 ASP B O 1
ATOM 3084 N N . ILE B 1 85 ? -7.148 -34 -8.297 1 47.75 85 ILE B N 1
ATOM 3085 C CA . ILE B 1 85 ? -7.613 -35.188 -9.023 1 47.75 85 ILE B CA 1
ATOM 3086 C C . ILE B 1 85 ? -9.023 -34.938 -9.555 1 47.75 85 ILE B C 1
ATOM 3088 O O . ILE B 1 85 ? -9.375 -35.406 -10.633 1 47.75 85 ILE B O 1
ATOM 3092 N N . SER B 1 86 ? -9.797 -34.281 -8.805 1 47.47 86 SER B N 1
ATOM 3093 C CA . SER B 1 86 ? -11.125 -34.062 -9.367 1 47.47 86 SER B CA 1
ATOM 3094 C C . SER B 1 86 ? -11.078 -33.031 -10.484 1 47.47 86 SER B C 1
ATOM 3096 O O . SER B 1 86 ? -12.125 -32.562 -10.93 1 47.47 86 SER B O 1
ATOM 3098 N N . GLN B 1 87 ? -9.914 -33.031 -11.438 1 46.28 87 GLN B N 1
ATOM 3099 C CA . GLN B 1 87 ? -9.695 -32.438 -12.758 1 46.28 87 GLN B CA 1
ATOM 3100 C C . GLN B 1 87 ? -9.711 -30.922 -12.703 1 46.28 87 GLN B C 1
ATOM 3102 O O . GLN B 1 87 ? -10.656 -30.281 -13.18 1 46.28 87 GLN B O 1
ATOM 3107 N N . LEU B 1 88 ? -8.625 -30.312 -12.203 1 55.03 88 LEU B N 1
ATOM 3108 C CA . LEU B 1 88 ? -8.328 -28.891 -12.281 1 55.03 88 LEU B CA 1
ATOM 3109 C C . LEU B 1 88 ? -9.617 -28.078 -12.438 1 55.03 88 LEU B C 1
ATOM 3111 O O . LEU B 1 88 ? -9.578 -26.922 -12.852 1 55.03 88 LEU B O 1
ATOM 3115 N N . ARG B 1 89 ? -10.844 -28.75 -12.414 1 55.62 89 ARG B N 1
ATOM 3116 C CA . ARG B 1 89 ? -12.117 -28.094 -12.688 1 55.62 89 ARG B CA 1
ATOM 3117 C C . ARG B 1 89 ? -12.523 -27.188 -11.523 1 55.62 89 ARG B C 1
ATOM 3119 O O . ARG B 1 89 ? -13.18 -26.172 -11.727 1 55.62 89 ARG B O 1
ATOM 3126 N N . LYS B 1 90 ? -12.094 -27.516 -10.211 1 67.31 90 LYS B N 1
ATOM 3127 C CA . LYS B 1 90 ? -12.484 -26.656 -9.094 1 67.31 90 LYS B CA 1
ATOM 3128 C C . LYS B 1 90 ? -11.383 -26.609 -8.031 1 67.31 90 LYS B C 1
ATOM 3130 O O . LYS B 1 90 ? -10.664 -27.578 -7.836 1 67.31 90 LYS B O 1
ATOM 3135 N N . GLY B 1 91 ? -10.844 -25.594 -7.68 1 76.81 91 GLY B N 1
ATOM 3136 C CA . GLY B 1 91 ? -9.859 -25.453 -6.621 1 76.81 91 GLY B CA 1
ATOM 3137 C C . GLY B 1 91 ? -9.703 -24.016 -6.145 1 76.81 91 GLY B C 1
ATOM 3138 O O . GLY B 1 91 ? -10.469 -23.141 -6.539 1 76.81 91 GLY B O 1
ATOM 3139 N N . ARG B 1 92 ? -8.906 -23.969 -5.066 1 83.69 92 ARG B N 1
ATOM 3140 C CA . ARG B 1 92 ? -8.57 -22.656 -4.512 1 83.69 92 ARG B CA 1
ATOM 3141 C C . ARG B 1 92 ? -7.062 -22.5 -4.359 1 83.69 92 ARG B C 1
ATOM 3143 O O . ARG B 1 92 ? -6.363 -23.438 -4.004 1 83.69 92 ARG B O 1
ATOM 3150 N N . ILE B 1 93 ? -6.523 -21.344 -4.688 1 83.56 93 ILE B N 1
ATOM 3151 C CA . ILE B 1 93 ? -5.102 -21.062 -4.496 1 83.56 93 ILE B CA 1
ATOM 3152 C C . ILE B 1 93 ? -4.93 -19.672 -3.877 1 83.56 93 ILE B C 1
ATOM 3154 O O . ILE B 1 93 ? -5.602 -18.719 -4.281 1 83.56 93 ILE B O 1
ATOM 3158 N N . THR B 1 94 ? -4.098 -19.531 -2.842 1 89.31 94 THR B N 1
ATOM 3159 C CA . THR B 1 94 ? -3.732 -18.266 -2.238 1 89.31 94 THR B CA 1
ATOM 3160 C C . THR B 1 94 ? -2.363 -17.797 -2.734 1 89.31 94 THR B C 1
ATOM 3162 O O . THR B 1 94 ? -1.355 -18.469 -2.5 1 89.31 94 THR B O 1
ATOM 3165 N N . VAL B 1 95 ? -2.367 -16.672 -3.408 1 89.94 95 VAL B N 1
ATOM 3166 C CA . VAL B 1 95 ? -1.148 -16.125 -4 1 89.94 95 VAL B CA 1
ATOM 3167 C C . VAL B 1 95 ? -0.697 -14.898 -3.219 1 89.94 95 VAL B C 1
ATOM 3169 O O . VAL B 1 95 ? -1.451 -13.93 -3.086 1 89.94 95 VAL B O 1
ATOM 3172 N N . GLY B 1 96 ? 0.51 -15.031 -2.67 1 93.12 96 GLY B N 1
ATOM 3173 C CA . GLY B 1 96 ? 1.131 -13.852 -2.08 1 93.12 96 GLY B CA 1
ATOM 3174 C C . GLY B 1 96 ? 1.816 -12.961 -3.1 1 93.12 96 GLY B C 1
ATOM 3175 O O . GLY B 1 96 ? 2.438 -13.461 -4.043 1 93.12 96 GLY B O 1
ATOM 3176 N N . SER B 1 97 ? 1.637 -11.648 -2.906 1 92 97 SER B N 1
ATOM 3177 C CA . SER B 1 97 ? 2.285 -10.711 -3.824 1 92 97 SER B CA 1
ATOM 3178 C C . SER B 1 97 ? 2.705 -9.438 -3.109 1 92 97 SER B C 1
ATOM 3180 O O . SER B 1 97 ? 2.02 -8.977 -2.193 1 92 97 SER B O 1
ATOM 3182 N N . MET B 1 98 ? 3.801 -8.938 -3.566 1 89.56 98 MET B N 1
ATOM 3183 C CA . MET B 1 98 ? 4.156 -7.578 -3.168 1 89.56 98 MET B CA 1
ATOM 3184 C C . MET B 1 98 ? 3.242 -6.555 -3.838 1 89.56 98 MET B C 1
ATOM 3186 O O . MET B 1 98 ? 2.637 -6.844 -4.871 1 89.56 98 MET B O 1
ATOM 3190 N N . PRO B 1 99 ? 3.137 -5.363 -3.27 1 88.5 99 PRO B N 1
ATOM 3191 C CA . PRO B 1 99 ? 2.256 -4.359 -3.865 1 88.5 99 PRO B CA 1
ATOM 3192 C C . PRO B 1 99 ? 2.611 -4.047 -5.316 1 88.5 99 PRO B C 1
ATOM 3194 O O . PRO B 1 99 ? 1.722 -3.936 -6.164 1 88.5 99 PRO B O 1
ATOM 3197 N N . THR B 1 100 ? 3.848 -3.971 -5.676 1 85.06 100 THR B N 1
ATOM 3198 C CA . THR B 1 100 ? 4.297 -3.613 -7.016 1 85.06 100 THR B CA 1
ATOM 3199 C C . THR B 1 100 ? 3.922 -4.699 -8.016 1 85.06 100 THR B C 1
ATOM 3201 O O . THR B 1 100 ? 3.416 -4.406 -9.102 1 85.06 100 THR B O 1
ATOM 3204 N N . THR B 1 101 ? 4.125 -5.938 -7.645 1 84.75 101 THR B N 1
ATOM 3205 C CA . THR B 1 101 ? 3.791 -7.016 -8.57 1 84.75 101 THR B CA 1
ATOM 3206 C C . THR B 1 101 ? 2.281 -7.238 -8.617 1 84.75 101 THR B C 1
ATOM 3208 O O . THR B 1 101 ? 1.738 -7.609 -9.656 1 84.75 101 THR B O 1
ATOM 3211 N N . GLY B 1 102 ? 1.627 -7.055 -7.488 1 87.69 102 GLY B N 1
ATOM 3212 C CA . GLY B 1 102 ? 0.176 -7.141 -7.461 1 87.69 102 GLY B CA 1
ATOM 3213 C C . GLY B 1 102 ? -0.5 -6.141 -8.375 1 87.69 102 GLY B C 1
ATOM 3214 O O . GLY B 1 102 ? -1.484 -6.469 -9.047 1 87.69 102 GLY B O 1
ATOM 3215 N N . SER B 1 103 ? 0.087 -4.945 -8.406 1 87.62 103 SER B N 1
ATOM 3216 C CA . SER B 1 103 ? -0.574 -3.871 -9.141 1 87.62 103 SER B CA 1
ATOM 3217 C C . SER B 1 103 ? -0.09 -3.809 -10.586 1 87.62 103 SER B C 1
ATOM 3219 O O . SER B 1 103 ? -0.801 -3.316 -11.461 1 87.62 103 SER B O 1
ATOM 3221 N N . HIS B 1 104 ? 1.072 -4.367 -10.883 1 82.69 104 HIS B N 1
ATOM 3222 C CA . HIS B 1 104 ? 1.642 -4.074 -12.188 1 82.69 104 HIS B CA 1
ATOM 3223 C C . HIS B 1 104 ? 1.916 -5.355 -12.969 1 82.69 104 HIS B C 1
ATOM 3225 O O . HIS B 1 104 ? 2.133 -5.312 -14.188 1 82.69 104 HIS B O 1
ATOM 3231 N N . LEU B 1 105 ? 1.877 -6.449 -12.32 1 79.19 105 LEU B N 1
ATOM 3232 C CA . LEU B 1 105 ? 2.162 -7.699 -13.008 1 79.19 105 LEU B CA 1
ATOM 3233 C C . LEU B 1 105 ? 0.942 -8.617 -13 1 79.19 105 LEU B C 1
ATOM 3235 O O . LEU B 1 105 ? 0.506 -9.094 -14.055 1 79.19 105 LEU B O 1
ATOM 3239 N N . LEU B 1 106 ? 0.293 -8.836 -11.891 1 83.62 106 LEU B N 1
ATOM 3240 C CA . LEU B 1 106 ? -0.767 -9.828 -11.719 1 83.62 106 LEU B CA 1
ATOM 3241 C C . LEU B 1 106 ? -1.99 -9.461 -12.555 1 83.62 106 LEU B C 1
ATOM 3243 O O . LEU B 1 106 ? -2.742 -10.344 -12.977 1 83.62 106 LEU B O 1
ATOM 3247 N N . PRO B 1 107 ? -2.219 -8.18 -12.805 1 83.94 107 PRO B N 1
ATOM 3248 C CA . PRO B 1 107 ? -3.354 -7.84 -13.672 1 83.94 107 PRO B CA 1
ATOM 3249 C C . PRO B 1 107 ? -3.201 -8.398 -15.086 1 83.94 107 PRO B C 1
ATOM 3251 O O . PRO B 1 107 ? -4.184 -8.484 -15.828 1 83.94 107 PRO B O 1
ATOM 3254 N N . HIS B 1 108 ? -2.023 -8.672 -15.477 1 79.62 108 HIS B N 1
ATOM 3255 C CA . HIS B 1 108 ? -1.784 -9.32 -16.766 1 79.62 108 HIS B CA 1
ATOM 3256 C C . HIS B 1 108 ? -1.937 -10.836 -16.656 1 79.62 108 HIS B C 1
ATOM 3258 O O . HIS B 1 108 ? -2.168 -11.516 -17.656 1 79.62 108 HIS B O 1
ATOM 3264 N N . VAL B 1 109 ? -1.842 -11.375 -15.461 1 83 109 VAL B N 1
ATOM 3265 C CA . VAL B 1 109 ? -1.787 -12.812 -15.242 1 83 109 VAL B CA 1
ATOM 3266 C C . VAL B 1 109 ? -3.172 -13.328 -14.859 1 83 109 VAL B C 1
ATOM 3268 O O . VAL B 1 109 ? -3.617 -14.359 -15.359 1 83 109 VAL B O 1
ATOM 3271 N N . LEU B 1 110 ? -3.854 -12.617 -13.992 1 87.12 110 LEU B N 1
ATOM 3272 C CA . LEU B 1 110 ? -5.074 -13.109 -13.359 1 87.12 110 LEU B CA 1
ATOM 3273 C C . LEU B 1 110 ? -6.184 -13.281 -14.391 1 87.12 110 LEU B C 1
ATOM 3275 O O . LEU B 1 110 ? -6.895 -14.289 -14.383 1 87.12 110 LEU B O 1
ATOM 3279 N N . PRO B 1 111 ? -6.379 -12.289 -15.328 1 81.75 111 PRO B N 1
ATOM 3280 C CA . PRO B 1 111 ? -7.402 -12.508 -16.359 1 81.75 111 PRO B CA 1
ATOM 3281 C C . PRO B 1 111 ? -7.137 -13.75 -17.203 1 81.75 111 PRO B C 1
ATOM 3283 O O . PRO B 1 111 ? -8.055 -14.531 -17.469 1 81.75 111 PRO B O 1
ATOM 3286 N N . ALA B 1 112 ? -5.914 -13.93 -17.594 1 81.12 112 ALA B N 1
ATOM 3287 C CA . ALA B 1 112 ? -5.535 -15.094 -18.375 1 81.12 112 ALA B CA 1
ATOM 3288 C C . ALA B 1 112 ? -5.766 -16.391 -17.594 1 81.12 112 ALA B C 1
ATOM 3290 O O . ALA B 1 112 ? -6.227 -17.391 -18.156 1 81.12 112 ALA B O 1
ATOM 3291 N N . PHE B 1 113 ? -5.461 -16.406 -16.375 1 87 113 PHE B N 1
ATOM 3292 C CA . PHE B 1 113 ? -5.641 -17.578 -15.531 1 87 113 PHE B CA 1
ATOM 3293 C C . PHE B 1 113 ? -7.117 -17.906 -15.359 1 87 113 PHE B C 1
ATOM 3295 O O . PHE B 1 113 ? -7.516 -19.078 -15.445 1 87 113 PHE B O 1
ATOM 3302 N N . ARG B 1 114 ? -7.855 -16.891 -15.031 1 84.62 114 ARG B N 1
ATOM 3303 C CA . ARG B 1 114 ? -9.289 -17.094 -14.859 1 84.62 114 ARG B CA 1
ATOM 3304 C C . ARG B 1 114 ? -9.922 -17.656 -16.125 1 84.62 114 ARG B C 1
ATOM 3306 O O . ARG B 1 114 ? -10.805 -18.516 -16.047 1 84.62 114 ARG B O 1
ATOM 3313 N N . ASP B 1 115 ? -9.523 -17.188 -17.281 1 81.44 115 ASP B N 1
ATOM 3314 C CA . ASP B 1 115 ? -10.039 -17.672 -18.562 1 81.44 115 ASP B CA 1
ATOM 3315 C C . ASP B 1 115 ? -9.68 -19.141 -18.781 1 81.44 115 ASP B C 1
ATOM 3317 O O . ASP B 1 115 ? -10.492 -19.906 -19.281 1 81.44 115 ASP B O 1
ATOM 3321 N N . GLY B 1 116 ? -8.492 -19.531 -18.438 1 80.31 116 GLY B N 1
ATOM 3322 C CA . GLY B 1 116 ? -8.016 -20.891 -18.641 1 80.31 116 GLY B CA 1
ATOM 3323 C C . GLY B 1 116 ? -8.508 -21.859 -17.578 1 80.31 116 GLY B C 1
ATOM 3324 O O . GLY B 1 116 ? -8.68 -23.047 -17.859 1 80.31 116 GLY B O 1
ATOM 3325 N N . TYR B 1 117 ? -8.695 -21.312 -16.391 1 81.88 117 TYR B N 1
ATOM 3326 C CA . TYR B 1 117 ? -9.086 -22.141 -15.273 1 81.88 117 TYR B CA 1
ATOM 3327 C C . TYR B 1 117 ? -10.227 -21.5 -14.484 1 81.88 117 TYR B C 1
ATOM 3329 O O . TYR B 1 117 ? -10.062 -21.188 -13.305 1 81.88 117 TYR B O 1
ATOM 3337 N N . PRO B 1 118 ? -11.367 -21.438 -15.016 1 82.75 118 PRO B N 1
ATOM 3338 C CA . PRO B 1 118 ? -12.492 -20.734 -14.398 1 82.75 118 PRO B CA 1
ATOM 3339 C C . PRO B 1 118 ? -12.969 -21.391 -13.109 1 82.75 118 PRO B C 1
ATOM 3341 O O . PRO B 1 118 ? -13.648 -20.75 -12.297 1 82.75 118 PRO B O 1
ATOM 3344 N N . GLY B 1 119 ? -12.617 -22.531 -12.898 1 80.56 119 GLY B N 1
ATOM 3345 C CA . GLY B 1 119 ? -13.047 -23.25 -11.711 1 80.56 119 GLY B CA 1
ATOM 3346 C C . GLY B 1 119 ? -12.133 -23.047 -10.523 1 80.56 119 GLY B C 1
ATOM 3347 O O . GLY B 1 119 ? -12.422 -23.516 -9.414 1 80.56 119 GLY B O 1
ATOM 3348 N N . ILE B 1 120 ? -11.039 -22.375 -10.68 1 80.38 120 ILE B N 1
ATOM 3349 C CA . ILE B 1 120 ? -10.078 -22.156 -9.602 1 80.38 120 ILE B CA 1
ATOM 3350 C C . ILE B 1 120 ? -10.266 -20.766 -9.016 1 80.38 120 ILE B C 1
ATOM 3352 O O . ILE B 1 120 ? -10.18 -19.766 -9.734 1 80.38 120 ILE B O 1
ATOM 3356 N N . ASP B 1 121 ? -10.523 -20.703 -7.727 1 84.19 121 ASP B N 1
ATOM 3357 C CA . ASP B 1 121 ? -10.641 -19.438 -7.016 1 84.19 121 ASP B CA 1
ATOM 3358 C C . ASP B 1 121 ? -9.273 -18.938 -6.543 1 84.19 121 ASP B C 1
ATOM 3360 O O . ASP B 1 121 ? -8.555 -19.672 -5.855 1 84.19 121 ASP B O 1
ATOM 3364 N N . VAL B 1 122 ? -8.906 -17.766 -6.941 1 86 122 VAL B N 1
ATOM 3365 C CA . VAL B 1 122 ? -7.625 -17.188 -6.559 1 86 122 VAL B CA 1
ATOM 3366 C C . VAL B 1 122 ? -7.828 -16.156 -5.457 1 86 122 VAL B C 1
ATOM 3368 O O . VAL B 1 122 ? -8.648 -15.242 -5.602 1 86 122 VAL B O 1
ATOM 3371 N N . THR B 1 123 ? -7.129 -16.328 -4.379 1 89.25 123 THR B N 1
ATOM 3372 C CA . THR B 1 123 ? -7.07 -15.336 -3.314 1 89.25 123 THR B CA 1
ATOM 3373 C C . THR B 1 123 ? -5.715 -14.633 -3.303 1 89.25 123 THR B C 1
ATOM 3375 O O . THR B 1 123 ? -4.672 -15.281 -3.338 1 89.25 123 THR B O 1
ATOM 3378 N N . LEU B 1 124 ? -5.812 -13.32 -3.291 1 89.56 124 LEU B N 1
ATOM 3379 C CA . LEU B 1 124 ? -4.594 -12.516 -3.293 1 89.56 124 LEU B CA 1
ATOM 3380 C C . LEU B 1 124 ? -4.309 -11.961 -1.902 1 89.56 124 LEU B C 1
ATOM 3382 O O . LEU B 1 124 ? -5.191 -11.391 -1.264 1 89.56 124 LEU B O 1
ATOM 3386 N N . LEU B 1 125 ? -3.082 -12.172 -1.486 1 90.19 125 LEU B N 1
ATOM 3387 C CA . LEU B 1 125 ? -2.592 -11.594 -0.242 1 90.19 125 LEU B CA 1
ATOM 3388 C C . LEU B 1 125 ? -1.402 -10.672 -0.502 1 90.19 125 LEU B C 1
ATOM 3390 O O . LEU B 1 125 ? -0.293 -11.148 -0.763 1 90.19 125 LEU B O 1
ATOM 3394 N N . GLU B 1 126 ? -1.668 -9.398 -0.352 1 90.88 126 GLU B N 1
ATOM 3395 C CA . GLU B 1 126 ? -0.606 -8.422 -0.58 1 90.88 126 GLU B CA 1
ATOM 3396 C C . GLU B 1 126 ? 0.037 -7.992 0.735 1 90.88 126 GLU B C 1
ATOM 3398 O O . GLU B 1 126 ? -0.662 -7.707 1.71 1 90.88 126 GLU B O 1
ATOM 3403 N N . ASP B 1 127 ? 1.329 -8 0.732 1 91.38 127 ASP B N 1
ATOM 3404 C CA . ASP B 1 127 ? 2.076 -7.602 1.921 1 91.38 127 ASP B CA 1
ATOM 3405 C C . ASP B 1 127 ? 3.529 -7.281 1.574 1 91.38 127 ASP B C 1
ATOM 3407 O O . ASP B 1 127 ? 3.916 -7.32 0.405 1 91.38 127 ASP B O 1
ATOM 3411 N N . THR B 1 128 ? 4.277 -6.883 2.58 1 89.81 128 THR B N 1
ATOM 3412 C CA . THR B 1 128 ? 5.707 -6.672 2.402 1 89.81 128 THR B CA 1
ATOM 3413 C C . THR B 1 128 ? 6.414 -7.984 2.082 1 89.81 128 THR B C 1
ATOM 3415 O O . THR B 1 128 ? 5.918 -9.062 2.422 1 89.81 128 THR B O 1
ATOM 3418 N N . SER B 1 129 ? 7.57 -7.836 1.411 1 87.69 129 SER B N 1
ATOM 3419 C CA . SER B 1 129 ? 8.336 -9.023 1.047 1 87.69 129 SER B CA 1
ATOM 3420 C C . SER B 1 129 ? 8.656 -9.875 2.271 1 87.69 129 SER B C 1
ATOM 3422 O O . SER B 1 129 ? 8.516 -11.102 2.234 1 87.69 129 SER B O 1
ATOM 3424 N N . GLN B 1 130 ? 9.023 -9.258 3.342 1 88.81 130 GLN B N 1
ATOM 3425 C CA . GLN B 1 130 ? 9.406 -9.969 4.559 1 88.81 130 GLN B CA 1
ATOM 3426 C C . GLN B 1 130 ? 8.219 -10.734 5.137 1 88.81 130 GLN B C 1
ATOM 3428 O O . GLN B 1 130 ? 8.352 -11.906 5.504 1 88.81 130 GLN B O 1
ATOM 3433 N N . ASN B 1 131 ? 7.137 -10.109 5.23 1 91.62 131 ASN B N 1
ATOM 3434 C CA . ASN B 1 131 ? 5.957 -10.766 5.781 1 91.62 131 ASN B CA 1
ATOM 3435 C C . ASN B 1 131 ? 5.461 -11.883 4.875 1 91.62 131 ASN B C 1
ATOM 3437 O O . ASN B 1 131 ? 4.996 -12.922 5.355 1 91.62 131 ASN B O 1
ATOM 3441 N N . LEU B 1 132 ? 5.547 -11.656 3.611 1 91.69 132 LEU B N 1
ATOM 3442 C CA . LEU B 1 132 ? 5.117 -12.672 2.658 1 91.69 132 LEU B CA 1
ATOM 3443 C C . LEU B 1 132 ? 5.961 -13.938 2.789 1 91.69 132 LEU B C 1
ATOM 3445 O O . LEU B 1 132 ? 5.449 -15.047 2.641 1 91.69 132 LEU B O 1
ATOM 3449 N N . GLU B 1 133 ? 7.25 -13.727 3.023 1 90.5 133 GLU B N 1
ATOM 3450 C CA . GLU B 1 133 ? 8.094 -14.891 3.252 1 90.5 133 GLU B CA 1
ATOM 3451 C C . GLU B 1 133 ? 7.598 -15.703 4.449 1 90.5 133 GLU B C 1
ATOM 3453 O O . GLU B 1 133 ? 7.5 -16.922 4.375 1 90.5 133 GLU B O 1
ATOM 3458 N N . ARG B 1 134 ? 7.285 -15.016 5.52 1 89.25 134 ARG B N 1
ATOM 3459 C CA . ARG B 1 134 ? 6.805 -15.664 6.734 1 89.25 134 ARG B CA 1
ATOM 3460 C C . ARG B 1 134 ? 5.469 -16.359 6.496 1 89.25 134 ARG B C 1
ATOM 3462 O O . ARG B 1 134 ? 5.262 -17.484 6.941 1 89.25 134 ARG B O 1
ATOM 3469 N N . LEU B 1 135 ? 4.598 -15.664 5.809 1 89.88 135 LEU B N 1
ATOM 3470 C CA . LEU B 1 135 ? 3.268 -16.203 5.531 1 89.88 135 LEU B CA 1
ATOM 3471 C C . LEU B 1 135 ? 3.355 -17.438 4.645 1 89.88 135 LEU B C 1
ATOM 3473 O O . LEU B 1 135 ? 2.605 -18.406 4.836 1 89.88 135 LEU B O 1
ATOM 3477 N N . THR B 1 136 ? 4.23 -17.359 3.715 1 89.25 136 THR B N 1
ATOM 3478 C CA . THR B 1 136 ? 4.418 -18.484 2.811 1 89.25 136 THR B CA 1
ATOM 3479 C C . THR B 1 136 ? 5.023 -19.672 3.551 1 89.25 136 THR B C 1
ATOM 3481 O O . THR B 1 136 ? 4.582 -20.812 3.371 1 89.25 136 THR B O 1
ATOM 3484 N N . ALA B 1 137 ? 5.992 -19.344 4.391 1 86.19 137 ALA B N 1
ATOM 3485 C CA . ALA B 1 137 ? 6.617 -20.375 5.199 1 86.19 137 ALA B CA 1
ATOM 3486 C C . ALA B 1 137 ? 5.609 -21.016 6.145 1 86.19 137 ALA B C 1
ATOM 3488 O O . ALA B 1 137 ? 5.656 -22.234 6.391 1 86.19 137 ALA B O 1
ATOM 3489 N N . GLY B 1 138 ? 4.754 -20.25 6.652 1 81.38 138 GLY B N 1
ATOM 3490 C CA . GLY B 1 138 ? 3.75 -20.703 7.598 1 81.38 138 GLY B CA 1
ATOM 3491 C C . GLY B 1 138 ? 2.545 -21.344 6.93 1 81.38 138 GLY B C 1
ATOM 3492 O O . GLY B 1 138 ? 1.638 -21.828 7.605 1 81.38 138 GLY B O 1
ATOM 3493 N N . GLY B 1 139 ? 2.451 -21.25 5.633 1 82.69 139 GLY B N 1
ATOM 3494 C CA . GLY B 1 139 ? 1.393 -21.906 4.887 1 82.69 139 GLY B CA 1
ATOM 3495 C C . GLY B 1 139 ? 0.169 -21.047 4.684 1 82.69 139 GLY B C 1
ATOM 3496 O O . GLY B 1 139 ? -0.869 -21.516 4.219 1 82.69 139 GLY B O 1
ATOM 3497 N N . LYS B 1 140 ? 0.23 -19.875 5.016 1 86.06 140 LYS B N 1
ATOM 3498 C CA . LYS B 1 140 ? -0.896 -18.953 4.832 1 86.06 140 LYS B CA 1
ATOM 3499 C C . LYS B 1 140 ? -1.055 -18.562 3.367 1 86.06 140 LYS B C 1
ATOM 3501 O O . LYS B 1 140 ? -2.137 -18.156 2.941 1 86.06 140 LYS B O 1
ATOM 3506 N N . THR B 1 141 ? -0.012 -18.641 2.605 1 89.56 141 THR B N 1
ATOM 3507 C CA . THR B 1 141 ? -0.063 -18.562 1.149 1 89.56 141 THR B CA 1
ATOM 3508 C C . THR B 1 141 ? 0.473 -19.859 0.521 1 89.56 141 THR B C 1
ATOM 3510 O O . THR B 1 141 ? 1.361 -20.5 1.079 1 89.56 141 THR B O 1
ATOM 3513 N N . ASP B 1 142 ? -0.12 -20.203 -0.597 1 83.94 142 ASP B N 1
ATOM 3514 C CA . ASP B 1 142 ? 0.375 -21.359 -1.326 1 83.94 142 ASP B CA 1
ATOM 3515 C C . ASP B 1 142 ? 1.659 -21.031 -2.082 1 83.94 142 ASP B C 1
ATOM 3517 O O . ASP B 1 142 ? 2.592 -21.844 -2.115 1 83.94 142 ASP B O 1
ATOM 3521 N N . ILE B 1 143 ? 1.663 -19.953 -2.752 1 88.12 143 ILE B N 1
ATOM 3522 C CA . ILE B 1 143 ? 2.82 -19.422 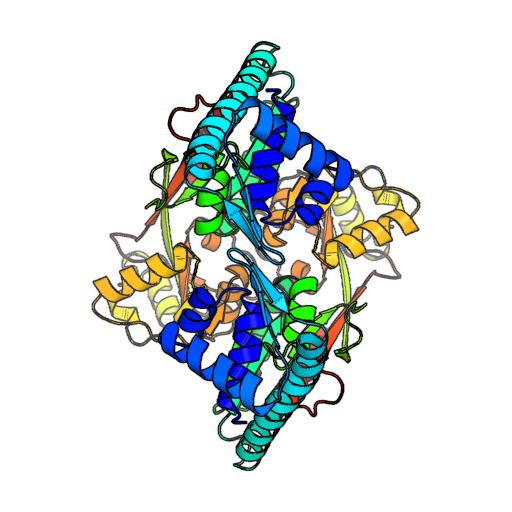-3.463 1 88.12 143 ILE B CA 1
ATOM 3523 C C . ILE B 1 143 ? 2.877 -17.906 -3.287 1 88.12 143 ILE B C 1
ATOM 3525 O O . ILE B 1 143 ? 1.853 -17.25 -3.055 1 88.12 143 ILE B O 1
ATOM 3529 N N . SER B 1 144 ? 4.066 -17.375 -3.316 1 90.81 144 SER B N 1
ATOM 3530 C CA . SER B 1 144 ? 4.23 -15.922 -3.236 1 90.81 144 SER B CA 1
ATOM 3531 C C . SER B 1 144 ? 5.203 -15.414 -4.293 1 90.81 144 SER B C 1
ATOM 3533 O O . SER B 1 144 ? 6.258 -16.016 -4.516 1 90.81 144 SER B O 1
ATOM 3535 N N . LEU B 1 145 ? 4.746 -14.391 -5.016 1 87.81 145 LEU B N 1
ATOM 3536 C CA . LEU B 1 145 ? 5.625 -13.68 -5.938 1 87.81 145 LEU B CA 1
ATOM 3537 C C . LEU B 1 145 ? 6.566 -12.75 -5.18 1 87.81 145 LEU B C 1
ATOM 3539 O O . LEU B 1 145 ? 6.137 -11.719 -4.648 1 87.81 145 LEU B O 1
ATOM 3543 N N . LEU B 1 146 ? 7.848 -13.133 -5.102 1 89.81 146 LEU B N 1
ATOM 3544 C CA . LEU B 1 146 ? 8.844 -12.43 -4.301 1 89.81 146 LEU B CA 1
ATOM 3545 C C . LEU B 1 146 ? 10.07 -12.094 -5.137 1 89.81 146 LEU B C 1
ATOM 3547 O O . LEU B 1 146 ? 10.109 -12.367 -6.34 1 89.81 146 LEU B O 1
ATOM 3551 N N . SER B 1 147 ? 10.961 -11.398 -4.562 1 87.19 147 SER B N 1
ATOM 3552 C CA . SER B 1 147 ? 12.242 -11.078 -5.176 1 87.19 147 SER B CA 1
ATOM 3553 C C . SER B 1 147 ? 13.398 -11.656 -4.367 1 87.19 147 SER B C 1
ATOM 3555 O O . SER B 1 147 ? 13.297 -11.812 -3.15 1 87.19 147 SER B O 1
ATOM 3557 N N . LEU B 1 148 ? 14.484 -12.023 -5.027 1 85 148 LEU B N 1
ATOM 3558 C CA . LEU B 1 148 ? 15.688 -12.508 -4.359 1 85 148 LEU B CA 1
ATOM 3559 C C . LEU B 1 148 ? 16.484 -11.359 -3.77 1 85 148 LEU B C 1
ATOM 3561 O O . LEU B 1 148 ? 16.453 -10.234 -4.285 1 85 148 LEU B O 1
ATOM 3565 N N . PRO B 1 149 ? 17.234 -11.703 -2.744 1 82.62 149 PRO B N 1
ATOM 3566 C CA . PRO B 1 149 ? 17.359 -12.977 -2.029 1 82.62 149 PRO B CA 1
ATOM 3567 C C . PRO B 1 149 ? 16.203 -13.219 -1.05 1 82.62 149 PRO B C 1
ATOM 3569 O O . PRO B 1 149 ? 15.594 -12.258 -0.569 1 82.62 149 PRO B O 1
ATOM 3572 N N . LEU B 1 150 ? 15.953 -14.469 -0.781 1 83.75 150 LEU B N 1
ATOM 3573 C CA . LEU B 1 150 ? 14.977 -14.852 0.231 1 83.75 150 LEU B CA 1
ATOM 3574 C C . LEU B 1 150 ? 15.641 -15.055 1.587 1 83.75 150 LEU B C 1
ATOM 3576 O O . LEU B 1 150 ? 16.703 -15.68 1.676 1 83.75 150 LEU B O 1
ATOM 3580 N N . GLY B 1 151 ? 15.039 -14.484 2.605 1 84.06 151 GLY B N 1
ATOM 3581 C CA . GLY B 1 151 ? 15.594 -14.625 3.945 1 84.06 151 GLY B CA 1
ATOM 3582 C C . GLY B 1 151 ? 15.156 -15.898 4.645 1 84.06 151 GLY B C 1
ATOM 3583 O O . GLY B 1 151 ? 15.836 -16.375 5.551 1 84.06 151 GLY B O 1
ATOM 3584 N N . GLU B 1 152 ? 14.047 -16.422 4.277 1 83.06 152 GLU B N 1
ATOM 3585 C CA . GLU B 1 152 ? 13.484 -17.609 4.914 1 83.06 152 GLU B CA 1
ATOM 3586 C C . GLU B 1 152 ? 14.016 -18.891 4.277 1 83.06 152 GLU B C 1
ATOM 3588 O O . GLU B 1 152 ? 13.648 -19.219 3.15 1 83.06 152 GLU B O 1
ATOM 3593 N N . PRO B 1 153 ? 14.75 -19.641 4.977 1 83.88 153 PRO B N 1
ATOM 3594 C CA . PRO B 1 153 ? 15.383 -20.828 4.395 1 83.88 153 PRO B CA 1
ATOM 3595 C C . PRO B 1 153 ? 14.383 -21.938 4.09 1 83.88 153 PRO B C 1
ATOM 3597 O O . PRO B 1 153 ? 14.703 -22.875 3.344 1 83.88 153 PRO B O 1
ATOM 3600 N N . THR B 1 154 ? 13.289 -21.906 4.715 1 85.12 154 THR B N 1
ATOM 3601 C CA . THR B 1 154 ? 12.305 -22.969 4.539 1 85.12 154 THR B CA 1
ATOM 3602 C C . THR B 1 154 ? 11.539 -22.781 3.232 1 85.12 154 THR B C 1
ATOM 3604 O O . THR B 1 154 ? 10.602 -23.547 2.945 1 85.12 154 THR B O 1
ATOM 3607 N N . LEU B 1 155 ? 11.984 -21.844 2.506 1 85.75 155 LEU B N 1
ATOM 3608 C CA . LEU B 1 155 ? 11.32 -21.578 1.235 1 85.75 155 LEU B CA 1
ATOM 3609 C C . LEU B 1 155 ? 12.172 -22.047 0.064 1 85.75 155 LEU B C 1
ATOM 3611 O O . LEU B 1 155 ? 13.406 -21.938 0.104 1 85.75 155 LEU B O 1
ATOM 3615 N N . ASP B 1 156 ? 11.562 -22.641 -0.972 1 83.81 156 ASP B N 1
ATOM 3616 C CA . ASP B 1 156 ? 12.133 -22.859 -2.303 1 83.81 156 ASP B CA 1
ATOM 3617 C C . ASP B 1 156 ? 11.539 -21.875 -3.311 1 83.81 156 ASP B C 1
ATOM 3619 O O . ASP B 1 156 ? 10.562 -21.172 -3.008 1 83.81 156 ASP B O 1
ATOM 3623 N N . TYR B 1 157 ? 12.18 -21.75 -4.359 1 83.81 157 TYR B N 1
ATOM 3624 C CA . TYR B 1 157 ? 11.648 -20.781 -5.305 1 83.81 157 TYR B CA 1
ATOM 3625 C C . TYR B 1 157 ? 11.922 -21.203 -6.742 1 83.81 157 TYR B C 1
ATOM 3627 O O . TYR B 1 157 ? 12.789 -22.047 -6.988 1 83.81 157 TYR B O 1
ATOM 3635 N N . GLU B 1 158 ? 11.094 -20.75 -7.699 1 76.75 158 GLU B N 1
ATOM 3636 C CA . GLU B 1 158 ? 11.297 -20.844 -9.141 1 76.75 158 GLU B CA 1
ATOM 3637 C C . GLU B 1 158 ? 11.531 -19.469 -9.758 1 76.75 158 GLU B C 1
ATOM 3639 O O . GLU B 1 158 ? 10.805 -18.516 -9.453 1 76.75 158 GLU B O 1
ATOM 3644 N N . TRP B 1 159 ? 12.516 -19.453 -10.562 1 78.44 159 TRP B N 1
ATOM 3645 C CA . TRP B 1 159 ? 12.844 -18.219 -11.25 1 78.44 159 TRP B CA 1
ATOM 3646 C C . TRP B 1 159 ? 11.727 -17.828 -12.219 1 78.44 159 TRP B C 1
ATOM 3648 O O . TRP B 1 159 ? 11.188 -18.672 -12.922 1 78.44 159 TRP B O 1
ATOM 3658 N N . ILE B 1 160 ? 11.289 -16.578 -12.18 1 75.81 160 ILE B N 1
ATOM 3659 C CA . ILE B 1 160 ? 10.281 -16.062 -13.109 1 75.81 160 ILE B CA 1
ATOM 3660 C C . ILE B 1 160 ? 10.938 -15.109 -14.102 1 75.81 160 ILE B C 1
ATOM 3662 O O . ILE B 1 160 ? 10.867 -15.32 -15.312 1 75.81 160 ILE B O 1
ATOM 3666 N N . ALA B 1 161 ? 11.594 -14.023 -13.648 1 69.5 161 ALA B N 1
ATOM 3667 C CA . ALA B 1 161 ? 12.195 -13.023 -14.531 1 69.5 161 ALA B CA 1
ATOM 3668 C C . ALA B 1 161 ? 13.156 -12.117 -13.758 1 69.5 161 ALA B C 1
ATOM 3670 O O . ALA B 1 161 ? 13.07 -12.016 -12.531 1 69.5 161 ALA B O 1
ATOM 3671 N N . ASP B 1 162 ? 14.125 -11.586 -14.523 1 75 162 ASP B N 1
ATOM 3672 C CA . ASP B 1 162 ? 14.938 -10.477 -14.031 1 75 162 ASP B CA 1
ATOM 3673 C C . ASP B 1 162 ? 14.352 -9.133 -14.469 1 75 162 ASP B C 1
ATOM 3675 O O . ASP B 1 162 ? 14.195 -8.875 -15.664 1 75 162 ASP B O 1
ATOM 3679 N N . GLU B 1 163 ? 13.875 -8.398 -13.5 1 75.44 163 GLU B N 1
ATOM 3680 C CA . GLU B 1 163 ? 13.258 -7.109 -13.789 1 75.44 163 GLU B CA 1
ATOM 3681 C C . GLU B 1 163 ? 14.258 -5.969 -13.625 1 75.44 163 GLU B C 1
ATOM 3683 O O . GLU B 1 163 ? 14.734 -5.707 -12.523 1 75.44 163 GLU B O 1
ATOM 3688 N N . PRO B 1 164 ? 14.633 -5.191 -14.703 1 78.19 164 PRO B N 1
ATOM 3689 C CA . PRO B 1 164 ? 15.516 -4.031 -14.594 1 78.19 164 PRO B CA 1
ATOM 3690 C C . PRO B 1 164 ? 14.984 -2.963 -13.641 1 78.19 164 PRO B C 1
ATOM 3692 O O . PRO B 1 164 ? 13.773 -2.885 -13.414 1 78.19 164 PRO B O 1
ATOM 3695 N N . ILE B 1 165 ? 15.852 -2.252 -13.016 1 82.25 165 ILE B N 1
ATOM 3696 C CA . ILE B 1 165 ? 15.531 -1.109 -12.164 1 82.25 165 ILE B CA 1
ATOM 3697 C C . ILE B 1 165 ? 15.758 0.188 -12.938 1 82.25 165 ILE B C 1
ATOM 3699 O O . ILE B 1 165 ? 16.766 0.338 -13.633 1 82.25 165 ILE B O 1
ATOM 3703 N N . ASP B 1 166 ? 14.82 1.092 -12.914 1 82.31 166 ASP B N 1
ATOM 3704 C CA . ASP B 1 166 ? 14.906 2.389 -13.578 1 82.31 166 ASP B CA 1
ATOM 3705 C C . ASP B 1 166 ? 15.07 3.518 -12.562 1 82.31 166 ASP B C 1
ATOM 3707 O O . ASP B 1 166 ? 14.75 3.35 -11.383 1 82.31 166 ASP B O 1
ATOM 3711 N N . LEU B 1 167 ? 15.594 4.605 -13.016 1 86.88 167 LEU B N 1
ATOM 3712 C CA . LEU B 1 167 ? 15.688 5.832 -12.227 1 86.88 167 LEU B CA 1
ATOM 3713 C C . LEU B 1 167 ? 14.492 6.734 -12.484 1 86.88 167 LEU B C 1
ATOM 3715 O O . LEU B 1 167 ? 14.117 6.973 -13.641 1 86.88 167 LEU B O 1
ATOM 3719 N N . ALA B 1 168 ? 13.781 7.027 -11.453 1 87.75 168 ALA B N 1
ATOM 3720 C CA . ALA B 1 168 ? 12.703 8.008 -11.547 1 87.75 168 ALA B CA 1
ATOM 3721 C C . ALA B 1 168 ? 13.188 9.391 -11.117 1 87.75 168 ALA B C 1
ATOM 3723 O O . ALA B 1 168 ? 13.695 9.562 -10.008 1 87.75 168 ALA B O 1
ATOM 3724 N N . VAL B 1 169 ? 13.102 10.406 -11.961 1 88.62 169 VAL B N 1
ATOM 3725 C CA . VAL B 1 169 ? 13.492 11.789 -11.68 1 88.62 169 VAL B CA 1
ATOM 3726 C C . VAL B 1 169 ? 12.344 12.727 -12.008 1 88.62 169 VAL B C 1
ATOM 3728 O O . VAL B 1 169 ? 11.422 12.367 -12.742 1 88.62 169 VAL B O 1
ATOM 3731 N N . PRO B 1 170 ? 12.352 13.906 -11.406 1 85.38 170 PRO B N 1
ATOM 3732 C CA . PRO B 1 170 ? 11.328 14.891 -11.781 1 85.38 170 PRO B CA 1
ATOM 3733 C C . PRO B 1 170 ? 11.352 15.219 -13.273 1 85.38 170 PRO B C 1
ATOM 3735 O O . PRO B 1 170 ? 12.383 15.055 -13.93 1 85.38 170 PRO B O 1
ATOM 3738 N N . PRO B 1 171 ? 10.227 15.641 -13.938 1 80.12 171 PRO B N 1
ATOM 3739 C CA . PRO B 1 171 ? 10.133 15.922 -15.375 1 80.12 171 PRO B CA 1
ATOM 3740 C C . PRO B 1 171 ? 11.18 16.938 -15.844 1 80.12 171 PRO B C 1
ATOM 3742 O O . PRO B 1 171 ? 11.727 16.797 -16.938 1 80.12 171 PRO B O 1
ATOM 3745 N N . ASN B 1 172 ? 11.594 17.953 -15.047 1 79.44 172 ASN B N 1
ATOM 3746 C CA . ASN B 1 172 ? 12.531 18.984 -15.477 1 79.44 172 ASN B CA 1
ATOM 3747 C C . ASN B 1 172 ? 13.914 18.766 -14.867 1 79.44 172 ASN B C 1
ATOM 3749 O O . ASN B 1 172 ? 14.742 19.688 -14.844 1 79.44 172 ASN B O 1
ATOM 3753 N N . HIS B 1 173 ? 14.164 17.562 -14.508 1 85.25 173 HIS B N 1
ATOM 3754 C CA . HIS B 1 173 ? 15.453 17.234 -13.898 1 85.25 173 HIS B CA 1
ATOM 3755 C C . HIS B 1 173 ? 16.562 17.172 -14.945 1 85.25 173 HIS B C 1
ATOM 3757 O O . HIS B 1 173 ? 16.344 16.656 -16.047 1 85.25 173 HIS B O 1
ATOM 3763 N N . PRO B 1 174 ? 17.75 17.641 -14.734 1 86 174 PRO B N 1
ATOM 3764 C CA . PRO B 1 174 ? 18.875 17.594 -15.688 1 86 174 PRO B CA 1
ATOM 3765 C C . PRO B 1 174 ? 19.125 16.203 -16.234 1 86 174 PRO B C 1
ATOM 3767 O O . PRO B 1 174 ? 19.422 16.047 -17.422 1 86 174 PRO B O 1
ATOM 3770 N N . LEU B 1 175 ? 18.969 15.273 -15.43 1 83.44 175 LEU B N 1
ATOM 3771 C CA . LEU B 1 175 ? 19.219 13.898 -15.867 1 83.44 175 LEU B CA 1
ATOM 3772 C C . LEU B 1 175 ? 18.156 13.43 -16.844 1 83.44 175 LEU B C 1
ATOM 3774 O O . LEU B 1 175 ? 18.406 12.57 -17.688 1 83.44 175 LEU B O 1
ATOM 3778 N N . ALA B 1 176 ? 16.938 13.891 -16.625 1 81.62 176 ALA B N 1
ATOM 3779 C CA . ALA B 1 176 ? 15.875 13.594 -17.594 1 81.62 176 ALA B CA 1
ATOM 3780 C C . ALA B 1 176 ? 16.203 14.172 -18.969 1 81.62 176 ALA B C 1
ATOM 3782 O O . ALA B 1 176 ? 16.062 13.492 -19.984 1 81.62 176 ALA B O 1
ATOM 3783 N N . LEU B 1 177 ? 16.656 15.383 -18.969 1 79.56 177 LEU B N 1
ATOM 3784 C CA . LEU B 1 177 ? 17.016 16.062 -20.203 1 79.56 177 LEU B CA 1
ATOM 3785 C C . LEU B 1 177 ? 18.188 15.359 -20.875 1 79.56 177 LEU B C 1
ATOM 3787 O O . LEU B 1 177 ? 18.188 15.18 -22.109 1 79.56 177 LEU B O 1
ATOM 3791 N N . ARG B 1 178 ? 19.125 14.984 -20.125 1 77 178 ARG B N 1
ATOM 3792 C CA . ARG B 1 178 ? 20.297 14.273 -20.641 1 77 178 ARG B CA 1
ATOM 3793 C C . ARG B 1 178 ? 19.891 12.945 -21.266 1 77 178 ARG B C 1
ATOM 3795 O O . ARG B 1 178 ? 20.406 12.57 -22.312 1 77 178 ARG B O 1
ATOM 3802 N N . SER B 1 179 ? 19.047 12.234 -20.562 1 76.44 179 SER B N 1
ATOM 3803 C CA . SER B 1 179 ? 18.594 10.938 -21.062 1 76.44 179 SER B CA 1
ATOM 3804 C C . SER B 1 179 ? 17.828 11.078 -22.375 1 76.44 179 SER B C 1
ATOM 3806 O O . SER B 1 179 ? 17.906 10.211 -23.234 1 76.44 179 SER B O 1
ATOM 3808 N N . GLU B 1 180 ? 17.031 12.094 -22.469 1 75.94 180 GLU B N 1
ATOM 3809 C CA . GLU B 1 180 ? 16.312 12.375 -23.703 1 75.94 180 GLU B CA 1
ATOM 3810 C C . GLU B 1 180 ? 17.266 12.664 -24.844 1 75.94 180 GLU B C 1
ATOM 3812 O O . GLU B 1 180 ? 17.031 12.227 -25.984 1 75.94 180 GLU B O 1
ATOM 3817 N N . ALA B 1 181 ? 18.281 13.422 -24.562 1 73.62 181 ALA B N 1
ATOM 3818 C CA . ALA B 1 181 ? 19.25 13.812 -25.562 1 73.62 181 ALA B CA 1
ATOM 3819 C C . ALA B 1 181 ? 20.156 12.641 -25.953 1 73.62 181 ALA B C 1
ATOM 3821 O O . ALA B 1 181 ? 20.547 12.508 -27.109 1 73.62 181 ALA B O 1
ATOM 3822 N N . PHE B 1 182 ? 20.484 11.867 -24.938 1 73.38 182 PHE B N 1
ATOM 3823 C CA . PHE B 1 182 ? 21.375 10.727 -25.156 1 73.38 182 PHE B CA 1
ATOM 3824 C C . PHE B 1 182 ? 20.781 9.461 -24.547 1 73.38 182 PHE B C 1
ATOM 3826 O O . PHE B 1 182 ? 21.312 8.93 -23.562 1 73.38 182 PHE B O 1
ATOM 3833 N N . PRO B 1 183 ? 19.75 8.906 -25.109 1 66.25 183 PRO B N 1
ATOM 3834 C CA . PRO B 1 183 ? 19 7.793 -24.531 1 66.25 183 PRO B CA 1
ATOM 3835 C C . PRO B 1 183 ? 19.844 6.527 -24.375 1 66.25 183 PRO B C 1
ATOM 3837 O O . PRO B 1 183 ? 19.594 5.723 -23.469 1 66.25 183 PRO B O 1
ATOM 3840 N N . ALA B 1 184 ? 20.875 6.438 -25.141 1 65 184 ALA B N 1
ATOM 3841 C CA . ALA B 1 184 ? 21.656 5.199 -25.156 1 65 184 ALA B CA 1
ATOM 3842 C C . ALA B 1 184 ? 22.672 5.172 -24.016 1 65 184 ALA B C 1
ATOM 3844 O O . ALA B 1 184 ? 23.125 4.102 -23.609 1 65 184 ALA B O 1
ATOM 3845 N N . ALA B 1 185 ? 23.109 6.207 -23.484 1 67.25 185 ALA B N 1
ATOM 3846 C CA . ALA B 1 185 ? 24.203 6.262 -22.531 1 67.25 185 ALA B CA 1
ATOM 3847 C C . ALA B 1 185 ? 23.734 5.855 -21.125 1 67.25 185 ALA B C 1
ATOM 3849 O O . ALA B 1 185 ? 24.516 5.344 -20.328 1 67.25 185 ALA B O 1
ATOM 3850 N N . GLY B 1 186 ? 22.438 5.918 -20.797 1 75.88 186 GLY B N 1
ATOM 3851 C CA . GLY B 1 186 ? 21.922 5.641 -19.469 1 75.88 186 GLY B CA 1
ATOM 3852 C C . GLY B 1 186 ? 22.562 6.496 -18.391 1 75.88 186 GLY B C 1
ATOM 3853 O O . GLY B 1 186 ? 23.531 7.219 -18.656 1 75.88 186 GLY B O 1
ATOM 3854 N N . ILE B 1 187 ? 22.125 6.508 -17.125 1 81.44 187 ILE B N 1
ATOM 3855 C CA . ILE B 1 187 ? 22.641 7.25 -15.992 1 81.44 187 ILE B CA 1
ATOM 3856 C C . ILE B 1 187 ? 23.359 6.297 -15.039 1 81.44 187 ILE B C 1
ATOM 3858 O O . ILE B 1 187 ? 22.828 5.254 -14.664 1 81.44 187 ILE B O 1
ATOM 3862 N N . THR B 1 188 ? 24.672 6.539 -14.758 1 85.31 188 THR B N 1
ATOM 3863 C CA . THR B 1 188 ? 25.391 5.699 -13.812 1 85.31 188 THR B CA 1
ATOM 3864 C C . THR B 1 188 ? 24.969 6.008 -12.383 1 85.31 188 THR B C 1
ATOM 3866 O O . THR B 1 188 ? 24.625 7.145 -12.062 1 85.31 188 THR B O 1
ATOM 3869 N N . MET B 1 189 ? 25.078 4.957 -11.555 1 87.81 189 MET B N 1
ATOM 3870 C CA . MET B 1 189 ? 24.75 5.145 -10.148 1 87.81 189 MET B CA 1
ATOM 3871 C C . MET B 1 189 ? 25.625 6.215 -9.508 1 87.81 189 MET B C 1
ATOM 3873 O O . MET B 1 189 ? 25.172 6.949 -8.625 1 87.81 189 MET B O 1
ATOM 3877 N N . ARG B 1 190 ? 26.828 6.332 -9.938 1 89.94 190 ARG B N 1
ATOM 3878 C CA . ARG B 1 190 ? 27.766 7.305 -9.398 1 89.94 190 ARG B CA 1
ATOM 3879 C C . ARG B 1 190 ? 27.266 8.727 -9.609 1 89.94 190 ARG B C 1
ATOM 3881 O O . ARG B 1 190 ? 27.5 9.602 -8.773 1 89.94 190 ARG B O 1
ATOM 3888 N N . GLU B 1 191 ? 26.594 9.031 -10.617 1 88.88 191 GLU B N 1
ATOM 3889 C CA . GLU B 1 191 ? 26.062 10.352 -10.945 1 88.88 191 GLU B CA 1
ATOM 3890 C C . GLU B 1 191 ? 24.984 10.781 -9.945 1 88.88 191 GLU B C 1
ATOM 3892 O O . GLU B 1 191 ? 24.625 11.953 -9.891 1 88.88 191 GLU B O 1
ATOM 3897 N N . LEU B 1 192 ? 24.516 9.836 -9.141 1 91.5 192 LEU B N 1
ATOM 3898 C CA . LEU B 1 192 ? 23.391 10.117 -8.25 1 91.5 192 LEU B CA 1
ATOM 3899 C C . LEU B 1 192 ? 23.891 10.414 -6.836 1 91.5 192 LEU B C 1
ATOM 3901 O O . LEU B 1 192 ? 23.078 10.617 -5.922 1 91.5 192 LEU B O 1
ATOM 3905 N N . GLU B 1 193 ? 25.125 10.508 -6.648 1 93.56 193 GLU B N 1
ATOM 3906 C CA . GLU B 1 193 ? 25.75 10.609 -5.336 1 93.56 193 GLU B CA 1
ATOM 3907 C C . GLU B 1 193 ? 25.203 11.797 -4.551 1 93.56 193 GLU B C 1
ATOM 3909 O O . GLU B 1 193 ? 25.031 11.719 -3.332 1 93.56 193 GLU B O 1
ATOM 3914 N N . HIS B 1 194 ? 24.844 12.852 -5.215 1 93.12 194 HIS B N 1
ATOM 3915 C CA . HIS B 1 194 ? 24.469 14.07 -4.508 1 93.12 194 HIS B CA 1
ATOM 3916 C C . HIS B 1 194 ? 22.969 14.336 -4.66 1 93.12 194 HIS B C 1
ATOM 3918 O O . HIS B 1 194 ? 22.484 15.398 -4.258 1 93.12 194 HIS B O 1
ATOM 3924 N N . GLU B 1 195 ? 22.281 13.422 -5.219 1 91.88 195 GLU B N 1
ATOM 3925 C CA . GLU B 1 195 ? 20.844 13.578 -5.391 1 91.88 195 GLU B CA 1
ATOM 3926 C C . GLU B 1 195 ? 20.094 13.219 -4.109 1 91.88 195 GLU B C 1
ATOM 3928 O O . GLU B 1 195 ? 20.469 12.289 -3.398 1 91.88 195 GLU B O 1
ATOM 3933 N N . PRO B 1 196 ? 19.016 13.977 -3.785 1 92.69 196 PRO B N 1
ATOM 3934 C CA . PRO B 1 196 ? 18.156 13.578 -2.674 1 92.69 196 PRO B CA 1
ATOM 3935 C C . PRO B 1 196 ? 17.281 12.359 -3.008 1 92.69 196 PRO B C 1
ATOM 3937 O O . PRO B 1 196 ? 16.5 12.398 -3.957 1 92.69 196 PRO B O 1
ATOM 3940 N N . PHE B 1 197 ? 17.406 11.344 -2.172 1 93.38 197 PHE B N 1
ATOM 3941 C CA . PHE B 1 197 ? 16.719 10.094 -2.459 1 93.38 197 PHE B CA 1
ATOM 3942 C C . PHE B 1 197 ? 15.422 10.008 -1.661 1 93.38 197 PHE B C 1
ATOM 3944 O O . PHE B 1 197 ? 15.375 10.383 -0.489 1 93.38 197 PHE B O 1
ATOM 3951 N N . ILE B 1 198 ? 14.406 9.633 -2.287 1 91.75 198 ILE B N 1
ATOM 3952 C CA . ILE B 1 198 ? 13.164 9.172 -1.674 1 91.75 198 ILE B CA 1
ATOM 3953 C C . ILE B 1 198 ? 13.078 7.652 -1.761 1 91.75 198 ILE B C 1
ATOM 3955 O O . ILE B 1 198 ? 13.102 7.082 -2.855 1 91.75 198 ILE B O 1
ATOM 3959 N N . ILE B 1 199 ? 13 6.957 -0.66 1 93.12 199 ILE B N 1
ATOM 3960 C CA . ILE B 1 199 ? 13.07 5.504 -0.718 1 93.12 199 ILE B CA 1
ATOM 3961 C C . ILE B 1 199 ? 12 4.895 0.182 1 93.12 199 ILE B C 1
ATOM 3963 O O . ILE B 1 199 ? 11.305 5.613 0.909 1 93.12 199 ILE B O 1
ATOM 3967 N N . LEU B 1 200 ? 11.789 3.629 0.076 1 92.62 200 LEU B N 1
ATOM 3968 C CA . LEU B 1 200 ? 10.805 2.916 0.891 1 92.62 200 LEU B CA 1
ATOM 3969 C C . LEU B 1 200 ? 11.297 2.783 2.33 1 92.62 200 LEU B C 1
ATOM 3971 O O . LEU B 1 200 ? 12.492 2.865 2.594 1 92.62 200 LEU B O 1
ATOM 3975 N N . LYS B 1 201 ? 10.32 2.619 3.207 1 90.69 201 LYS B N 1
ATOM 3976 C CA . LYS B 1 201 ? 10.625 2.463 4.625 1 90.69 201 LYS B CA 1
ATOM 3977 C C . LYS B 1 201 ? 11.297 1.118 4.898 1 90.69 201 LYS B C 1
ATOM 3979 O O . LYS B 1 201 ? 11.273 0.225 4.047 1 90.69 201 LYS B O 1
ATOM 3984 N N . GLN B 1 202 ? 11.812 0.998 6.07 1 84.62 202 GLN B N 1
ATOM 3985 C CA . GLN B 1 202 ? 12.453 -0.241 6.496 1 84.62 202 GLN B CA 1
ATOM 3986 C C . GLN B 1 202 ? 11.469 -1.409 6.469 1 84.62 202 GLN B C 1
ATOM 3988 O O . GLN B 1 202 ? 10.297 -1.245 6.793 1 84.62 202 GLN B O 1
ATOM 3993 N N . GLY B 1 203 ? 11.977 -2.547 6.113 1 76.81 203 GLY B N 1
ATOM 3994 C CA . GLY B 1 203 ? 11.141 -3.732 6.031 1 76.81 203 GLY B CA 1
ATOM 3995 C C . GLY B 1 203 ? 10.688 -4.043 4.617 1 76.81 203 GLY B C 1
ATOM 3996 O O . GLY B 1 203 ? 10.188 -5.141 4.348 1 76.81 203 GLY B O 1
ATOM 3997 N N . GLN B 1 204 ? 10.961 -3.113 3.824 1 80.19 204 GLN B N 1
ATOM 3998 C CA . GLN B 1 204 ? 10.625 -3.316 2.418 1 80.19 204 GLN B CA 1
ATOM 3999 C C . GLN B 1 204 ? 11.828 -3.852 1.643 1 80.19 204 GLN B C 1
ATOM 4001 O O . GLN B 1 204 ? 12.93 -3.307 1.739 1 80.19 204 GLN B O 1
ATOM 4006 N N . GLY B 1 205 ? 11.695 -4.855 0.849 1 79.19 205 GLY B N 1
ATOM 4007 C CA . GLY B 1 205 ? 12.781 -5.496 0.119 1 79.19 205 GLY B CA 1
ATOM 4008 C C . GLY B 1 205 ? 13.477 -4.559 -0.846 1 79.19 205 GLY B C 1
ATOM 4009 O O . GLY B 1 205 ? 14.711 -4.539 -0.918 1 79.19 205 GLY B O 1
ATOM 4010 N N . PHE B 1 206 ? 12.695 -3.73 -1.528 1 87.88 206 PHE B N 1
ATOM 4011 C CA . PHE B 1 206 ? 13.266 -2.877 -2.562 1 87.88 206 PHE B CA 1
ATOM 4012 C C . PHE B 1 206 ? 14.117 -1.771 -1.946 1 87.88 206 PHE B C 1
ATOM 4014 O O . PHE B 1 206 ? 15 -1.221 -2.604 1 87.88 206 PHE B O 1
ATOM 4021 N N . ARG B 1 207 ? 13.789 -1.379 -0.661 1 91.81 207 ARG B N 1
ATOM 4022 C CA . ARG B 1 207 ? 14.625 -0.409 0.04 1 91.81 207 ARG B CA 1
ATOM 4023 C C . ARG B 1 207 ? 16.078 -0.886 0.115 1 91.81 207 ARG B C 1
ATOM 4025 O O . ARG B 1 207 ? 17 -0.135 -0.205 1 91.81 207 ARG B O 1
ATOM 4032 N N . LYS B 1 208 ? 16.25 -2.129 0.589 1 89.19 208 LYS B N 1
ATOM 4033 C CA . LYS B 1 208 ? 17.594 -2.689 0.722 1 89.19 208 LYS B CA 1
ATOM 4034 C C . LYS B 1 208 ? 18.328 -2.672 -0.614 1 89.19 208 LYS B C 1
ATOM 4036 O O . LYS B 1 208 ? 19.516 -2.355 -0.668 1 89.19 208 LYS B O 1
ATOM 4041 N N . MET B 1 209 ? 17.688 -3.008 -1.584 1 86.19 209 MET B N 1
ATOM 4042 C CA . MET B 1 209 ? 18.266 -3.033 -2.92 1 86.19 209 MET B CA 1
ATOM 4043 C C . MET B 1 209 ? 18.766 -1.649 -3.318 1 86.19 209 MET B C 1
ATOM 4045 O O . MET B 1 209 ? 19.859 -1.515 -3.865 1 86.19 209 MET B O 1
ATOM 4049 N N . VAL B 1 210 ? 17.984 -0.623 -3.088 1 91.12 210 VAL B N 1
ATOM 4050 C CA . VAL B 1 210 ? 18.344 0.75 -3.414 1 91.12 210 VAL B CA 1
ATOM 4051 C C . VAL B 1 210 ? 19.609 1.144 -2.639 1 91.12 210 VAL B C 1
ATOM 4053 O O . VAL B 1 210 ? 20.562 1.681 -3.215 1 91.12 210 VAL B O 1
ATOM 4056 N N . LEU B 1 211 ? 19.625 0.842 -1.378 1 94.31 211 LEU B N 1
ATOM 4057 C CA . LEU B 1 211 ? 20.766 1.188 -0.532 1 94.31 211 LEU B CA 1
ATOM 4058 C C . LEU B 1 211 ? 22.016 0.446 -0.979 1 94.31 211 LEU B C 1
ATOM 4060 O O . LEU B 1 211 ? 23.094 1.032 -1.048 1 94.31 211 LEU B O 1
ATOM 4064 N N . ASP B 1 212 ? 21.875 -0.818 -1.269 1 90.69 212 ASP B N 1
ATOM 4065 C CA . ASP B 1 212 ? 23.016 -1.619 -1.716 1 90.69 212 ASP B CA 1
ATOM 4066 C C . ASP B 1 212 ? 23.594 -1.071 -3.018 1 90.69 212 ASP B C 1
ATOM 4068 O O . ASP B 1 212 ? 24.812 -1.009 -3.18 1 90.69 212 ASP B O 1
ATOM 4072 N N . LEU B 1 213 ? 22.75 -0.668 -3.928 1 87.88 213 LEU B N 1
ATOM 4073 C CA . LEU B 1 213 ? 23.188 -0.12 -5.203 1 87.88 213 LEU B CA 1
ATOM 4074 C C . LEU B 1 213 ? 23.969 1.173 -5 1 87.88 213 LEU B C 1
ATOM 4076 O O . LEU B 1 213 ? 24.984 1.397 -5.652 1 87.88 213 LEU B O 1
ATOM 4080 N N . CYS B 1 214 ? 23.453 2.012 -4.105 1 93.38 214 CYS B N 1
ATOM 4081 C CA . CYS B 1 214 ? 24.156 3.254 -3.799 1 93.38 214 CYS B CA 1
ATOM 4082 C C . CYS B 1 214 ? 25.516 2.971 -3.17 1 93.38 214 CYS B C 1
ATOM 4084 O O . CYS B 1 214 ? 26.516 3.559 -3.568 1 93.38 214 CYS B O 1
ATOM 4086 N N . ARG B 1 215 ? 25.562 2.051 -2.256 1 93.62 215 ARG B N 1
ATOM 4087 C CA . ARG B 1 215 ? 26.797 1.698 -1.573 1 93.62 215 ARG B CA 1
ATOM 4088 C C . ARG B 1 215 ? 27.812 1.117 -2.551 1 93.62 215 ARG B C 1
ATOM 4090 O O . ARG B 1 215 ? 29 1.416 -2.465 1 93.62 215 ARG B O 1
ATOM 4097 N N . GLU B 1 216 ? 27.391 0.254 -3.355 1 90.06 216 GLU B N 1
ATOM 4098 C CA . GLU B 1 216 ? 28.25 -0.337 -4.375 1 90.06 216 GLU B CA 1
ATOM 4099 C C . GLU B 1 216 ? 28.875 0.737 -5.262 1 90.06 216 GLU B C 1
ATOM 4101 O O . GLU B 1 216 ? 29.984 0.561 -5.773 1 90.06 216 GLU B O 1
ATOM 4106 N N . ALA B 1 217 ? 28.156 1.843 -5.48 1 90.19 217 ALA B N 1
ATOM 4107 C CA . ALA B 1 217 ? 28.641 2.951 -6.297 1 90.19 217 ALA B CA 1
ATOM 4108 C C . ALA B 1 217 ? 29.562 3.859 -5.496 1 90.19 217 ALA B C 1
ATOM 4110 O O . ALA B 1 217 ? 30.141 4.809 -6.035 1 90.19 217 ALA B O 1
ATOM 4111 N N . GLY B 1 218 ? 29.625 3.689 -4.137 1 94.25 218 GLY B N 1
ATOM 4112 C CA . GLY B 1 218 ? 30.656 4.352 -3.35 1 94.25 218 GLY B CA 1
ATOM 4113 C C . GLY B 1 218 ? 30.094 5.426 -2.43 1 94.25 218 GLY B C 1
ATOM 4114 O O . GLY B 1 218 ? 30.844 6.277 -1.948 1 94.25 218 GLY B O 1
ATOM 4115 N N . TYR B 1 219 ? 28.797 5.457 -2.223 1 94.38 219 TYR B N 1
ATOM 4116 C CA . TYR B 1 219 ? 28.25 6.504 -1.361 1 94.38 219 TYR B CA 1
ATOM 4117 C C . TYR B 1 219 ? 27.016 6.004 -0.604 1 94.38 219 TYR B C 1
ATOM 4119 O O . TYR B 1 219 ? 26.438 4.984 -0.969 1 94.38 219 TYR B O 1
ATOM 4127 N N . GLU B 1 220 ? 26.641 6.727 0.484 1 96.12 220 GLU B N 1
ATOM 4128 C CA . GLU B 1 220 ? 25.359 6.586 1.17 1 96.12 220 GLU B CA 1
ATOM 4129 C C . GLU B 1 220 ? 24.359 7.617 0.675 1 96.12 220 GLU B C 1
ATOM 4131 O O . GLU B 1 220 ? 24.641 8.82 0.663 1 96.12 220 GLU B O 1
ATOM 4136 N N . PRO B 1 221 ? 23.234 7.16 0.272 1 94.19 221 PRO B N 1
ATOM 4137 C CA . PRO B 1 221 ? 22.281 8.125 -0.288 1 94.19 221 PRO B CA 1
ATOM 4138 C C . PRO B 1 221 ? 21.766 9.117 0.754 1 94.19 221 PRO B C 1
ATOM 4140 O O . PRO B 1 221 ? 21.562 8.742 1.913 1 94.19 221 PRO B O 1
ATOM 4143 N N . GLN B 1 222 ? 21.547 10.273 0.374 1 92.88 222 GLN B N 1
ATOM 4144 C CA . GLN B 1 222 ? 20.828 11.258 1.178 1 92.88 222 GLN B CA 1
ATOM 4145 C C . GLN B 1 222 ? 19.312 11.047 1.084 1 92.88 222 GLN B C 1
ATOM 4147 O O . GLN B 1 222 ? 18.688 11.43 0.097 1 92.88 222 GLN B O 1
ATOM 4152 N N . VAL B 1 223 ? 18.812 10.5 2.133 1 91.75 223 VAL B N 1
ATOM 4153 C CA . VAL B 1 223 ? 17.391 10.195 2.121 1 91.75 223 VAL B CA 1
ATOM 4154 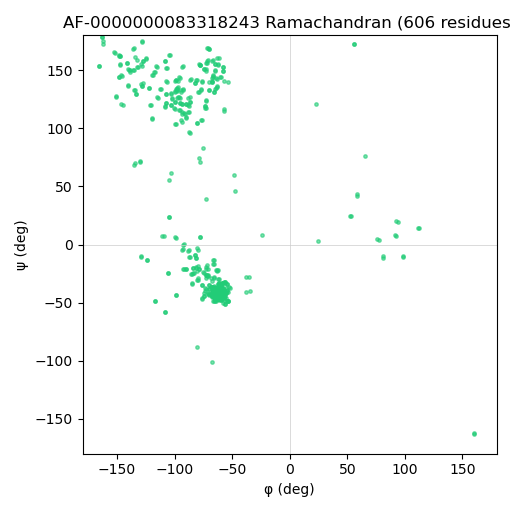C C . VAL B 1 223 ? 16.594 11.383 2.67 1 91.75 223 VAL B C 1
ATOM 4156 O O . VAL B 1 223 ? 16.797 11.789 3.816 1 91.75 223 VAL B O 1
ATOM 4159 N N . VAL B 1 224 ? 15.703 11.914 1.866 1 87.88 224 VAL B N 1
ATOM 4160 C CA . VAL B 1 224 ? 14.984 13.109 2.275 1 87.88 224 VAL B CA 1
ATOM 4161 C C . VAL B 1 224 ? 13.547 12.742 2.662 1 87.88 224 VAL B C 1
ATOM 4163 O O . VAL B 1 224 ? 12.875 13.5 3.361 1 87.88 224 VAL B O 1
ATOM 4166 N N . PHE B 1 225 ? 13.102 11.617 2.084 1 87.56 225 PHE B N 1
ATOM 4167 C CA . PHE B 1 225 ? 11.75 11.156 2.398 1 87.56 225 PHE B CA 1
ATOM 4168 C C . PHE B 1 225 ? 11.68 9.633 2.357 1 87.56 225 PHE B C 1
ATOM 4170 O O . PHE B 1 225 ? 12.352 8.992 1.547 1 87.56 225 PHE B O 1
ATOM 4177 N N . GLU B 1 226 ? 10.852 9.125 3.283 1 91.56 226 GLU B N 1
ATOM 4178 C CA . GLU B 1 226 ? 10.586 7.691 3.311 1 91.56 226 GLU B CA 1
ATOM 4179 C C . GLU B 1 226 ? 9.086 7.41 3.32 1 91.56 226 GLU B C 1
ATOM 4181 O O . GLU B 1 226 ? 8.32 8.133 3.965 1 91.56 226 GLU B O 1
ATOM 4186 N N . SER B 1 227 ? 8.734 6.473 2.537 1 90.12 227 SER B N 1
ATOM 4187 C CA . SER B 1 227 ? 7.336 6.055 2.467 1 90.12 227 SER B CA 1
ATOM 4188 C C . SER B 1 227 ? 7.219 4.543 2.324 1 90.12 227 SER B C 1
ATOM 4190 O O . SER B 1 227 ? 8.148 3.881 1.866 1 90.12 227 SER B O 1
ATOM 4192 N N . SER B 1 228 ? 6.098 3.998 2.727 1 90.12 228 SER B N 1
ATOM 4193 C CA . SER B 1 228 ? 5.859 2.566 2.566 1 90.12 228 SER B CA 1
ATOM 4194 C C . SER B 1 228 ? 5.145 2.266 1.254 1 90.12 228 SER B C 1
ATOM 4196 O O . SER B 1 228 ? 4.863 1.106 0.946 1 90.12 228 SER B O 1
ATOM 4198 N N . ASN B 1 229 ? 4.883 3.221 0.514 1 90.12 229 ASN B N 1
ATOM 4199 C CA . ASN B 1 229 ? 4.066 3.107 -0.69 1 90.12 229 ASN B CA 1
ATOM 4200 C C . ASN B 1 229 ? 4.832 3.555 -1.931 1 90.12 229 ASN B C 1
ATOM 4202 O O . ASN B 1 229 ? 5.215 4.723 -2.041 1 90.12 229 ASN B O 1
ATOM 4206 N N . MET B 1 230 ? 4.973 2.641 -2.857 1 87.88 230 MET B N 1
ATOM 4207 C CA . MET B 1 230 ? 5.715 2.912 -4.082 1 87.88 230 MET B CA 1
ATOM 4208 C C . MET B 1 230 ? 5.055 4.027 -4.887 1 87.88 230 MET B C 1
ATOM 4210 O O . MET B 1 230 ? 5.738 4.859 -5.484 1 87.88 230 MET B O 1
ATOM 4214 N N . GLU B 1 231 ? 3.787 4.066 -4.918 1 87.12 231 GLU B N 1
ATOM 4215 C CA . GLU B 1 231 ? 3.064 5.117 -5.629 1 87.12 231 GLU B CA 1
ATOM 4216 C C . GLU B 1 231 ? 3.363 6.492 -5.031 1 87.12 231 GLU B C 1
ATOM 4218 O O . GLU B 1 231 ? 3.498 7.477 -5.762 1 87.12 231 GLU B O 1
ATOM 4223 N N . THR B 1 232 ? 3.426 6.562 -3.74 1 86.94 232 THR B N 1
ATOM 4224 C CA . THR B 1 232 ? 3.775 7.812 -3.07 1 86.94 232 THR B CA 1
ATOM 4225 C C . THR B 1 232 ? 5.176 8.266 -3.467 1 86.94 232 THR B C 1
ATOM 4227 O O . THR B 1 232 ? 5.398 9.445 -3.742 1 86.94 232 THR B O 1
ATOM 4230 N N . LEU B 1 233 ? 6.156 7.312 -3.504 1 89.5 233 LEU B N 1
ATOM 4231 C CA . LEU B 1 233 ? 7.512 7.645 -3.936 1 89.5 233 LEU B CA 1
ATOM 4232 C C . LEU B 1 233 ? 7.492 8.312 -5.305 1 89.5 233 LEU B C 1
ATOM 4234 O O . LEU B 1 233 ? 8.078 9.391 -5.484 1 89.5 233 LEU B O 1
ATOM 4238 N N . GLN B 1 234 ? 6.758 7.664 -6.176 1 86.69 234 GLN B N 1
ATOM 4239 C CA . GLN B 1 234 ? 6.727 8.156 -7.551 1 86.69 234 GLN B CA 1
ATOM 4240 C C . GLN B 1 234 ? 6.125 9.555 -7.621 1 86.69 234 GLN B C 1
ATOM 4242 O O . GLN B 1 234 ? 6.637 10.422 -8.328 1 86.69 234 GLN B O 1
ATOM 4247 N N . SER B 1 235 ? 5.07 9.773 -6.914 1 84.56 235 SER B N 1
ATOM 4248 C CA . SER B 1 235 ? 4.387 11.062 -6.941 1 84.56 235 SER B CA 1
ATOM 4249 C C . SER B 1 235 ? 5.262 12.164 -6.352 1 84.56 235 SER B C 1
ATOM 4251 O O . SER B 1 235 ? 5.273 13.289 -6.852 1 84.56 235 SER B O 1
ATOM 4253 N N . LEU B 1 236 ? 5.934 11.852 -5.258 1 85.75 236 LEU B N 1
ATOM 4254 C CA . LEU B 1 236 ? 6.812 12.836 -4.629 1 85.75 236 LEU B CA 1
ATOM 4255 C C . LEU B 1 236 ? 7.984 13.18 -5.543 1 85.75 236 LEU B C 1
ATOM 4257 O O . LEU B 1 236 ? 8.414 14.336 -5.602 1 85.75 236 LEU B O 1
ATOM 4261 N N . VAL B 1 237 ? 8.547 12.18 -6.227 1 88.06 237 VAL B N 1
ATOM 4262 C CA . VAL B 1 237 ? 9.602 12.43 -7.207 1 88.06 237 VAL B CA 1
ATOM 4263 C C . VAL B 1 237 ? 9.086 13.359 -8.297 1 88.06 237 VAL B C 1
ATOM 4265 O O . VAL B 1 237 ? 9.742 14.344 -8.648 1 88.06 237 VAL B O 1
ATOM 4268 N N . ALA B 1 238 ? 7.922 13.039 -8.797 1 85.38 238 ALA B N 1
ATOM 4269 C CA . ALA B 1 238 ? 7.316 13.852 -9.852 1 85.38 238 ALA B CA 1
ATOM 4270 C C . ALA B 1 238 ? 7.141 15.297 -9.391 1 85.38 238 ALA B C 1
ATOM 4272 O O . ALA B 1 238 ? 7.242 16.234 -10.195 1 85.38 238 ALA B O 1
ATOM 4273 N N . ALA B 1 239 ? 6.891 15.438 -8.125 1 81.06 239 ALA B N 1
ATOM 4274 C CA . ALA B 1 239 ? 6.656 16.766 -7.543 1 81.06 239 ALA B CA 1
ATOM 4275 C C . ALA B 1 239 ? 7.973 17.484 -7.289 1 81.06 239 ALA B C 1
ATOM 4277 O O . ALA B 1 239 ? 7.98 18.609 -6.77 1 81.06 239 ALA B O 1
ATOM 4278 N N . GLY B 1 240 ? 9.055 16.844 -7.543 1 84.38 240 GLY B N 1
ATOM 4279 C CA . GLY B 1 240 ? 10.344 17.516 -7.477 1 84.38 240 GLY B CA 1
ATOM 4280 C C . GLY B 1 240 ? 11.008 17.391 -6.121 1 84.38 240 GLY B C 1
ATOM 4281 O O . GLY B 1 240 ? 11.914 18.172 -5.793 1 84.38 240 GLY B O 1
ATOM 4282 N N . MET B 1 241 ? 10.57 16.391 -5.363 1 86.06 241 MET B N 1
ATOM 4283 C CA . MET B 1 241 ? 11.055 16.281 -3.988 1 86.06 241 MET B CA 1
ATOM 4284 C C . MET B 1 241 ? 12.344 15.477 -3.928 1 86.06 241 MET B C 1
ATOM 4286 O O . MET B 1 241 ? 13.031 15.469 -2.902 1 86.06 241 MET B O 1
ATOM 4290 N N . GLY B 1 242 ? 12.703 14.836 -5.016 1 91.5 242 GLY B N 1
ATOM 4291 C CA . GLY B 1 242 ? 13.898 14 -5.07 1 91.5 242 GLY B CA 1
ATOM 4292 C C . GLY B 1 242 ? 13.875 13 -6.211 1 91.5 242 GLY B C 1
ATOM 4293 O O . GLY B 1 242 ? 13.172 13.203 -7.203 1 91.5 242 GLY B O 1
ATOM 4294 N N . VAL B 1 243 ? 14.766 12 -6.078 1 90.94 243 VAL B N 1
ATOM 4295 C CA . VAL B 1 243 ? 14.844 10.938 -7.066 1 90.94 243 VAL B CA 1
ATOM 4296 C C . VAL B 1 243 ? 14.688 9.578 -6.383 1 90.94 243 VAL B C 1
ATOM 4298 O O . VAL B 1 243 ? 14.781 9.484 -5.156 1 90.94 243 VAL B O 1
ATOM 4301 N N . THR B 1 244 ? 14.344 8.609 -7.133 1 92.56 244 THR B N 1
ATOM 4302 C CA . THR B 1 244 ? 14.266 7.262 -6.586 1 92.56 244 THR B CA 1
ATOM 4303 C C . THR B 1 244 ? 14.523 6.223 -7.672 1 92.56 244 THR B C 1
ATOM 4305 O O . THR B 1 244 ? 14.648 6.562 -8.852 1 92.56 244 THR B O 1
ATOM 4308 N N . LEU B 1 245 ? 14.781 5.004 -7.27 1 89.5 245 LEU B N 1
ATOM 4309 C CA . LEU B 1 245 ? 14.828 3.854 -8.164 1 89.5 245 LEU B CA 1
ATOM 4310 C C . LEU B 1 245 ? 13.516 3.07 -8.109 1 89.5 245 LEU B C 1
ATOM 4312 O O . LEU B 1 245 ? 12.883 2.986 -7.051 1 89.5 245 LEU B O 1
ATOM 4316 N N . VAL B 1 246 ? 13.062 2.576 -9.25 1 88.19 246 VAL B N 1
ATOM 4317 C CA . VAL B 1 246 ? 11.82 1.804 -9.297 1 88.19 246 VAL B CA 1
ATOM 4318 C C . VAL B 1 246 ? 12.016 0.57 -10.172 1 88.19 246 VAL B C 1
ATOM 4320 O O . VAL B 1 246 ? 12.789 0.599 -11.133 1 88.19 246 VAL B O 1
ATOM 4323 N N . PRO B 1 247 ? 11.266 -0.525 -9.844 1 81.69 247 PRO B N 1
ATOM 4324 C CA . PRO B 1 247 ? 11.25 -1.653 -10.773 1 81.69 247 PRO B CA 1
ATOM 4325 C C . PRO B 1 247 ? 10.609 -1.299 -12.117 1 81.69 247 PRO B C 1
ATOM 4327 O O . PRO B 1 247 ? 9.688 -0.475 -12.164 1 81.69 247 PRO B O 1
ATOM 4330 N N . ARG B 1 248 ? 11.055 -1.936 -13.195 1 75.56 248 ARG B N 1
ATOM 4331 C CA . ARG B 1 248 ? 10.609 -1.618 -14.547 1 75.56 248 ARG B CA 1
ATOM 4332 C C . ARG B 1 248 ? 9.102 -1.78 -14.688 1 75.56 248 ARG B C 1
ATOM 4334 O O . ARG B 1 248 ? 8.453 -1.016 -15.406 1 75.56 248 ARG B O 1
ATOM 4341 N N . PHE B 1 249 ? 8.492 -2.762 -14.039 1 70.38 249 PHE B N 1
ATOM 4342 C CA . PHE B 1 249 ? 7.055 -2.949 -14.148 1 70.38 249 PHE B CA 1
ATOM 4343 C C . PHE B 1 249 ? 6.309 -1.731 -13.609 1 70.38 249 PHE B C 1
ATOM 4345 O O . PHE B 1 249 ? 5.203 -1.424 -14.07 1 70.38 249 PHE B O 1
ATOM 4352 N N . VAL B 1 250 ? 6.871 -1.026 -12.648 1 77.31 250 VAL B N 1
ATOM 4353 C CA . VAL B 1 250 ? 6.273 0.186 -12.102 1 77.31 250 VAL B CA 1
ATOM 4354 C C . VAL B 1 250 ? 6.426 1.334 -13.094 1 77.31 250 VAL B C 1
ATOM 4356 O O . VAL B 1 250 ? 5.48 2.09 -13.336 1 77.31 250 VAL B O 1
ATOM 4359 N N . SER B 1 251 ? 7.617 1.52 -13.727 1 74.81 251 SER B N 1
ATOM 4360 C CA . SER B 1 251 ? 7.902 2.643 -14.617 1 74.81 251 SER B CA 1
ATOM 4361 C C . SER B 1 251 ? 7.16 2.504 -15.945 1 74.81 251 SER B C 1
ATOM 4363 O O . SER B 1 251 ? 6.922 3.498 -16.625 1 74.81 251 SER B O 1
ATOM 4365 N N . ARG B 1 252 ? 6.863 1.303 -16.328 1 63.62 252 ARG B N 1
ATOM 4366 C CA . ARG B 1 252 ? 6.168 1.087 -17.594 1 63.62 252 ARG B CA 1
ATOM 4367 C C . ARG B 1 252 ? 4.711 1.527 -17.5 1 63.62 252 ARG B C 1
ATOM 4369 O O . ARG B 1 252 ? 4.059 1.747 -18.516 1 63.62 252 ARG B O 1
ATOM 4376 N N . SER B 1 253 ? 4.281 1.656 -16.266 1 58.19 253 SER B N 1
ATOM 4377 C CA . SER B 1 253 ? 2.895 2.084 -16.094 1 58.19 253 SER B CA 1
ATOM 4378 C C . SER B 1 253 ? 2.75 3.586 -16.312 1 58.19 253 SER B C 1
ATOM 4380 O O . SER B 1 253 ? 3.5 4.375 -15.727 1 58.19 253 SER B O 1
ATOM 4382 N N . ARG B 1 254 ? 2.863 4.273 -17.594 1 45.84 254 ARG B N 1
ATOM 4383 C CA . ARG B 1 254 ? 2.877 5.676 -18 1 45.84 254 ARG B CA 1
ATOM 4384 C C . ARG B 1 254 ? 1.743 6.449 -17.328 1 45.84 254 ARG B C 1
ATOM 4386 O O . ARG B 1 254 ? 0.578 6.301 -17.703 1 45.84 254 ARG B O 1
ATOM 4393 N N . ARG B 1 255 ? 1.494 6.398 -16.344 1 40.06 255 ARG B N 1
ATOM 4394 C CA . ARG B 1 255 ? 0.154 6.938 -16.125 1 40.06 255 ARG B CA 1
ATOM 4395 C C . ARG B 1 255 ? 0.178 8.461 -16.062 1 40.06 255 ARG B C 1
ATOM 4397 O O . ARG B 1 255 ? -0.591 9.125 -16.766 1 40.06 255 ARG B O 1
ATOM 4404 N N . SER B 1 256 ? 0.404 9.148 -14.789 1 38.91 256 SER B N 1
ATOM 4405 C CA . SER B 1 256 ? -0.281 10.281 -14.18 1 38.91 256 SER B CA 1
ATOM 4406 C C . SER B 1 256 ? 0.3 11.602 -14.664 1 38.91 256 SER B C 1
ATOM 4408 O O . SER B 1 256 ? 1.411 11.641 -15.195 1 38.91 256 SER B O 1
ATOM 4410 N N . GLU B 1 257 ? -0.66 12.5 -14.812 1 41.78 257 GLU B N 1
ATOM 4411 C CA . GLU B 1 257 ? -0.25 13.891 -14.945 1 41.78 257 GLU B CA 1
ATOM 4412 C C . GLU B 1 257 ? 0.938 14.203 -14.047 1 41.78 257 GLU B C 1
ATOM 4414 O O . GLU B 1 257 ? 1.812 14.992 -14.406 1 41.78 257 GLU B O 1
ATOM 4419 N N . LEU B 1 258 ? 0.887 13.719 -12.992 1 42.5 258 LEU B N 1
ATOM 4420 C CA . LEU B 1 258 ? 2.049 13.914 -12.133 1 42.5 258 LEU B CA 1
ATOM 4421 C C . LEU B 1 258 ? 2.885 12.641 -12.047 1 42.5 258 LEU B C 1
ATOM 4423 O O . LEU B 1 258 ? 2.762 11.883 -11.086 1 42.5 258 LEU B O 1
ATOM 4427 N N . LEU B 1 259 ? 3.318 12.086 -13.211 1 54.34 259 LEU B N 1
ATOM 4428 C CA . LEU B 1 259 ? 4.242 10.953 -13.242 1 54.34 259 LEU B CA 1
ATOM 4429 C C . LEU B 1 259 ? 5.676 11.43 -13.453 1 54.34 259 LEU B C 1
ATOM 4431 O O . LEU B 1 259 ? 5.91 12.391 -14.195 1 54.34 259 LEU B O 1
ATOM 4435 N N . PRO B 1 260 ? 6.496 10.82 -12.641 1 44.25 260 PRO B N 1
ATOM 4436 C CA . PRO B 1 260 ? 7.895 11.117 -12.953 1 44.25 260 PRO B CA 1
ATOM 4437 C C . PRO B 1 260 ? 8.305 10.641 -14.344 1 44.25 260 PRO B C 1
ATOM 4439 O O . PRO B 1 260 ? 7.504 10 -15.039 1 44.25 260 PRO B O 1
ATOM 4442 N N . VAL B 1 261 ? 9.289 11.273 -14.906 1 47.72 261 VAL B N 1
ATOM 4443 C CA . VAL B 1 261 ? 9.953 10.742 -16.094 1 47.72 261 VAL B CA 1
ATOM 4444 C C . VAL B 1 261 ? 10.812 9.547 -15.711 1 47.72 261 VAL B C 1
ATOM 4446 O O . VAL B 1 261 ? 11.641 9.633 -14.797 1 47.72 261 VAL B O 1
ATOM 4449 N N . TYR B 1 262 ? 10.414 8.5 -16.281 1 41.25 262 TYR B N 1
ATOM 4450 C CA . TYR B 1 262 ? 11.203 7.297 -16.031 1 41.25 262 TYR B CA 1
ATOM 4451 C C . TYR B 1 262 ? 12.344 7.176 -17.031 1 41.25 262 TYR B C 1
ATOM 4453 O O . TYR B 1 262 ? 12.125 7.199 -18.234 1 41.25 262 TYR B O 1
ATOM 4461 N N . VAL B 1 263 ? 13.617 7.156 -16.562 1 45.97 263 VAL B N 1
ATOM 4462 C CA . VAL B 1 263 ? 14.82 7.117 -17.375 1 45.97 263 VAL B CA 1
ATOM 4463 C C . VAL B 1 263 ? 15.562 5.805 -17.156 1 45.97 263 VAL B C 1
ATOM 4465 O O . VAL B 1 263 ? 15.797 5.41 -16 1 45.97 263 VAL B O 1
ATOM 4468 N N . PRO B 1 264 ? 15.852 5.07 -18.344 1 40.94 264 PRO B N 1
ATOM 4469 C CA . PRO B 1 264 ? 16.594 3.818 -18.172 1 40.94 264 PRO B CA 1
ATOM 4470 C C . PRO B 1 264 ? 17.984 4.035 -17.594 1 40.94 264 PRO B C 1
ATOM 4472 O O . PRO B 1 264 ? 18.641 5.031 -17.891 1 40.94 264 PRO B O 1
ATOM 4475 N N . LEU B 1 265 ? 18.203 3.148 -16.672 1 39.22 265 LEU B N 1
ATOM 4476 C CA . LEU B 1 265 ? 19.562 3.133 -16.141 1 39.22 265 LEU B CA 1
ATOM 4477 C C . LEU B 1 265 ? 20.531 2.547 -17.156 1 39.22 265 LEU B C 1
ATOM 4479 O O . LEU B 1 265 ? 20.125 1.769 -18.031 1 39.22 265 LEU B O 1
ATOM 4483 N N . ALA B 1 266 ? 21.875 3.027 -17.141 1 42.41 266 ALA B N 1
ATOM 4484 C CA . ALA B 1 266 ? 22.891 2.57 -18.094 1 42.41 266 ALA B CA 1
ATOM 4485 C C . ALA B 1 266 ? 23.219 1.095 -17.875 1 42.41 266 ALA B C 1
ATOM 4487 O O . ALA B 1 266 ? 23.031 0.563 -16.781 1 42.41 266 ALA B O 1
ATOM 4488 N N . ASP B 1 267 ? 23.797 0.448 -18.953 1 46.94 267 ASP B N 1
ATOM 4489 C CA . ASP B 1 267 ? 24.234 -0.941 -18.875 1 46.94 267 ASP B CA 1
ATOM 4490 C C . ASP B 1 267 ? 25.422 -1.086 -17.922 1 46.94 267 ASP B C 1
ATOM 4492 O O . ASP B 1 267 ? 26.297 -0.219 -17.875 1 46.94 267 ASP B O 1
ATOM 4496 N N . PRO B 1 268 ? 25.547 -2.1 -17.188 1 52.72 268 PRO B N 1
ATOM 4497 C CA . PRO B 1 268 ? 24.484 -3.111 -17.094 1 52.72 268 PRO B CA 1
ATOM 4498 C C . PRO B 1 268 ? 23.281 -2.639 -16.281 1 52.72 268 PRO B C 1
ATOM 4500 O O . PRO B 1 268 ? 23.453 -2.17 -15.156 1 52.72 268 PRO B O 1
ATOM 4503 N N . VAL B 1 269 ? 22.031 -2.525 -16.766 1 42.59 269 VAL B N 1
ATOM 4504 C CA . VAL B 1 269 ? 20.797 -2.055 -16.156 1 42.59 269 VAL B CA 1
ATOM 4505 C C . VAL B 1 269 ? 20.5 -2.875 -14.898 1 42.59 269 VAL B C 1
ATOM 4507 O O . VAL B 1 269 ? 20.406 -4.102 -14.961 1 42.59 269 VAL B O 1
ATOM 4510 N N . PRO B 1 270 ? 20.516 -2.264 -13.742 1 42.84 270 PRO B N 1
ATOM 4511 C CA . PRO B 1 270 ? 20.094 -3.01 -12.547 1 42.84 270 PRO B CA 1
ATOM 4512 C C . PRO B 1 270 ? 18.719 -3.637 -12.688 1 42.84 270 PRO B C 1
ATOM 4514 O O . PRO B 1 270 ? 17.844 -3.078 -13.367 1 42.84 270 PRO B O 1
ATOM 4517 N N . TYR B 1 271 ? 18.656 -4.898 -12.148 1 46.5 271 TYR B N 1
ATOM 4518 C CA . TYR B 1 271 ? 17.375 -5.578 -12.203 1 46.5 271 TYR B CA 1
ATOM 4519 C C . TYR B 1 271 ? 17.078 -6.312 -10.898 1 46.5 271 TYR B C 1
ATOM 4521 O O . TYR B 1 271 ? 17.984 -6.527 -10.086 1 46.5 271 TYR B O 1
ATOM 4529 N N . ARG B 1 272 ? 15.883 -6.453 -10.492 1 48.38 272 ARG B N 1
ATOM 4530 C CA . ARG B 1 272 ? 15.492 -7.41 -9.461 1 48.38 272 ARG B CA 1
ATOM 4531 C C . ARG B 1 272 ? 14.953 -8.695 -10.078 1 48.38 272 ARG B C 1
ATOM 4533 O O . ARG B 1 272 ? 14.344 -8.664 -11.148 1 48.38 272 ARG B O 1
ATOM 4540 N N . THR B 1 273 ? 15.328 -9.852 -9.43 1 51.66 273 THR B N 1
ATOM 4541 C CA . THR B 1 273 ? 14.844 -11.148 -9.875 1 51.66 273 THR B CA 1
ATOM 4542 C C . THR B 1 273 ? 13.547 -11.516 -9.172 1 51.66 273 THR B C 1
ATOM 4544 O O . THR B 1 273 ? 13.523 -11.688 -7.949 1 51.66 273 THR B O 1
ATOM 4547 N N . LEU B 1 274 ? 12.43 -11.508 -9.867 1 52.12 274 LEU B N 1
ATOM 4548 C CA . LEU B 1 274 ? 11.125 -11.922 -9.367 1 52.12 274 LEU B CA 1
ATOM 4549 C C . LEU B 1 274 ? 11 -13.438 -9.359 1 52.12 274 LEU B C 1
ATOM 4551 O O . LEU B 1 274 ? 11.414 -14.109 -10.312 1 52.12 274 LEU B O 1
ATOM 4555 N N . VAL B 1 275 ? 10.57 -14.047 -8.281 1 65.12 275 VAL B N 1
ATOM 4556 C CA . VAL B 1 275 ? 10.406 -15.492 -8.148 1 65.12 275 VAL B CA 1
ATOM 4557 C C . VAL B 1 275 ? 9.031 -15.797 -7.555 1 65.12 275 VAL B C 1
ATOM 4559 O O . VAL B 1 275 ? 8.406 -14.93 -6.938 1 65.12 275 VAL B O 1
ATOM 4562 N N . ILE B 1 276 ? 8.516 -16.922 -7.852 1 72.06 276 ILE B N 1
ATOM 4563 C CA . ILE B 1 276 ? 7.418 -17.516 -7.098 1 72.06 276 ILE B CA 1
ATOM 4564 C C . ILE B 1 276 ? 7.973 -18.406 -5.984 1 72.06 276 ILE B C 1
ATOM 4566 O O . ILE B 1 276 ? 8.664 -19.391 -6.258 1 72.06 276 ILE B O 1
ATOM 4570 N N . ALA B 1 277 ? 7.801 -18.031 -4.82 1 76.94 277 ALA B N 1
ATOM 4571 C CA . ALA B 1 277 ? 8.281 -18.781 -3.664 1 76.94 277 ALA B CA 1
ATOM 4572 C C . ALA B 1 277 ? 7.18 -19.672 -3.102 1 76.94 277 ALA B C 1
ATOM 4574 O O . ALA B 1 277 ? 6 -19.312 -3.143 1 76.94 277 ALA B O 1
ATOM 4575 N N . TYR B 1 278 ? 7.516 -20.797 -2.652 1 77.62 278 TYR B N 1
ATOM 4576 C CA . TYR B 1 278 ? 6.625 -21.75 -1.997 1 77.62 278 TYR B CA 1
ATOM 4577 C C . TYR B 1 278 ? 7.375 -22.562 -0.943 1 77.62 278 TYR B C 1
ATOM 4579 O O . TYR B 1 278 ? 8.602 -22.516 -0.884 1 77.62 278 TYR B O 1
ATOM 4587 N N . ARG B 1 279 ? 6.648 -23.188 -0.053 1 76.12 279 ARG B N 1
ATOM 4588 C CA . ARG B 1 279 ? 7.246 -23.938 1.051 1 76.12 279 ARG B CA 1
ATOM 4589 C C . ARG B 1 279 ? 8.055 -25.109 0.536 1 76.12 279 ARG B C 1
ATOM 4591 O O . ARG B 1 279 ? 7.598 -25.859 -0.342 1 76.12 279 ARG B O 1
ATOM 4598 N N . LYS B 1 280 ? 9.219 -25.203 1.125 1 76.75 280 LYS B N 1
ATOM 4599 C CA . LYS B 1 280 ? 10.094 -26.328 0.766 1 76.75 280 LYS B CA 1
ATOM 4600 C C . LYS B 1 280 ? 9.469 -27.656 1.151 1 76.75 280 LYS B C 1
ATOM 4602 O O . LYS B 1 280 ? 8.875 -27.781 2.229 1 76.75 280 LYS B O 1
ATOM 4607 N N . GLY B 1 281 ? 9.695 -28.625 0.299 1 67.06 281 GLY B N 1
ATOM 4608 C CA . GLY B 1 281 ? 9.242 -29.969 0.604 1 67.06 281 GLY B CA 1
ATOM 4609 C C . GLY B 1 281 ? 7.77 -30.188 0.307 1 67.06 281 GLY B C 1
ATOM 4610 O O . GLY B 1 281 ? 7.281 -31.312 0.365 1 67.06 281 GLY B O 1
ATOM 4611 N N . ARG B 1 282 ? 7.113 -29.078 0.06 1 63.34 282 ARG B N 1
ATOM 4612 C CA . ARG B 1 282 ? 5.703 -29.234 -0.286 1 63.34 282 ARG B CA 1
ATOM 4613 C C . ARG B 1 282 ? 5.508 -29.219 -1.798 1 63.34 282 ARG B C 1
ATOM 4615 O O . ARG B 1 282 ? 6.117 -28.422 -2.504 1 63.34 282 ARG B O 1
ATOM 4622 N N . SER B 1 283 ? 4.84 -30.266 -2.205 1 68.5 283 SER B N 1
ATOM 4623 C CA . SER B 1 283 ? 4.504 -30.266 -3.625 1 68.5 283 SER B CA 1
ATOM 4624 C C . SER B 1 283 ? 3.498 -29.172 -3.953 1 68.5 283 SER B C 1
ATOM 4626 O O . SER B 1 283 ? 2.594 -28.891 -3.164 1 68.5 283 SER B O 1
ATOM 4628 N N . LEU B 1 284 ? 3.723 -28.578 -5.074 1 73.25 284 LEU B N 1
ATOM 4629 C CA . LEU B 1 284 ? 2.793 -27.562 -5.574 1 73.25 284 LEU B CA 1
ATOM 4630 C C . LEU B 1 284 ? 1.48 -28.203 -6.012 1 73.25 284 LEU B C 1
ATOM 4632 O O . LEU B 1 284 ? 1.481 -29.266 -6.625 1 73.25 284 LEU B O 1
ATOM 4636 N N . SER B 1 285 ? 0.354 -27.625 -5.586 1 74.62 285 SER B N 1
ATOM 4637 C CA . SER B 1 285 ? -0.938 -28.062 -6.105 1 74.62 285 SER B CA 1
ATOM 4638 C C . SER B 1 285 ? -1.039 -27.812 -7.609 1 74.62 285 SER B C 1
ATOM 4640 O O . SER B 1 285 ? -0.267 -27.047 -8.172 1 74.62 285 SER B O 1
ATOM 4642 N N . LYS B 1 286 ? -1.934 -28.484 -8.281 1 75.75 286 LYS B N 1
ATOM 4643 C CA . LYS B 1 286 ? -2.166 -28.266 -9.703 1 75.75 286 LYS B CA 1
ATOM 4644 C C . LYS B 1 286 ? -2.588 -26.828 -9.984 1 75.75 286 LYS B C 1
ATOM 4646 O O . LYS B 1 286 ? -2.213 -26.25 -11.008 1 75.75 286 LYS B O 1
ATOM 4651 N N . ALA B 1 287 ? -3.318 -26.312 -9.102 1 77.25 287 ALA B N 1
ATOM 4652 C CA . ALA B 1 287 ? -3.734 -24.906 -9.234 1 77.25 287 ALA B CA 1
ATOM 4653 C C . ALA B 1 287 ? -2.531 -23.969 -9.188 1 77.25 287 ALA B C 1
ATOM 4655 O O . ALA B 1 287 ? -2.441 -23.031 -9.984 1 77.25 287 ALA B O 1
ATOM 4656 N N . ALA B 1 288 ? -1.605 -24.25 -8.281 1 78.62 288 ALA B N 1
ATOM 4657 C CA . ALA B 1 288 ? -0.396 -23.438 -8.164 1 78.62 288 ALA B CA 1
ATOM 4658 C C . ALA B 1 288 ? 0.473 -23.562 -9.406 1 78.62 288 ALA B C 1
ATOM 4660 O O . ALA B 1 288 ? 1.003 -22.562 -9.906 1 78.62 288 ALA B O 1
ATOM 4661 N N . GLU B 1 289 ? 0.555 -24.797 -9.867 1 80.25 289 GLU B N 1
ATOM 4662 C CA . GLU B 1 289 ? 1.326 -25.031 -11.086 1 80.25 289 GLU B CA 1
ATOM 4663 C C . GLU B 1 289 ? 0.715 -24.297 -12.273 1 80.25 289 GLU B C 1
ATOM 4665 O O . GLU B 1 289 ? 1.435 -23.688 -13.086 1 80.25 289 GLU B O 1
ATOM 4670 N N . ALA B 1 290 ? -0.579 -24.406 -12.312 1 79.44 290 ALA B N 1
ATOM 4671 C CA . ALA B 1 290 ? -1.283 -23.703 -13.391 1 79.44 290 ALA B CA 1
ATOM 4672 C C . ALA B 1 290 ? -1.073 -22.203 -13.305 1 79.44 290 ALA B C 1
ATOM 4674 O O . ALA B 1 290 ? -0.878 -21.531 -14.328 1 79.44 290 ALA B O 1
ATOM 4675 N N . PHE B 1 291 ? -1.094 -21.672 -12.164 1 86.44 291 PHE B N 1
ATOM 4676 C CA . PHE B 1 291 ? -0.883 -20.234 -11.969 1 86.44 291 PHE B CA 1
ATOM 4677 C C . PHE B 1 291 ? 0.525 -19.828 -12.383 1 86.44 291 PHE B C 1
ATOM 4679 O O . PHE B 1 291 ? 0.708 -18.844 -13.094 1 86.44 291 PHE B O 1
ATOM 4686 N N . ILE B 1 292 ? 1.486 -20.578 -11.898 1 80.75 292 ILE B N 1
ATOM 4687 C CA . ILE B 1 292 ? 2.879 -20.312 -12.242 1 80.75 292 ILE B CA 1
ATOM 4688 C C . ILE B 1 292 ? 3.064 -20.359 -13.75 1 80.75 292 ILE B C 1
ATOM 4690 O O . ILE B 1 292 ? 3.752 -19.516 -14.336 1 80.75 292 ILE B O 1
ATOM 4694 N N . GLY B 1 293 ? 2.484 -21.406 -14.359 1 83 293 GLY B N 1
ATOM 4695 C CA . GLY B 1 293 ? 2.531 -21.484 -15.812 1 83 293 GLY B CA 1
ATOM 4696 C C . GLY B 1 293 ? 1.938 -20.281 -16.5 1 83 293 GLY B C 1
ATOM 4697 O O . GLY B 1 293 ? 2.521 -19.75 -17.453 1 83 293 GLY B O 1
ATOM 4698 N N . THR B 1 294 ? 0.802 -19.828 -16.031 1 83.56 294 THR B N 1
ATOM 4699 C CA . THR B 1 294 ? 0.151 -18.656 -16.594 1 83.56 294 THR B CA 1
ATOM 4700 C C . THR B 1 294 ? 1.021 -17.422 -16.406 1 83.56 294 THR B C 1
ATOM 4702 O O . THR B 1 294 ? 1.129 -16.578 -17.312 1 83.56 294 THR B O 1
ATOM 4705 N N . LEU B 1 295 ? 1.573 -17.203 -15.203 1 79.88 295 LEU B N 1
ATOM 4706 C CA . LEU B 1 295 ? 2.459 -16.094 -14.906 1 79.88 295 LEU B CA 1
ATOM 4707 C C . LEU B 1 295 ? 3.646 -16.062 -15.867 1 79.88 295 LEU B C 1
ATOM 4709 O O . LEU B 1 295 ? 3.986 -15.016 -16.422 1 79.88 295 LEU B O 1
ATOM 4713 N N . ARG B 1 296 ? 4.262 -17.219 -16.094 1 78.25 296 ARG B N 1
ATOM 4714 C CA . ARG B 1 296 ? 5.414 -17.312 -16.984 1 78.25 296 ARG B CA 1
ATOM 4715 C C . ARG B 1 296 ? 5.035 -16.938 -18.422 1 78.25 296 ARG B C 1
ATOM 4717 O O . ARG B 1 296 ? 5.766 -16.203 -19.078 1 78.25 296 ARG B O 1
ATOM 4724 N N . SER B 1 297 ? 3.957 -17.5 -18.828 1 79.5 297 SER B N 1
ATOM 4725 C CA . SER B 1 297 ? 3.49 -17.188 -20.172 1 79.5 297 SER B CA 1
ATOM 4726 C C . SER B 1 297 ? 3.215 -15.695 -20.328 1 79.5 297 SER B C 1
ATOM 4728 O O . SER B 1 297 ? 3.537 -15.109 -21.375 1 79.5 297 SER B O 1
ATOM 4730 N N . THR B 1 298 ? 2.619 -15.109 -19.312 1 75.38 298 THR B N 1
ATOM 4731 C CA . THR B 1 298 ? 2.305 -13.68 -19.359 1 75.38 298 THR B CA 1
ATOM 4732 C C . THR B 1 298 ? 3.58 -12.844 -19.391 1 75.38 298 THR B C 1
ATOM 4734 O O . THR B 1 298 ? 3.664 -11.859 -20.125 1 75.38 298 THR B O 1
ATOM 4737 N N . MET B 1 299 ? 4.508 -13.203 -18.578 1 68.25 299 MET B N 1
ATOM 4738 C CA . MET B 1 299 ? 5.777 -12.484 -18.531 1 68.25 299 MET B CA 1
ATOM 4739 C C . MET B 1 299 ? 6.473 -12.523 -19.891 1 68.25 299 MET B C 1
ATOM 4741 O O . MET B 1 299 ? 7.074 -11.531 -20.312 1 68.25 299 MET B O 1
ATOM 4745 N N . GLN B 1 300 ? 6.461 -13.672 -20.516 1 69.56 300 GLN B N 1
ATOM 4746 C CA . GLN B 1 300 ? 7.047 -13.805 -21.844 1 69.56 300 GLN B CA 1
ATOM 4747 C C . GLN B 1 300 ? 6.391 -12.844 -22.844 1 69.56 300 GLN B C 1
ATOM 4749 O O . GLN B 1 300 ? 7.074 -12.242 -23.672 1 69.56 300 GLN B O 1
ATOM 4754 N N . ARG B 1 301 ? 5.141 -12.68 -22.703 1 67.88 301 ARG B N 1
ATOM 4755 C CA . ARG B 1 301 ? 4.406 -11.781 -23.594 1 67.88 301 ARG B CA 1
ATOM 4756 C C . ARG B 1 301 ? 4.75 -10.32 -23.312 1 67.88 301 ARG B C 1
ATOM 4758 O O . ARG B 1 301 ? 4.891 -9.523 -24.234 1 67.88 301 ARG B O 1
ATOM 4765 N N . LEU B 1 302 ? 4.828 -10.008 -21.984 1 64 302 LEU B N 1
ATOM 4766 C CA . LEU B 1 302 ? 5.113 -8.633 -21.594 1 64 302 LEU B CA 1
ATOM 4767 C C . LEU B 1 302 ? 6.531 -8.234 -22 1 64 302 LEU B C 1
ATOM 4769 O O . LEU B 1 302 ? 6.789 -7.066 -22.297 1 64 302 LEU B O 1
ATOM 4773 N N . GLU B 1 303 ? 7.469 -9.188 -21.875 1 59.56 303 GLU B N 1
ATOM 4774 C CA . GLU B 1 303 ? 8.852 -8.922 -22.266 1 59.56 303 GLU B CA 1
ATOM 4775 C C . GLU B 1 303 ? 8.961 -8.727 -23.781 1 59.56 303 GLU B C 1
ATOM 4777 O O . GLU B 1 303 ? 9.828 -7.988 -24.25 1 59.56 303 GLU B O 1
ATOM 4782 N N . ARG B 1 304 ? 8.086 -9.414 -24.547 1 51.38 304 ARG B N 1
ATOM 4783 C CA . ARG B 1 304 ? 8.117 -9.312 -26 1 51.38 304 ARG B CA 1
ATOM 4784 C C . ARG B 1 304 ? 7.43 -8.047 -26.484 1 51.38 304 ARG B C 1
ATOM 4786 O O . ARG B 1 304 ? 7.68 -7.582 -27.594 1 51.38 304 ARG B O 1
ATOM 4793 N N . SER B 1 305 ? 6.578 -7.402 -25.656 1 49.69 305 SER B N 1
ATOM 4794 C CA . SER B 1 305 ? 5.871 -6.188 -26.062 1 49.69 305 SER B CA 1
ATOM 4795 C C . SER B 1 305 ? 6.676 -4.941 -25.703 1 49.69 305 SER B C 1
ATOM 4797 O O . SER B 1 305 ? 7.406 -4.926 -24.719 1 49.69 305 SER B O 1
#

InterPro domains:
  IPR000847 LysR, HTH, N-terminal domain [PF00126]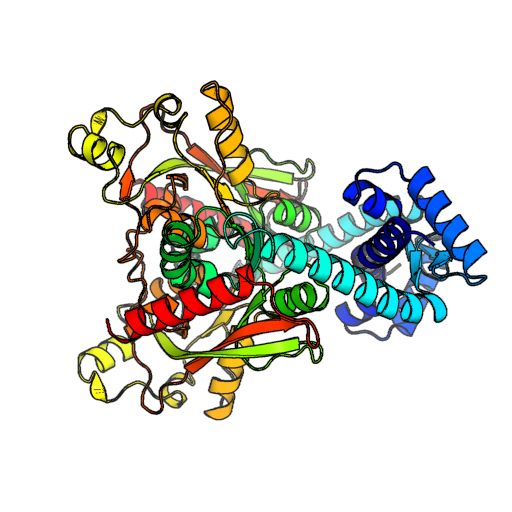 (3-62)
  IPR000847 LysR, HTH, N-terminal domain [PR00039] (18-29)
  IPR000847 LysR, HTH, N-terminal domain [PR00039] (29-39)
  IPR000847 LysR, HTH, N-terminal domain [PR00039] (39-50)
  IPR000847 LysR, HTH, N-terminal domain [PS50931] (1-58)
  IPR005119 LysR, substrate-binding [PF03466] (87-299)
  IPR036388 Winged helix-like DNA-binding domain superfamily [G3DSA:1.10.10.10] (1-82)
  IPR036390 Winged helix DNA-binding domain superfamily [SSF46785] (1-85)

pLDDT: mean 78.88, std 13.28, range [38.91, 96.12]

Organism: Saccharibacillus brassicae (NCBI:txid2583377)

Foldseek 3Di:
DDLVLLQLLLLCAVVQDLCVSCVVVVHDSVVSVVSQVVVCVVVVHHQWDDDPPTTHGDPVVVVSNVVSLVVNLVVVLVVLVVVVVVPLQAEEFEEEEEPLCVVQQVVLQVVLLCVVRVRYHYHYDYDAQLVSLVCQQSPVGAKYWHWDDDPDPQKDWDFQDWWFKWKFAACPDPQNVVCVVPVQAFAQLLNCQAWAEEAEDPRHPVRVVQQVSNVVSPHGHHYPYYHNDPVVRQLCRNVHVTMYMDTPSNQVCPDDPSGTDIGFHHPVGHTITIIIMHGPPRDRRPSRVSSSVSSNVSVVVVVVD/DDLVLLVLLLLCAVVQDLCVSCVVVVHDSVVSVVSQVVVCVVVVHHQWDDDPPTTHGDPVVVVSNVVSLVVNLVVVLVVLQVVVVVPLQAEEFEEEEEPLCVVQQCVLQVVLLCVVRVRYHYHYDYDAQLVSLVCQQSPVGAKYWHWDDDPDPQKDWDFQDWWFKWKFAACPDPQNVVCVVPVQAFDQLLNCQAWAEEAEDPRHPVRVVQQVSNVVSPHGHHYPYYHNDPVVRQLCRNVHVTMYMDTPSNQVCPDDPSGTDIGFHHPVGHTITIIIMHGPPRDRRPSRVSSSVSSNVSVVVVVVD

Sequence (610 aa):
MELRQLQYALMIAAERNFSRAAEKLHIAQPSLSQQLSKLEKELGVLLFQRNTSTVQLTHAGREFMKRAQRIVDEMDLLRVEMEDISQLRKGRITVGSMPTTGSHLLPHVLPAFRDGYPGIDVTLLEDTSQNLERLTAGGKTDISLLSLPLGEPTLDYEWIADEPIDLAVPPNHPLALRSEAFPAAGITMRELEHEPFIILKQGQGFRKMVLDLCREAGYEPQVVFESSNMETLQSLVAAGMGVTLVPRFVSRSRRSELLPVYVPLADPVPYRTLVIAYRKGRSLSKAAEAFIGTLRSTMQRLERSMELRQLQYALMIAAERNFSRAAEKLHIAQPSLSQQLSKLEKELGVLLFQRNTSTVQLTHAGREFMKRAQRIVDEMDLLRVEMEDISQLRKGRITVGSMPTTGSHLLPHVLPAFRDGYPGIDVTLLEDTSQNLERLTAGGKTDISLLSLPLGEPTLDYEWIADEPIDLAVPPNHPLALRSEAFPAAGITMRELEHEPFIILKQGQGFRKMVLDLCREAGYEPQVVFESSNMETLQSLVAAGMGVTLVPRFVSRSRRSELLPVYVPLADPVPYRTLVIAYRKGRSLSKAAEAFIGTLRSTMQRLERS